Protein AF-0000000075676206 (afdb_homodimer)

Solvent-accessible surface area (backbone atoms only — not comparable to full-atom values): 40166 Å² total; per-residue (Å²): 141,84,86,80,78,81,80,81,79,83,80,80,79,78,79,78,77,77,77,75,74,80,76,79,73,65,72,79,69,75,59,74,70,72,76,70,65,82,56,81,58,68,67,62,76,70,80,73,72,80,73,86,58,36,32,38,66,39,73,34,55,40,77,80,46,32,29,73,89,66,46,75,38,71,42,68,26,37,41,56,39,72,60,52,75,63,83,58,85,71,81,76,80,80,76,78,73,79,71,73,80,76,72,78,74,54,73,71,62,56,55,59,58,58,60,64,62,62,74,70,68,71,83,81,71,82,68,74,72,74,72,67,79,62,80,72,54,27,47,52,81,76,24,38,48,38,68,60,37,31,35,44,42,78,41,70,32,56,92,42,62,41,79,41,70,26,48,76,38,41,33,56,37,65,59,47,82,48,43,32,68,38,87,37,42,36,30,35,47,70,78,25,98,47,46,44,78,43,71,29,35,42,50,38,39,47,44,52,71,90,74,56,27,40,35,33,67,34,27,59,34,38,46,81,43,64,48,81,54,30,50,42,56,40,71,26,52,73,37,39,36,67,31,47,54,31,27,61,24,63,35,55,44,60,36,40,29,41,43,77,34,80,88,76,72,38,80,41,75,45,80,42,76,43,64,28,37,45,58,43,58,53,36,68,68,35,66,72,41,67,75,31,55,35,88,90,43,69,86,38,65,72,35,59,49,70,44,71,51,33,47,41,28,68,74,38,67,48,78,47,73,48,29,28,77,86,68,40,83,42,80,44,74,22,48,75,37,37,31,68,86,140,82,82,78,80,77,79,80,80,81,80,79,79,78,77,78,77,79,76,75,74,78,75,79,73,66,72,80,70,79,61,75,71,73,74,71,65,81,58,82,58,68,68,63,76,71,81,74,73,80,73,86,58,35,32,38,66,37,72,34,56,41,75,77,47,33,29,72,88,66,46,75,37,72,42,68,27,37,41,55,39,71,60,53,77,64,82,59,84,71,83,74,83,80,75,79,73,78,70,72,78,77,73,79,74,56,71,70,62,58,55,58,58,59,60,63,61,63,72,68,68,70,82,80,73,80,66,75,72,75,70,69,77,60,81,73,54,28,48,52,80,78,25,39,46,38,68,58,36,30,35,44,43,78,41,71,32,54,92,43,65,42,78,41,69,28,46,76,38,41,33,55,38,65,60,48,82,47,43,32,68,38,86,36,42,36,30,35,47,68,78,25,98,49,47,42,78,42,71,28,37,42,51,38,40,47,43,50,70,91,73,56,27,39,35,34,66,33,28,60,35,39,45,81,43,62,48,82,53,30,49,43,59,40,72,26,52,73,37,39,36,68,32,48,54,30,26,60,25,62,35,55,45,62,36,42,30,40,45,78,36,81,88,77,72,38,81,40,77,44,83,42,77,43,64,28,38,44,58,45,58,55,36,68,69,37,66,71,42,66,74,32,54,34,89,90,42,69,86,39,67,72,36,60,49,70,43,72,52,32,46,41,28,68,74,38,68,46,79,45,73,47,29,27,75,86,68,39,82,41,78,44,72,22,48,75,37,36,31,70,86

Structure (mmCIF, N/CA/C/O backbone):
data_AF-0000000075676206-model_v1
#
loop_
_entity.id
_entity.type
_entity.pdbx_description
1 polymer 'Uncharacterized protein LOC118412223 isoform X2'
#
loop_
_atom_site.group_PDB
_atom_site.id
_atom_site.type_symbol
_atom_site.label_atom_id
_atom_site.label_alt_id
_atom_site.label_comp_id
_atom_site.label_asym_id
_atom_site.label_entity_id
_atom_site.label_seq_id
_atom_site.pdbx_PDB_ins_code
_atom_site.Cartn_x
_atom_site.Cartn_y
_atom_site.Cartn_z
_atom_site.occupancy
_atom_site.B_iso_or_equiv
_atom_site.auth_seq_id
_atom_site.auth_comp_id
_atom_site.auth_asym_id
_atom_site.auth_atom_id
_atom_site.pdbx_PDB_model_num
ATOM 1 N N . MET A 1 1 ? -0.344 -30.281 -74.812 1 26.11 1 MET A N 1
ATOM 2 C CA . MET A 1 1 ? -0.821 -29.062 -74.125 1 26.11 1 MET A CA 1
ATOM 3 C C . MET A 1 1 ? -1.724 -29.406 -72.938 1 26.11 1 MET A C 1
ATOM 5 O O . MET A 1 1 ? -2.713 -30.125 -73.125 1 26.11 1 MET A O 1
ATOM 9 N N . ALA A 1 2 ? -1.138 -29.219 -71.688 1 27.11 2 ALA A N 1
ATOM 10 C CA . ALA A 1 2 ? -1.18 -29.781 -70.312 1 27.11 2 ALA A CA 1
ATOM 11 C C . ALA A 1 2 ? -2.381 -29.25 -69.562 1 27.11 2 ALA A C 1
ATOM 13 O O . ALA A 1 2 ? -2.742 -28.078 -69.688 1 27.11 2 ALA A O 1
ATOM 14 N N . ARG A 1 3 ? -3.389 -30.031 -69.125 1 26.44 3 ARG A N 1
ATOM 15 C CA . ARG A 1 3 ? -4.715 -30.156 -68.5 1 26.44 3 ARG A CA 1
ATOM 16 C C . ARG A 1 3 ? -4.703 -29.703 -67.062 1 26.44 3 ARG A C 1
ATOM 18 O O . ARG A 1 3 ? -4.441 -30.484 -66.125 1 26.44 3 ARG A O 1
ATOM 25 N N . SER A 1 4 ? -3.99 -28.453 -66.75 1 27.59 4 SER A N 1
ATOM 26 C CA . SER A 1 4 ? -3.619 -28.062 -65.375 1 27.59 4 SER A CA 1
ATOM 27 C C . SER A 1 4 ? -4.852 -27.766 -64.562 1 27.59 4 SER A C 1
ATOM 29 O O . SER A 1 4 ? -5.652 -26.891 -64.875 1 27.59 4 SER A O 1
ATOM 31 N N . GLY A 1 5 ? -5.539 -28.703 -63.844 1 26.27 5 GLY A N 1
ATOM 32 C CA . GLY A 1 5 ? -6.738 -28.812 -63.031 1 26.27 5 GLY A CA 1
ATOM 33 C C . GLY A 1 5 ? -6.68 -27.953 -61.781 1 26.27 5 GLY A C 1
ATOM 34 O O . GLY A 1 5 ? -5.773 -28.109 -60.969 1 26.27 5 GLY A O 1
ATOM 35 N N . LEU A 1 6 ? -7.055 -26.656 -61.719 1 27.31 6 LEU A N 1
ATOM 36 C CA . LEU A 1 6 ? -7.035 -25.547 -60.781 1 27.31 6 LEU A CA 1
ATOM 37 C C . LEU A 1 6 ? -7.941 -25.828 -59.594 1 27.31 6 LEU A C 1
ATOM 39 O O . LEU A 1 6 ? -9.164 -25.906 -59.719 1 27.31 6 LEU A O 1
ATOM 43 N N . LEU A 1 7 ? -7.645 -26.859 -58.688 1 26.67 7 LEU A N 1
ATOM 44 C CA . LEU A 1 7 ? -8.469 -27.25 -57.562 1 26.67 7 LEU A CA 1
ATOM 45 C C . LEU A 1 7 ? -8.586 -26.125 -56.562 1 26.67 7 LEU A C 1
ATOM 47 O O . LEU A 1 7 ? -7.57 -25.656 -56.031 1 26.67 7 LEU A O 1
ATOM 51 N N . SER A 1 8 ? -9.492 -25.078 -56.656 1 26.75 8 SER A N 1
ATOM 52 C CA . SER A 1 8 ? -9.789 -23.891 -55.875 1 26.75 8 SER A CA 1
ATOM 53 C C . SER A 1 8 ? -10.281 -24.234 -54.469 1 26.75 8 SER A C 1
ATOM 55 O O . SER A 1 8 ? -11.328 -24.875 -54.312 1 26.75 8 SER A O 1
ATOM 57 N N . GLY A 1 9 ? -9.383 -24.766 -53.531 1 24.75 9 GLY A N 1
ATOM 58 C CA . GLY A 1 9 ? -9.719 -25.188 -52.156 1 24.75 9 GLY A CA 1
ATOM 59 C C . GLY A 1 9 ? -10.297 -24.047 -51.344 1 24.75 9 GLY A C 1
ATOM 60 O O . GLY A 1 9 ? -9.82 -22.922 -51.406 1 24.75 9 GLY A O 1
ATOM 61 N N . PHE A 1 10 ? -11.664 -23.922 -51.031 1 27.88 10 PHE A N 1
ATOM 62 C CA . PHE A 1 10 ? -12.57 -23.047 -50.312 1 27.88 10 PHE A CA 1
ATOM 63 C C . PHE A 1 10 ? -12.242 -23.047 -48.812 1 27.88 10 PHE A C 1
ATOM 65 O O . PHE A 1 10 ? -12.422 -24.062 -48.125 1 27.88 10 PHE A O 1
ATOM 72 N N . LEU A 1 11 ? -11.094 -22.359 -48.312 1 23.72 11 LEU A N 1
ATOM 73 C CA . LEU A 1 11 ? -10.625 -22.266 -46.938 1 23.72 11 LEU A CA 1
ATOM 74 C C . LEU A 1 11 ? -11.664 -21.578 -46.062 1 23.72 11 LEU A C 1
ATOM 76 O O . LEU A 1 11 ? -12.094 -20.469 -46.375 1 23.72 11 LEU A O 1
ATOM 80 N N . CYS A 1 12 ? -12.555 -22.344 -45.281 1 24.52 12 CYS A N 1
ATOM 81 C CA . CYS A 1 12 ? -13.578 -22.062 -44.281 1 24.52 12 CYS A CA 1
ATOM 82 C C . CYS A 1 12 ? -13 -21.234 -43.125 1 24.52 12 CYS A C 1
ATOM 84 O O . CYS A 1 12 ? -12.039 -21.641 -42.5 1 24.52 12 CYS A O 1
ATOM 86 N N . CYS A 1 13 ? -12.992 -19.875 -43.219 1 23.31 13 CYS A N 1
ATOM 87 C CA . CYS A 1 13 ? -12.578 -18.828 -42.312 1 23.31 13 CYS A CA 1
ATOM 88 C C . CYS A 1 13 ? -13.352 -18.891 -41 1 23.31 13 CYS A C 1
ATOM 90 O O . CYS A 1 13 ? -14.562 -18.656 -40.969 1 23.31 13 CYS A O 1
ATOM 92 N N . PHE A 1 14 ? -13.227 -20.047 -40.156 1 24.86 14 PHE A N 1
ATOM 93 C CA . PHE A 1 14 ? -13.883 -20.141 -38.844 1 24.86 14 PHE A CA 1
ATOM 94 C C . PHE A 1 14 ? -13.531 -18.938 -37.969 1 24.86 14 PHE A C 1
ATOM 96 O O . PHE A 1 14 ? -12.359 -18.688 -37.688 1 24.86 14 PHE A O 1
ATOM 103 N N . ALA A 1 15 ? -14.289 -17.797 -38 1 23.22 15 ALA A N 1
ATOM 104 C CA . ALA A 1 15 ? -14.266 -16.562 -37.219 1 23.22 15 ALA A CA 1
ATOM 105 C C . ALA A 1 15 ? -14.469 -16.844 -35.75 1 23.22 15 ALA A C 1
ATOM 107 O O . ALA A 1 15 ? -15.531 -17.312 -35.344 1 23.22 15 ALA A O 1
ATOM 108 N N . PHE A 1 16 ? -13.469 -17.5 -35 1 24.72 16 PHE A N 1
ATOM 109 C CA . PHE A 1 16 ? -13.508 -17.703 -33.562 1 24.72 16 PHE A CA 1
ATOM 110 C C . PHE A 1 16 ? -13.789 -16.406 -32.844 1 24.72 16 PHE A C 1
ATOM 112 O O . PHE A 1 16 ? -13.039 -15.43 -32.969 1 24.72 16 PHE A O 1
ATOM 119 N N . VAL A 1 17 ? -15.07 -16.016 -32.562 1 23.95 17 VAL A N 1
ATOM 120 C CA . VAL A 1 17 ? -15.562 -14.898 -31.766 1 23.95 17 VAL A CA 1
ATOM 121 C C . VAL A 1 17 ? -15.055 -15.031 -30.344 1 23.95 17 VAL A C 1
ATOM 123 O O . VAL A 1 17 ? -15.398 -15.984 -29.641 1 23.95 17 VAL A O 1
ATOM 126 N N . LEU A 1 18 ? -13.75 -14.727 -30.078 1 23.36 18 LEU A N 1
ATOM 127 C CA . LEU A 1 18 ? -13.156 -14.617 -28.75 1 23.36 18 LEU A CA 1
ATOM 128 C C . LEU A 1 18 ? -14.016 -13.742 -27.844 1 23.36 18 LEU A C 1
ATOM 130 O O . LEU A 1 18 ? -14.25 -12.57 -28.141 1 23.36 18 LEU A O 1
ATOM 134 N N . LEU A 1 19 ? -15.141 -14.336 -27.266 1 22.72 19 LEU A N 1
ATOM 135 C CA . LEU A 1 19 ? -15.945 -13.688 -26.219 1 22.72 19 LEU A CA 1
ATOM 136 C C . LEU A 1 19 ? -15.062 -13.242 -25.062 1 22.72 19 LEU A C 1
ATOM 138 O O . LEU A 1 19 ? -14.344 -14.055 -24.469 1 22.72 19 LEU A O 1
ATOM 142 N N . ALA A 1 20 ? -14.508 -12.031 -25.141 1 22.95 20 ALA A N 1
ATOM 143 C CA . ALA A 1 20 ? -13.773 -11.25 -24.141 1 22.95 20 ALA A CA 1
ATOM 144 C C . ALA A 1 20 ? -14.523 -11.203 -22.812 1 22.95 20 ALA A C 1
ATOM 146 O O . ALA A 1 20 ? -15.672 -10.766 -22.766 1 22.95 20 ALA A O 1
ATOM 147 N N . ARG A 1 21 ? -14.492 -12.352 -22.094 1 22.94 21 ARG A N 1
ATOM 148 C CA . ARG A 1 21 ? -15.086 -12.258 -20.766 1 22.94 21 ARG A CA 1
ATOM 149 C C . ARG A 1 21 ? -14.539 -11.047 -20 1 22.94 21 ARG A C 1
ATOM 151 O O . ARG A 1 21 ? -13.336 -10.781 -20.031 1 22.94 21 ARG A O 1
ATOM 158 N N . PRO A 1 22 ? -15.344 -9.945 -19.719 1 25.69 22 PRO A N 1
ATOM 159 C CA . PRO A 1 22 ? -15.047 -8.719 -18.984 1 25.69 22 PRO A CA 1
ATOM 160 C C . PRO A 1 22 ? -14.633 -8.984 -17.531 1 25.69 22 PRO A C 1
ATOM 162 O O . PRO A 1 22 ? -15.398 -9.578 -16.766 1 25.69 22 PRO A O 1
ATOM 165 N N . GLY A 1 23 ? -13.578 -9.727 -17.312 1 20.97 23 GLY A N 1
ATOM 166 C CA . GLY A 1 23 ? -13.148 -9.844 -15.93 1 20.97 23 GLY A CA 1
ATOM 167 C C . GLY A 1 23 ? -13.055 -8.508 -15.219 1 20.97 23 GLY A C 1
ATOM 168 O O . GLY A 1 23 ? -12.422 -7.574 -15.727 1 20.97 23 GLY A O 1
ATOM 169 N N . SER A 1 24 ? -14.109 -8.094 -14.469 1 20.59 24 SER A N 1
ATOM 170 C CA . SER A 1 24 ? -14.25 -6.898 -13.648 1 20.59 24 SER A CA 1
ATOM 171 C C . SER A 1 24 ? -13.203 -6.863 -12.539 1 20.59 24 SER A C 1
ATOM 173 O O . SER A 1 24 ? -13.266 -7.645 -11.586 1 20.59 24 SER A O 1
ATOM 175 N N . ALA A 1 25 ? -11.961 -6.863 -12.859 1 20.52 25 ALA A N 1
ATOM 176 C CA . ALA A 1 25 ? -10.914 -6.645 -11.867 1 20.52 25 ALA A CA 1
ATOM 177 C C . ALA A 1 25 ? -11.227 -5.438 -10.984 1 20.52 25 ALA A C 1
ATOM 179 O O . ALA A 1 25 ? -11.445 -4.336 -11.492 1 20.52 25 ALA A O 1
ATOM 180 N N . ALA A 1 26 ? -11.883 -5.648 -9.875 1 20.31 26 ALA A N 1
ATOM 181 C CA . ALA A 1 26 ? -12.102 -4.641 -8.836 1 20.31 26 ALA A CA 1
ATOM 182 C C . ALA A 1 26 ? -10.781 -4.059 -8.344 1 20.31 26 ALA A C 1
ATOM 184 O O . ALA A 1 26 ? -9.977 -4.762 -7.727 1 20.31 26 ALA A O 1
ATOM 185 N N . GLN A 1 27 ? -10.055 -3.35 -9.156 1 22.22 27 GLN A N 1
ATOM 186 C CA . GLN A 1 27 ? -8.883 -2.578 -8.758 1 22.22 27 GLN A CA 1
ATOM 187 C C . GLN A 1 27 ? -9.188 -1.705 -7.543 1 22.22 27 GLN A C 1
ATOM 189 O O . GLN A 1 27 ? -10.039 -0.815 -7.609 1 22.22 27 GLN A O 1
ATOM 194 N N . GLY A 1 28 ? -9.148 -2.254 -6.379 1 21.62 28 GLY A N 1
ATOM 195 C CA . GLY A 1 28 ? -9.227 -1.384 -5.215 1 21.62 28 GLY A CA 1
ATOM 196 C C . GLY A 1 28 ? -8.195 -0.272 -5.234 1 21.62 28 GLY A C 1
ATOM 197 O O . GLY A 1 28 ? -6.992 -0.533 -5.152 1 21.62 28 GLY A O 1
ATOM 198 N N . TYR A 1 29 ? -8.359 0.746 -6.047 1 21.83 29 TYR A N 1
ATOM 199 C CA . TYR A 1 29 ? -7.562 1.962 -6.148 1 21.83 29 TYR A CA 1
ATOM 200 C C . TYR A 1 29 ? -7.441 2.65 -4.797 1 21.83 29 TYR A C 1
ATOM 202 O O . TYR A 1 29 ? -8.445 3.082 -4.219 1 21.83 29 TYR A O 1
ATOM 210 N N . LYS A 1 30 ? -6.621 2.188 -3.926 1 24.72 30 LYS A N 1
ATOM 211 C CA . LYS A 1 30 ? -6.367 3.188 -2.893 1 24.72 30 LYS A CA 1
ATOM 212 C C . LYS A 1 30 ? -5.797 4.469 -3.494 1 24.72 30 LYS A C 1
ATOM 214 O O . LYS A 1 30 ? -4.691 4.469 -4.031 1 24.72 30 LYS A O 1
ATOM 219 N N . ALA A 1 31 ? -6.582 5.273 -4.129 1 23.55 31 ALA A N 1
ATOM 220 C CA . ALA A 1 31 ? -6.191 6.582 -4.645 1 23.55 31 ALA A CA 1
ATOM 221 C C . ALA A 1 31 ? -5.539 7.43 -3.555 1 23.55 31 ALA A C 1
ATOM 223 O O . ALA A 1 31 ? -6.16 7.727 -2.531 1 23.55 31 ALA A O 1
ATOM 224 N N . LYS A 1 32 ? -4.316 7.184 -3.355 1 25.84 32 LYS A N 1
ATOM 225 C CA . LYS A 1 32 ? -3.641 8.25 -2.627 1 25.84 32 LYS A CA 1
ATOM 226 C C . LYS A 1 32 ? -3.783 9.586 -3.352 1 25.84 32 LYS A C 1
ATOM 228 O O . LYS A 1 32 ? -3.256 9.766 -4.449 1 25.84 32 LYS A O 1
ATOM 233 N N . PHE A 1 33 ? -4.875 10.164 -3.334 1 23.94 33 PHE A N 1
ATOM 234 C CA . PHE A 1 33 ? -4.992 11.5 -3.908 1 23.94 33 PHE A CA 1
ATOM 235 C C . PHE A 1 33 ? -3.977 12.445 -3.281 1 23.94 33 PHE A C 1
ATOM 237 O O . PHE A 1 33 ? -3.959 12.633 -2.061 1 23.94 33 PHE A O 1
ATOM 244 N N . LYS A 1 34 ? -2.771 12.422 -3.861 1 26.12 34 LYS A N 1
ATOM 245 C CA . LYS A 1 34 ? -2.053 13.672 -3.611 1 26.12 34 LYS A CA 1
ATOM 246 C C . LYS A 1 34 ? -2.877 14.883 -4.047 1 26.12 34 LYS A C 1
ATOM 248 O O . LYS A 1 34 ? -3.244 15 -5.219 1 26.12 34 LYS A O 1
ATOM 253 N N . VAL A 1 35 ? -3.742 15.281 -3.27 1 27.91 35 VAL A N 1
ATOM 254 C CA . VAL A 1 35 ? -4.426 16.547 -3.51 1 27.91 35 VAL A CA 1
ATOM 255 C C . VAL A 1 35 ? -3.422 17.594 -3.998 1 27.91 35 VAL A C 1
ATOM 257 O O . VAL A 1 35 ? -2.617 18.109 -3.215 1 27.91 35 VAL A O 1
ATOM 260 N N . PHE A 1 36 ? -2.789 17.375 -5.199 1 28.67 36 PHE A N 1
ATOM 261 C CA . PHE A 1 36 ? -2.115 18.547 -5.75 1 28.67 36 PHE A CA 1
ATOM 262 C C . PHE A 1 36 ? -3.117 19.656 -6.059 1 28.67 36 PHE A C 1
ATOM 264 O O . PHE A 1 36 ? -3.209 20.109 -7.199 1 28.67 36 PHE A O 1
ATOM 271 N N . GLY A 1 37 ? -4.367 19.5 -5.711 1 27.47 37 GLY A N 1
ATOM 272 C CA . GLY A 1 37 ? -5.16 20.625 -6.203 1 27.47 37 GLY A CA 1
ATOM 273 C C . GLY A 1 37 ? -4.633 21.969 -5.758 1 27.47 37 GLY A C 1
ATOM 274 O O . GLY A 1 37 ? -4.258 22.141 -4.598 1 27.47 37 GLY A O 1
ATOM 275 N N . ASN A 1 38 ? -3.986 22.672 -6.77 1 27.61 38 ASN A N 1
ATOM 276 C CA . ASN A 1 38 ? -3.873 24.125 -6.621 1 27.61 38 ASN A CA 1
ATOM 277 C C . ASN A 1 38 ? -5.176 24.734 -6.117 1 27.61 38 ASN A C 1
ATOM 279 O O . ASN A 1 38 ? -5.965 25.266 -6.906 1 27.61 38 ASN A O 1
ATOM 283 N N . LEU A 1 39 ? -5.969 23.984 -5.395 1 29.45 39 LEU A N 1
ATOM 284 C CA . LEU A 1 39 ? -7.094 24.844 -5.027 1 29.45 39 LEU A CA 1
ATOM 285 C C . LEU A 1 39 ? -6.613 26.078 -4.293 1 29.45 39 LEU A C 1
ATOM 287 O O . LEU A 1 39 ? -5.664 26.016 -3.51 1 29.45 39 LEU A O 1
ATOM 291 N N . PRO A 1 40 ? -6.988 27.266 -4.809 1 29.22 40 PRO A N 1
ATOM 292 C CA . PRO A 1 40 ? -6.641 28.484 -4.078 1 29.22 40 PRO A CA 1
ATOM 293 C C . PRO A 1 40 ? -6.918 28.375 -2.578 1 29.22 40 PRO A C 1
ATOM 295 O O . PRO A 1 40 ? -7.984 27.906 -2.178 1 29.22 40 PRO A O 1
ATOM 298 N N . SER A 1 41 ? -5.969 27.969 -1.871 1 30.86 41 SER A N 1
ATOM 299 C CA . SER A 1 41 ? -6 28.094 -0.417 1 30.86 41 SER A CA 1
ATOM 300 C C . SER A 1 41 ? -6.578 29.422 0.016 1 30.86 41 SER A C 1
ATOM 302 O O . SER A 1 41 ? -6.035 30.484 -0.319 1 30.86 41 SER A O 1
ATOM 304 N N . ARG A 1 42 ? -7.848 29.516 -0.007 1 29.17 42 ARG A N 1
ATOM 305 C CA . ARG A 1 42 ? -8.258 30.688 0.753 1 29.17 42 ARG A CA 1
ATOM 306 C C . ARG A 1 42 ? -7.641 30.688 2.148 1 29.17 42 ARG A C 1
ATOM 308 O O . ARG A 1 42 ? -7.918 29.781 2.949 1 29.17 42 ARG A O 1
ATOM 315 N N . LEU A 1 43 ? -6.477 31.156 2.201 1 29.62 43 LEU A N 1
ATOM 316 C CA . LEU A 1 43 ? -5.754 31.422 3.441 1 29.62 43 LEU A CA 1
ATOM 317 C C . LEU A 1 43 ? -6.586 32.281 4.391 1 29.62 43 LEU A C 1
ATOM 319 O O . LEU A 1 43 ? -6.906 33.438 4.074 1 29.62 43 LEU A O 1
ATOM 323 N N . TYR A 1 44 ? -7.559 31.719 5.02 1 27 44 TYR A N 1
ATOM 324 C CA . TYR A 1 44 ? -8.078 32.531 6.125 1 27 44 TYR A CA 1
ATOM 325 C C . TYR A 1 44 ? -6.992 32.781 7.16 1 27 44 TYR A C 1
ATOM 327 O O . TYR A 1 44 ? -6.32 31.859 7.617 1 27 44 TYR A O 1
ATOM 335 N N . SER A 1 45 ? -6.438 33.906 7.055 1 29.88 45 SER A N 1
ATOM 336 C CA . SER A 1 45 ? -5.473 34.406 8.031 1 29.88 45 SER A CA 1
ATOM 337 C C . SER A 1 45 ? -6.102 34.562 9.406 1 29.88 45 SER A C 1
ATOM 339 O O . SER A 1 45 ? -6.98 35.406 9.617 1 29.88 45 SER A O 1
ATOM 341 N N . SER A 1 46 ? -6.426 33.531 10.109 1 32.56 46 SER A N 1
ATOM 342 C CA . SER A 1 46 ? -6.711 33.844 11.508 1 32.56 46 SER A CA 1
ATOM 343 C C . SER A 1 46 ? -5.578 34.625 12.141 1 32.56 46 SER A C 1
ATOM 345 O O . SER A 1 46 ? -4.422 34.5 11.727 1 32.56 46 SER A O 1
ATOM 347 N N . GLU A 1 47 ? -6.004 35.688 12.82 1 33.34 47 GLU A N 1
ATOM 348 C CA . GLU A 1 47 ? -5.23 36.594 13.656 1 33.34 47 GLU A CA 1
ATOM 349 C C . GLU A 1 47 ? -4.34 35.844 14.633 1 33.34 47 GLU A C 1
ATOM 351 O O . GLU A 1 47 ? -4.809 34.938 15.336 1 33.34 47 GLU A O 1
ATOM 356 N N . SER A 1 48 ? -3.082 35.781 14.312 1 35.5 48 SER A N 1
ATOM 357 C CA . SER A 1 48 ? -1.992 35.312 15.164 1 35.5 48 SER A CA 1
ATOM 358 C C . SER A 1 48 ? -2.082 35.938 16.547 1 35.5 48 SER A C 1
ATOM 360 O O . SER A 1 48 ? -2.184 37.156 16.688 1 35.5 48 SER A O 1
ATOM 362 N N . VAL A 1 49 ? -2.699 35.344 17.438 1 34.28 49 VAL A N 1
ATOM 363 C CA . VAL A 1 49 ? -2.41 35.719 18.828 1 34.28 49 VAL A CA 1
ATOM 364 C C . VAL A 1 49 ? -0.915 36 18.984 1 34.28 49 VAL A C 1
ATOM 366 O O . VAL A 1 49 ? -0.089 35.344 18.359 1 34.28 49 VAL A O 1
ATOM 369 N N . GLY A 1 50 ? -0.466 37.094 19.641 1 33.94 50 GLY A N 1
ATOM 370 C CA . GLY A 1 50 ? 0.776 37.812 19.922 1 33.94 50 GLY A CA 1
ATOM 371 C C . GLY A 1 50 ? 1.861 36.906 20.484 1 33.94 50 GLY A C 1
ATOM 372 O O . GLY A 1 50 ? 2.861 37.375 21.016 1 33.94 50 GLY A O 1
ATOM 373 N N . ASN A 1 51 ? 1.597 35.656 20.938 1 39.53 51 ASN A N 1
ATOM 374 C CA . ASN A 1 51 ? 2.801 35.188 21.609 1 39.53 51 ASN A CA 1
ATOM 375 C C . ASN A 1 51 ? 3.98 35.094 20.641 1 39.53 51 ASN A C 1
ATOM 377 O O . ASN A 1 51 ? 3.799 34.812 19.453 1 39.53 51 ASN A O 1
ATOM 381 N N . HIS A 1 52 ? 5.281 35.625 20.938 1 47.94 52 HIS A N 1
ATOM 382 C CA . HIS A 1 52 ? 6.652 35.812 20.469 1 47.94 52 HIS A CA 1
ATOM 383 C C . HIS A 1 52 ? 7.211 34.531 19.875 1 47.94 52 HIS A C 1
ATOM 385 O O . HIS A 1 52 ? 8.43 34.375 19.781 1 47.94 52 HIS A O 1
ATOM 391 N N . GLU A 1 53 ? 6.523 33.5 19.672 1 63.06 53 GLU A N 1
ATOM 392 C CA . GLU A 1 53 ? 7.211 32.312 19.188 1 63.06 53 GLU A CA 1
ATOM 393 C C . GLU A 1 53 ? 7.496 32.406 17.688 1 63.06 53 GLU A C 1
ATOM 395 O O . GLU A 1 53 ? 6.609 32.75 16.906 1 63.06 53 GLU A O 1
ATOM 400 N N . CYS A 1 54 ? 8.82 32.438 17.203 1 76.31 54 CYS A N 1
ATOM 401 C CA . CYS A 1 54 ? 9.367 32.5 15.852 1 76.31 54 CYS A CA 1
ATOM 402 C C . CYS A 1 54 ? 8.742 31.438 14.961 1 76.31 54 CYS A C 1
ATOM 404 O O . CYS A 1 54 ? 8.57 31.656 13.758 1 76.31 54 CYS A O 1
ATOM 406 N N . CYS A 1 55 ? 8.375 30.391 15.477 1 87.69 55 CYS A N 1
ATOM 407 C CA . CYS A 1 55 ? 7.793 29.281 14.727 1 87.69 55 CYS A CA 1
ATOM 408 C C . CYS A 1 55 ? 6.355 29.031 15.172 1 87.69 55 CYS A C 1
ATOM 410 O O . CYS A 1 55 ? 6.117 28.609 16.297 1 87.69 55 CYS A O 1
ATOM 412 N N . VAL A 1 56 ? 5.438 29.406 14.211 1 87.69 56 VAL A N 1
ATOM 413 C CA . VAL A 1 56 ? 4.035 29.344 14.609 1 87.69 56 VAL A CA 1
ATOM 414 C C . VAL A 1 56 ? 3.262 28.484 13.609 1 87.69 56 VAL A C 1
ATOM 416 O O . VAL A 1 56 ? 3.598 28.438 12.422 1 87.69 56 VAL A O 1
ATOM 419 N N . ARG A 1 57 ? 2.311 27.703 14.188 1 91.38 57 ARG A N 1
ATOM 420 C CA . ARG A 1 57 ? 1.395 26.922 13.359 1 91.38 57 ARG A CA 1
ATOM 421 C C . ARG A 1 57 ? 0.262 27.797 12.828 1 91.38 57 ARG A C 1
ATOM 423 O O . ARG A 1 57 ? -0.411 28.484 13.602 1 91.38 57 ARG A O 1
ATOM 430 N N . HIS A 1 58 ? 0.007 27.797 11.523 1 90.88 58 HIS A N 1
ATOM 431 C CA . HIS A 1 58 ? -1.084 28.531 10.898 1 90.88 58 HIS A CA 1
ATOM 432 C C . HIS A 1 58 ? -2.137 27.594 10.328 1 90.88 58 HIS A C 1
ATOM 434 O O . HIS A 1 58 ? -1.827 26.438 9.984 1 90.88 58 HIS A O 1
ATOM 440 N N . ARG A 1 59 ? -3.316 28.062 10.398 1 92.75 59 ARG A N 1
ATOM 441 C CA . ARG A 1 59 ? -4.387 27.281 9.781 1 92.75 59 ARG A CA 1
ATOM 442 C C . ARG A 1 59 ? -4.211 27.203 8.273 1 92.75 59 ARG A C 1
ATOM 444 O O . ARG A 1 59 ? -3.82 28.172 7.633 1 92.75 59 ARG A O 1
ATOM 451 N N . LYS A 1 60 ? -4.266 26.109 7.816 1 94.56 60 LYS A N 1
ATOM 452 C CA . LYS A 1 60 ? -4.281 25.828 6.383 1 94.56 60 LYS A CA 1
ATOM 453 C C . LYS A 1 60 ? -5.426 24.891 6.02 1 94.56 60 LYS A C 1
ATOM 455 O O . LYS A 1 60 ? -5.309 23.672 6.176 1 94.56 60 LYS A O 1
ATOM 460 N N . LEU A 1 61 ? -6.461 25.453 5.43 1 94.62 61 LEU A N 1
ATOM 461 C CA . LEU A 1 61 ? -7.645 24.672 5.105 1 94.62 61 LEU A CA 1
ATOM 462 C C . LEU A 1 61 ? -7.523 24.062 3.711 1 94.62 61 LEU A C 1
ATOM 464 O O . LEU A 1 61 ? -7.242 24.781 2.742 1 94.62 61 LEU A O 1
ATOM 468 N N . VAL A 1 62 ? -7.695 22.844 3.676 1 94.44 62 VAL A N 1
ATOM 469 C CA . VAL A 1 62 ? -7.617 22.141 2.398 1 94.44 62 VAL A CA 1
ATOM 470 C C . VAL A 1 62 ? -8.875 21.312 2.184 1 94.44 62 VAL A C 1
ATOM 472 O O . VAL A 1 62 ? -9.359 20.641 3.105 1 94.44 62 VAL A O 1
ATOM 475 N N . SER A 1 63 ? -9.336 21.406 0.998 1 93.25 63 SER A N 1
ATOM 476 C CA . SER A 1 63 ? -10.438 20.531 0.619 1 93.25 63 SER A CA 1
ATOM 477 C C . SER A 1 63 ? -9.945 19.125 0.26 1 93.25 63 SER A C 1
ATOM 479 O O . SER A 1 63 ? -9.117 18.969 -0.634 1 93.25 63 SER A O 1
ATOM 481 N N . VAL A 1 64 ? -10.516 18.188 0.904 1 92.12 64 VAL A N 1
ATOM 482 C CA . VAL A 1 64 ? -10.008 16.828 0.707 1 92.12 64 VAL A CA 1
ATOM 483 C C . VAL A 1 64 ? -11 16.016 -0.126 1 92.12 64 VAL A C 1
ATOM 485 O O . VAL A 1 64 ? -10.719 14.875 -0.497 1 92.12 64 VAL A O 1
ATOM 488 N N . GLY A 1 65 ? -12.062 16.562 -0.404 1 91.75 65 GLY A N 1
ATOM 489 C CA . GLY A 1 65 ? -13.078 15.875 -1.184 1 91.75 65 GLY A CA 1
ATOM 490 C C . GLY A 1 65 ? -14.469 16.016 -0.598 1 91.75 65 GLY A C 1
ATOM 491 O O . GLY A 1 65 ? -14.789 17.016 0.037 1 91.75 65 GLY A O 1
ATOM 492 N N . TYR A 1 66 ? -15.32 14.984 -0.931 1 90.5 66 TYR A N 1
ATOM 493 C CA . TYR A 1 66 ? -16.703 15 -0.479 1 90.5 66 TYR A CA 1
ATOM 494 C C . TYR A 1 66 ? -17.016 13.797 0.399 1 90.5 66 TYR A C 1
ATOM 496 O O . TYR A 1 66 ? -16.547 12.688 0.119 1 90.5 66 TYR A O 1
ATOM 504 N N . ASP A 1 67 ? -17.703 14.094 1.455 1 88.94 67 ASP A N 1
ATOM 505 C CA . ASP A 1 67 ? -18.094 12.969 2.295 1 88.94 67 ASP A CA 1
ATOM 506 C C . ASP A 1 67 ? -19.219 12.164 1.641 1 88.94 67 ASP A C 1
ATOM 508 O O . ASP A 1 67 ? -19.641 12.469 0.525 1 88.94 67 ASP A O 1
ATOM 512 N N . ILE A 1 68 ? -19.641 11.172 2.236 1 87.5 68 ILE A N 1
ATOM 513 C CA . ILE A 1 68 ? -20.594 10.234 1.641 1 87.5 68 ILE A CA 1
ATOM 514 C C . ILE A 1 68 ? -21.938 10.93 1.446 1 87.5 68 ILE A C 1
ATOM 516 O O . ILE A 1 68 ? -22.781 10.469 0.66 1 87.5 68 ILE A O 1
ATOM 520 N N . SER A 1 69 ? -22.234 12.031 2.236 1 87.06 69 SER A N 1
ATOM 521 C CA . SER A 1 69 ? -23.484 12.781 2.096 1 87.06 69 SER A CA 1
ATOM 522 C C . SER A 1 69 ? -23.406 13.766 0.934 1 87.06 69 SER A C 1
ATOM 524 O O . SER A 1 69 ? -24.422 14.352 0.543 1 87.06 69 SER A O 1
ATOM 526 N N . GLY A 1 70 ? -22.203 13.992 0.439 1 87.19 70 GLY A N 1
ATOM 527 C CA . GLY A 1 70 ? -22.016 14.914 -0.669 1 87.19 70 GLY A CA 1
ATOM 528 C C . GLY A 1 70 ? -21.547 16.281 -0.23 1 87.19 70 GLY A C 1
ATOM 529 O O . GLY A 1 70 ? -21.406 17.188 -1.052 1 87.19 70 GLY A O 1
ATOM 530 N N . LYS A 1 71 ? -21.281 16.359 0.961 1 89.56 71 LYS A N 1
ATOM 531 C CA . LYS A 1 71 ? -20.766 17.625 1.485 1 89.56 71 LYS A CA 1
ATOM 532 C C . LYS A 1 71 ? -19.25 17.703 1.361 1 89.56 71 LYS A C 1
ATOM 534 O O . LYS A 1 71 ? -18.562 16.703 1.596 1 89.56 71 LYS A O 1
ATOM 539 N N . GLU A 1 72 ? -18.875 18.828 1.002 1 92.06 72 GLU A N 1
ATOM 540 C CA . GLU A 1 72 ? -17.422 19.016 0.893 1 92.06 72 GLU A CA 1
ATOM 541 C C . GLU A 1 72 ? -16.766 18.953 2.262 1 92.06 72 GLU A C 1
ATOM 543 O O . GLU A 1 72 ? -17.25 19.531 3.229 1 92.06 72 GLU A O 1
ATOM 548 N N . MET A 1 73 ? -15.672 18.281 2.266 1 91.44 73 MET A N 1
ATOM 549 C CA . MET A 1 73 ? -14.922 18.141 3.512 1 91.44 73 MET A CA 1
ATOM 550 C C . MET A 1 73 ? -13.656 18.984 3.486 1 91.44 73 MET A C 1
ATOM 552 O O . MET A 1 73 ? -12.812 18.812 2.604 1 91.44 73 MET A O 1
ATOM 556 N N . VAL A 1 74 ? -13.602 19.844 4.473 1 92.69 74 VAL A N 1
ATOM 557 C CA . VAL A 1 74 ? -12.438 20.703 4.59 1 92.69 74 VAL A CA 1
ATOM 558 C C . VAL A 1 74 ? -11.711 20.422 5.902 1 92.69 74 VAL A C 1
ATOM 560 O O . VAL A 1 74 ? -12.336 20.328 6.961 1 92.69 74 VAL A O 1
ATOM 563 N N . VAL A 1 75 ? -10.43 20.312 5.754 1 93.12 75 VAL A N 1
ATOM 564 C CA . VAL A 1 75 ? -9.625 19.984 6.93 1 93.12 75 VAL A CA 1
ATOM 565 C C . VAL A 1 75 ? -8.539 21.031 7.117 1 93.12 75 VAL A C 1
ATOM 567 O O . VAL A 1 75 ? -7.906 21.469 6.145 1 93.12 75 VAL A O 1
ATOM 570 N N . ASP A 1 76 ? -8.383 21.422 8.391 1 94.69 76 ASP A N 1
ATOM 571 C CA . ASP A 1 76 ? -7.242 22.266 8.734 1 94.69 76 ASP A CA 1
ATOM 572 C C . ASP A 1 76 ? -5.984 21.438 8.938 1 94.69 76 ASP A C 1
ATOM 574 O O . ASP A 1 76 ? -5.758 20.891 10.031 1 94.69 76 ASP A O 1
ATOM 578 N N . ILE A 1 77 ? -5.16 21.312 7.953 1 95.81 77 ILE A N 1
ATOM 579 C CA . ILE A 1 77 ? -3.971 20.484 8.031 1 95.81 77 ILE A CA 1
ATOM 580 C C . ILE A 1 77 ? -2.852 21.234 8.75 1 95.81 77 ILE A C 1
ATOM 582 O O . ILE A 1 77 ? -1.879 20.625 9.203 1 95.81 77 ILE A O 1
ATOM 586 N N . GLY A 1 78 ? -2.918 22.438 8.742 1 94.88 78 GLY A N 1
ATOM 587 C CA . GLY A 1 78 ? -1.92 23.25 9.422 1 94.88 78 GLY A CA 1
ATOM 588 C C . GLY A 1 78 ? -0.66 23.453 8.602 1 94.88 78 GLY A C 1
ATOM 589 O O . GLY A 1 78 ? -0.425 22.734 7.629 1 94.88 78 GLY A O 1
ATOM 590 N N . HIS A 1 79 ? 0.042 24.547 8.906 1 93.25 79 HIS A N 1
ATOM 591 C CA . HIS A 1 79 ? 1.342 24.828 8.312 1 93.25 79 HIS A CA 1
ATOM 592 C C . HIS A 1 79 ? 2.246 25.562 9.289 1 93.25 79 HIS A C 1
ATOM 594 O O . HIS A 1 79 ? 1.775 26.406 10.062 1 93.25 79 HIS A O 1
ATOM 600 N N . CYS A 1 80 ? 3.43 25.094 9.273 1 91.44 80 CYS A N 1
ATOM 601 C CA . CYS A 1 80 ? 4.395 25.766 10.133 1 91.44 80 CYS A CA 1
ATOM 602 C C . CYS A 1 80 ? 5.109 26.891 9.391 1 91.44 80 CYS A C 1
ATOM 604 O O . CYS A 1 80 ? 5.559 26.688 8.258 1 91.44 80 CYS A O 1
ATOM 606 N N . SER A 1 81 ? 5.125 28.047 9.961 1 87.75 81 SER A N 1
ATOM 607 C CA . SER A 1 81 ? 5.805 29.172 9.336 1 87.75 81 SER A CA 1
ATOM 608 C C . SER A 1 81 ? 6.711 29.891 10.32 1 87.75 81 SER A C 1
ATOM 610 O O . SER A 1 81 ? 6.418 29.953 11.523 1 87.75 81 SER A O 1
ATOM 612 N N . ARG A 1 82 ? 7.734 30.391 9.727 1 81.44 82 ARG A N 1
ATOM 613 C CA . ARG A 1 82 ? 8.695 31.156 10.516 1 81.44 82 ARG A CA 1
ATOM 614 C C . ARG A 1 82 ? 8.359 32.625 10.5 1 81.44 82 ARG A C 1
ATOM 616 O O . ARG A 1 82 ? 8.195 33.219 9.43 1 81.44 82 ARG A O 1
ATOM 623 N N . LYS A 1 83 ? 7.914 33.281 11.602 1 73.38 83 LYS A N 1
ATOM 624 C CA . LYS A 1 83 ? 7.715 34.719 11.711 1 73.38 83 LYS A CA 1
ATOM 625 C C . LYS A 1 83 ? 8.703 35.344 12.695 1 73.38 83 LYS A C 1
ATOM 627 O O . LYS A 1 83 ? 8.336 35.688 13.82 1 73.38 83 LYS A O 1
ATOM 632 N N . CYS A 1 84 ? 9.836 34.969 12.5 1 65.81 84 CYS A N 1
ATOM 633 C CA . CYS A 1 84 ? 10.797 35.5 13.469 1 65.81 84 CYS A CA 1
ATOM 634 C C . CYS A 1 84 ? 11.016 37 13.266 1 65.81 84 CYS A C 1
ATOM 636 O O . CYS A 1 84 ? 10.93 37.5 12.141 1 65.81 84 CYS A O 1
ATOM 638 N N . ALA A 1 85 ? 10.484 37.719 14.188 1 54.09 85 ALA A N 1
ATOM 639 C CA . ALA A 1 85 ? 10.797 39.156 14.156 1 54.09 85 ALA A CA 1
ATOM 640 C C . ALA A 1 85 ? 12.234 39.406 13.703 1 54.09 85 ALA A C 1
ATOM 642 O O . ALA A 1 85 ? 13.172 38.812 14.242 1 54.09 85 ALA A O 1
ATOM 643 N N . THR A 1 86 ? 12.328 39.344 12.406 1 48.25 86 THR A N 1
ATOM 644 C CA . THR A 1 86 ? 13.617 39.906 12.055 1 48.25 86 THR A CA 1
ATOM 645 C C . THR A 1 86 ? 13.945 41.094 12.945 1 48.25 86 THR A C 1
ATOM 647 O O . THR A 1 86 ? 13.125 42 13.109 1 48.25 86 THR A O 1
ATOM 650 N N . SER A 1 87 ? 14.531 40.969 14.016 1 41.25 87 SER A N 1
ATOM 651 C CA . SER A 1 87 ? 15.156 42.25 14.414 1 41.25 87 SER A CA 1
ATOM 652 C C . SER A 1 87 ? 15.641 43.031 13.203 1 41.25 87 SER A C 1
ATOM 654 O O . SER A 1 87 ? 16.844 43.062 12.922 1 41.25 87 SER A O 1
ATOM 656 N N . SER A 1 88 ? 15.031 42.969 12.062 1 37.16 88 SER A N 1
ATOM 657 C CA . SER A 1 88 ? 15.516 44 11.148 1 37.16 88 SER A CA 1
ATOM 658 C C . SER A 1 88 ? 15.234 45.406 11.703 1 37.16 88 SER A C 1
ATOM 660 O O . SER A 1 88 ? 14.086 45.719 12.008 1 37.16 88 SER A O 1
ATOM 662 N N . HIS A 1 89 ? 16.141 46.156 12.258 1 34.84 89 HIS A N 1
ATOM 663 C CA . HIS A 1 89 ? 16.312 47.594 12.055 1 34.84 89 HIS A CA 1
ATOM 664 C C . HIS A 1 89 ? 15.875 48 10.648 1 34.84 89 HIS A C 1
ATOM 666 O O . HIS A 1 89 ? 16.156 49.125 10.219 1 34.84 89 HIS A O 1
ATOM 672 N N . GLU A 1 90 ? 15.742 47.25 9.625 1 34.75 90 GLU A N 1
ATOM 673 C CA . GLU A 1 90 ? 15.445 48.062 8.445 1 34.75 90 GLU A CA 1
ATOM 674 C C . GLU A 1 90 ? 14.016 48.594 8.484 1 34.75 90 GLU A C 1
ATOM 676 O O . GLU A 1 90 ? 13.094 47.844 8.875 1 34.75 90 GLU A O 1
ATOM 681 N N . VAL A 1 91 ? 13.672 49.938 8.266 1 34.69 91 VAL A N 1
ATOM 682 C CA . VAL A 1 91 ? 12.68 50.969 7.996 1 34.69 91 VAL A CA 1
ATOM 683 C C . VAL A 1 91 ? 11.734 50.531 6.887 1 34.69 91 VAL A C 1
ATOM 685 O O . VAL A 1 91 ? 11.711 51.094 5.801 1 34.69 91 VAL A O 1
ATOM 688 N N . GLY A 1 92 ? 11.68 49.375 6.367 1 32.25 92 GLY A N 1
ATOM 689 C CA . GLY A 1 92 ? 10.969 49.406 5.094 1 32.25 92 GLY A CA 1
ATOM 690 C C . GLY A 1 92 ? 9.508 49.812 5.23 1 32.25 92 GLY A C 1
ATOM 691 O O . GLY A 1 92 ? 8.945 49.75 6.324 1 32.25 92 GLY A O 1
ATOM 692 N N . SER A 1 93 ? 8.898 50.5 4.117 1 32.56 93 SER A N 1
ATOM 693 C CA . SER A 1 93 ? 7.652 51.156 3.746 1 32.56 93 SER A CA 1
ATOM 694 C C . SER A 1 93 ? 6.461 50.219 3.906 1 32.56 93 SER A C 1
ATOM 696 O O . SER A 1 93 ? 6.492 49.094 3.443 1 32.56 93 SER A O 1
ATOM 698 N N . LYS A 1 94 ? 5.617 50.562 4.762 1 35.47 94 LYS A N 1
ATOM 699 C CA . LYS A 1 94 ? 4.258 50.125 5.07 1 35.47 94 LYS A CA 1
ATOM 700 C C . LYS A 1 94 ? 3.406 50.031 3.805 1 35.47 94 LYS A C 1
ATOM 702 O O . LYS A 1 94 ? 2.953 51.062 3.293 1 35.47 94 LYS A O 1
ATOM 707 N N . THR A 1 95 ? 3.699 49.312 2.762 1 30.5 95 THR A N 1
ATOM 708 C CA . THR A 1 95 ? 2.639 49.312 1.758 1 30.5 95 THR A CA 1
ATOM 709 C C . THR A 1 95 ? 1.318 48.844 2.373 1 30.5 95 THR A C 1
ATOM 711 O O . THR A 1 95 ? 1.295 47.938 3.207 1 30.5 95 THR A O 1
ATOM 714 N N . ASP A 1 96 ? 0.269 49.656 2.275 1 28.27 96 ASP A N 1
ATOM 715 C CA . ASP A 1 96 ? -1.15 49.719 2.607 1 28.27 96 ASP A CA 1
ATOM 716 C C . ASP A 1 96 ? -1.906 48.5 2.072 1 28.27 96 ASP A C 1
ATOM 718 O O . ASP A 1 96 ? -2.289 48.469 0.901 1 28.27 96 ASP A O 1
ATOM 722 N N . ASP A 1 97 ? -1.389 47.406 2.197 1 30.86 97 ASP A N 1
ATOM 723 C CA . ASP A 1 97 ? -2.26 46.344 1.65 1 30.86 97 ASP A CA 1
ATOM 724 C C . ASP A 1 97 ? -3.674 46.469 2.211 1 30.86 97 ASP A C 1
ATOM 726 O O . ASP A 1 97 ? -3.861 46.562 3.426 1 30.86 97 ASP A O 1
ATOM 730 N N . PHE A 1 98 ? -4.574 47 1.456 1 27.95 98 PHE A N 1
ATOM 731 C CA . PHE A 1 98 ? -6.023 47.125 1.559 1 27.95 98 PHE A CA 1
ATOM 732 C C . PHE A 1 98 ? -6.641 45.812 2.064 1 27.95 98 PHE A C 1
ATOM 734 O O . PHE A 1 98 ? -6.555 44.781 1.4 1 27.95 98 PHE A O 1
ATOM 741 N N . GLU A 1 99 ? -6.789 45.688 3.297 1 30.03 99 GLU A N 1
ATOM 742 C CA . GLU A 1 99 ? -7.488 44.625 3.99 1 30.03 99 GLU A CA 1
ATOM 743 C C . GLU A 1 99 ? -8.945 44.531 3.549 1 30.03 99 GLU A C 1
ATOM 745 O O . GLU A 1 99 ? -9.711 45.5 3.717 1 30.03 99 GLU A O 1
ATOM 750 N N . PRO A 1 100 ? -9.203 43.875 2.41 1 33.88 100 PRO A N 1
ATOM 751 C CA . PRO A 1 100 ? -10.641 43.906 2.107 1 33.88 100 PRO A CA 1
ATOM 752 C C . PRO A 1 100 ? -11.5 43.594 3.332 1 33.88 100 PRO A C 1
ATOM 754 O O . PRO A 1 100 ? -11.023 43 4.293 1 33.88 100 PRO A O 1
ATOM 757 N N . PRO A 1 101 ? -12.594 44.281 3.467 1 29.97 101 PRO A N 1
ATOM 758 C CA . PRO A 1 101 ? -13.516 44.25 4.605 1 29.97 101 PRO A CA 1
ATOM 759 C C . PRO A 1 101 ? -13.938 42.844 5.008 1 29.97 101 PRO A C 1
ATOM 761 O O . PRO A 1 101 ? -13.93 41.938 4.176 1 29.97 101 PRO A O 1
ATOM 764 N N . ALA A 1 102 ? -13.883 42.531 6.289 1 31.64 102 ALA A N 1
ATOM 765 C CA . ALA A 1 102 ? -14.18 41.375 7.121 1 31.64 102 ALA A CA 1
ATOM 766 C C . ALA A 1 102 ? -15.586 40.844 6.844 1 31.64 102 ALA A C 1
ATOM 768 O O . ALA A 1 102 ? -16.562 41.594 6.902 1 31.64 102 ALA A O 1
ATOM 769 N N . ARG A 1 103 ? -15.664 39.969 5.91 1 35.59 103 ARG A N 1
ATOM 770 C CA . ARG A 1 103 ? -17.016 39.438 5.699 1 35.59 103 ARG A CA 1
ATOM 771 C C . ARG A 1 103 ? -17.703 39.156 7.031 1 35.59 103 ARG A C 1
ATOM 773 O O . ARG A 1 103 ? -17.031 38.875 8.031 1 35.59 103 ARG A O 1
ATOM 780 N N . PRO A 1 104 ? -18.906 39.438 7.215 1 31.36 104 PRO A N 1
ATOM 781 C CA . PRO A 1 104 ? -19.734 39.312 8.414 1 31.36 104 PRO A CA 1
ATOM 782 C C . PRO A 1 104 ? -19.75 37.906 8.977 1 31.36 104 PRO A C 1
ATOM 784 O O . PRO A 1 104 ? -19.688 36.938 8.211 1 31.36 104 PRO A O 1
ATOM 787 N N . LEU A 1 105 ? -19.281 37.688 10.195 1 31.3 105 LEU A N 1
ATOM 788 C CA . LEU A 1 105 ? -19.25 36.5 11.031 1 31.3 105 LEU A CA 1
ATOM 789 C C . LEU A 1 105 ? -20.578 35.781 11 1 31.3 105 LEU A C 1
ATOM 791 O O . LEU A 1 105 ? -21.641 36.375 11.188 1 31.3 105 LEU A O 1
ATOM 795 N N . SER A 1 106 ? -20.688 34.844 10.258 1 34.25 106 SER A N 1
ATOM 796 C CA . SER A 1 106 ? -21.984 34.156 10.32 1 34.25 106 SER A CA 1
ATOM 797 C C . SER A 1 106 ? -22.375 33.844 11.758 1 34.25 106 SER A C 1
ATOM 799 O O . SER A 1 106 ? -21.547 33.906 12.664 1 34.25 106 SER A O 1
ATOM 801 N N . ALA A 1 107 ? -23.594 33.625 12.133 1 36.66 107 ALA A N 1
ATOM 802 C CA . ALA A 1 107 ? -24.234 33.406 13.438 1 36.66 107 ALA A CA 1
ATOM 803 C C . ALA A 1 107 ? -23.531 32.281 14.203 1 36.66 107 ALA A C 1
ATOM 805 O O . ALA A 1 107 ? -23.359 32.375 15.422 1 36.66 107 ALA A O 1
ATOM 806 N N . LEU A 1 108 ? -23.172 31.234 13.523 1 37.69 108 LEU A N 1
ATOM 807 C CA . LEU A 1 108 ? -22.609 30.094 14.227 1 37.69 108 LEU A CA 1
ATOM 808 C C . LEU A 1 108 ? -21.203 30.391 14.727 1 37.69 108 LEU A C 1
ATOM 810 O O . LEU A 1 108 ? -20.766 29.844 15.75 1 37.69 108 LEU A O 1
ATOM 814 N N . ASP A 1 109 ? -20.438 31.234 14.195 1 37.94 109 ASP A N 1
ATOM 815 C CA . ASP A 1 109 ? -19.125 31.688 14.656 1 37.94 109 ASP A CA 1
ATOM 816 C C . ASP A 1 109 ? -19.234 32.438 15.984 1 37.94 109 ASP A C 1
ATOM 818 O O . ASP A 1 109 ? -18.375 32.281 16.859 1 37.94 109 ASP A O 1
ATOM 822 N N . ARG A 1 110 ? -20.297 33.125 16.141 1 38.78 110 ARG A N 1
ATOM 823 C CA . ARG A 1 110 ? -20.578 33.906 17.328 1 38.78 110 ARG A CA 1
ATOM 824 C C . ARG A 1 110 ? -20.828 33 18.531 1 38.78 110 ARG A C 1
ATOM 826 O O . ARG A 1 110 ? -20.391 33.281 19.641 1 38.78 110 ARG A O 1
ATOM 833 N N . ILE A 1 111 ? -21.484 31.828 18.328 1 39.53 111 ILE A N 1
ATOM 834 C CA . ILE A 1 111 ? -21.859 30.953 19.438 1 39.53 111 ILE A CA 1
ATOM 835 C C . ILE A 1 111 ? -20.609 30.234 19.969 1 39.53 111 ILE A C 1
ATOM 837 O O . ILE A 1 111 ? -20.422 30.141 21.188 1 39.53 111 ILE A O 1
ATOM 841 N N . ARG A 1 112 ? -19.656 29.859 19.188 1 37.44 112 ARG A N 1
ATOM 842 C CA . ARG A 1 112 ? -18.469 29.125 19.656 1 37.44 112 ARG A CA 1
ATOM 843 C C . ARG A 1 112 ? -17.531 30.062 20.406 1 37.44 112 ARG A C 1
ATOM 845 O O . ARG A 1 112 ? -16.844 29.641 21.344 1 37.44 112 ARG A O 1
ATOM 852 N N . LEU A 1 113 ? -17.469 31.297 20.078 1 37.97 113 LEU A N 1
ATOM 853 C CA . LEU A 1 113 ? -16.672 32.281 20.812 1 37.97 113 LEU A CA 1
ATOM 854 C C . LEU A 1 113 ? -17.172 32.438 22.25 1 37.97 113 LEU A C 1
ATOM 856 O O . LEU A 1 113 ? -16.375 32.562 23.172 1 37.97 113 LEU A O 1
ATOM 860 N N . GLN A 1 114 ? -18.469 32.375 22.391 1 36.47 114 GLN A N 1
ATOM 861 C CA . GLN A 1 114 ? -19.047 32.594 23.719 1 36.47 114 GLN A CA 1
ATOM 862 C C . GLN A 1 114 ? -18.75 31.438 24.656 1 36.47 114 GLN A C 1
ATOM 864 O O . GLN A 1 114 ? -18.5 31.625 25.844 1 36.47 114 GLN A O 1
ATOM 869 N N . MET A 1 115 ? -18.75 30.219 24.125 1 35.94 115 MET A N 1
ATOM 870 C CA . MET A 1 115 ? -18.625 29.094 25.047 1 35.94 115 MET A CA 1
ATOM 871 C C . MET A 1 115 ? -17.188 28.938 25.531 1 35.94 115 MET A C 1
ATOM 873 O O . MET A 1 115 ? -16.953 28.406 26.609 1 35.94 115 MET A O 1
ATOM 877 N N . ARG A 1 116 ? -16.125 29.328 24.75 1 33.81 116 ARG A N 1
ATOM 878 C CA . ARG A 1 116 ? -14.742 29.234 25.234 1 33.81 116 ARG A CA 1
ATOM 879 C C . ARG A 1 116 ? -14.5 30.203 26.391 1 33.81 116 ARG A C 1
ATOM 881 O O . ARG A 1 116 ? -13.5 30.094 27.094 1 33.81 116 ARG A O 1
ATOM 888 N N . GLN A 1 117 ? -15.227 31.25 26.438 1 33.84 117 GLN A N 1
ATOM 889 C CA . GLN A 1 117 ? -14.914 32.219 27.484 1 33.84 117 GLN A CA 1
ATOM 890 C C . GLN A 1 117 ? -15.156 31.625 28.875 1 33.84 117 GLN A C 1
ATOM 892 O O . GLN A 1 117 ? -14.633 32.125 29.859 1 33.84 117 GLN A O 1
ATOM 897 N N . ARG A 1 118 ? -16.078 30.703 28.984 1 30.64 118 ARG A N 1
ATOM 898 C CA . ARG A 1 118 ? -16.453 30.453 30.375 1 30.64 118 ARG A CA 1
ATOM 899 C C . ARG A 1 118 ? -15.414 29.578 31.078 1 30.64 118 ARG A C 1
ATOM 901 O O . ARG A 1 118 ? -15.289 29.625 32.312 1 30.64 118 ARG A O 1
ATOM 908 N N . ASP A 1 119 ? -14.859 28.531 30.438 1 31.64 119 ASP A N 1
ATOM 909 C CA . ASP A 1 119 ? -14.203 27.562 31.312 1 31.64 119 ASP A CA 1
ATOM 910 C C . ASP A 1 119 ? -12.82 28.062 31.734 1 31.64 119 ASP A C 1
ATOM 912 O O . ASP A 1 119 ? -12.008 27.297 32.25 1 31.64 119 ASP A O 1
ATOM 916 N N . SER A 1 120 ? -12.352 29.266 31.375 1 30.14 120 SER A N 1
ATOM 917 C CA . SER A 1 120 ? -11.047 29.766 31.797 1 30.14 120 SER A CA 1
ATOM 918 C C . SER A 1 120 ? -10.953 29.859 33.312 1 30.14 120 SER A C 1
ATOM 920 O O . SER A 1 120 ? -9.992 30.406 33.844 1 30.14 120 SER A O 1
ATOM 922 N N . ARG A 1 121 ? -11.984 29.766 34.094 1 28.2 121 ARG A N 1
ATOM 923 C CA . ARG A 1 121 ? -11.727 30.25 35.469 1 28.2 121 ARG A CA 1
ATOM 924 C C . ARG A 1 121 ? -10.906 29.25 36.25 1 28.2 121 ARG A C 1
ATOM 926 O O . ARG A 1 121 ? -10.727 29.406 37.469 1 28.2 121 ARG A O 1
ATOM 933 N N . GLY A 1 122 ? -10.789 27.969 35.875 1 26.06 122 GLY A N 1
ATOM 934 C CA . GLY A 1 122 ? -10.43 27.203 37.062 1 26.06 122 GLY A CA 1
ATOM 935 C C . GLY A 1 122 ? -9.102 27.641 37.656 1 26.06 122 GLY A C 1
ATOM 936 O O . GLY A 1 122 ? -8.398 28.484 37.094 1 26.06 122 GLY A O 1
ATOM 937 N N . THR A 1 123 ? -8.359 26.594 38.375 1 27.78 123 THR A N 1
ATOM 938 C CA . THR A 1 123 ? -7.527 26.484 39.562 1 27.78 123 THR A CA 1
ATOM 939 C C . THR A 1 123 ? -6.141 27.078 39.312 1 27.78 123 THR A C 1
ATOM 941 O O . THR A 1 123 ? -5.664 27.094 38.188 1 27.78 123 THR A O 1
ATOM 944 N N . GLY A 1 124 ? -5.656 27.953 40.188 1 25.42 124 GLY A N 1
ATOM 945 C CA . GLY A 1 124 ? -4.469 28.734 40.5 1 25.42 124 GLY A CA 1
ATOM 946 C C . GLY A 1 124 ? -3.203 27.906 40.562 1 25.42 124 GLY A C 1
ATOM 947 O O . GLY A 1 124 ? -2.744 27.516 41.625 1 25.42 124 GLY A O 1
ATOM 948 N N . ALA A 1 125 ? -3.148 26.734 39.906 1 24.36 125 ALA A N 1
ATOM 949 C CA . ALA A 1 125 ? -1.896 26.031 40.188 1 24.36 125 ALA A CA 1
ATOM 950 C C . ALA A 1 125 ? -0.696 26.953 39.969 1 24.36 125 ALA A C 1
ATOM 952 O O . ALA A 1 125 ? -0.726 27.828 39.125 1 24.36 125 ALA A O 1
ATOM 953 N N . SER A 1 126 ? 0.051 27.156 41.125 1 26.95 126 SER A N 1
ATOM 954 C CA . SER A 1 126 ? 1.344 27.797 41.312 1 26.95 126 SER A CA 1
ATOM 955 C C . SER A 1 126 ? 2.336 27.391 40.219 1 26.95 126 SER A C 1
ATOM 957 O O . SER A 1 126 ? 2.779 26.25 40.188 1 26.95 126 SER A O 1
ATOM 959 N N . GLY A 1 127 ? 1.972 27.625 39.062 1 22.94 127 GLY A N 1
ATOM 960 C CA . GLY A 1 127 ? 2.816 27.328 37.938 1 22.94 127 GLY A CA 1
ATOM 961 C C . GLY A 1 127 ? 4.199 27.953 38.031 1 22.94 127 GLY A C 1
ATOM 962 O O . GLY A 1 127 ? 4.336 29.172 38.031 1 22.94 127 GLY A O 1
ATOM 963 N N . ALA A 1 128 ? 4.98 27.328 39 1 27.67 128 ALA A N 1
ATOM 964 C CA . ALA A 1 128 ? 6.387 27.734 38.969 1 27.67 128 ALA A CA 1
ATOM 965 C C . ALA A 1 128 ? 6.887 27.906 37.562 1 27.67 128 ALA A C 1
ATOM 967 O O . ALA A 1 128 ? 6.629 27.062 36.688 1 27.67 128 ALA A O 1
ATOM 968 N N . SER A 1 129 ? 6.957 29.078 37.188 1 28.75 129 SER A N 1
ATOM 969 C CA . SER A 1 129 ? 7.551 29.625 35.938 1 28.75 129 SER A CA 1
ATOM 970 C C . SER A 1 129 ? 8.961 29.078 35.75 1 28.75 129 SER A C 1
ATOM 972 O O . SER A 1 129 ? 9.906 29.5 36.406 1 28.75 129 SER A O 1
ATOM 974 N N . HIS A 1 130 ? 9.172 27.75 35.938 1 27.81 130 HIS A N 1
ATOM 975 C CA . HIS A 1 130 ? 10.516 27.453 35.438 1 27.81 130 HIS A CA 1
ATOM 976 C C . HIS A 1 130 ? 10.797 28.172 34.125 1 27.81 130 HIS A C 1
ATOM 978 O O . HIS A 1 130 ? 10.055 28 33.156 1 27.81 130 HIS A O 1
ATOM 984 N N . SER A 1 131 ? 11.297 29.359 34.219 1 30.48 131 SER A N 1
ATOM 985 C CA . SER A 1 131 ? 11.969 30.094 33.156 1 30.48 131 SER A CA 1
ATOM 986 C C . SER A 1 131 ? 12.914 29.203 32.375 1 30.48 131 SER A C 1
ATOM 988 O O . SER A 1 131 ? 14.102 29.109 32.688 1 30.48 131 SER A O 1
ATOM 990 N N . ASP A 1 132 ? 12.758 27.922 32.375 1 31.23 132 ASP A N 1
ATOM 991 C CA . ASP A 1 132 ? 13.695 27.297 31.453 1 31.23 132 ASP A CA 1
ATOM 992 C C . ASP A 1 132 ? 13.82 28.094 30.156 1 31.23 132 ASP A C 1
ATOM 994 O O . ASP A 1 132 ? 12.836 28.266 29.438 1 31.23 132 ASP A O 1
ATOM 998 N N . LEU A 1 133 ? 14.594 29.156 30.172 1 31.47 133 LEU A N 1
ATOM 999 C CA . LEU A 1 133 ? 15.242 29.766 29.016 1 31.47 133 LEU A CA 1
ATOM 1000 C C . LEU A 1 133 ? 15.492 28.719 27.922 1 31.47 133 LEU A C 1
ATOM 1002 O O . LEU A 1 133 ? 16.547 28.078 27.906 1 31.47 133 LEU A O 1
ATOM 1006 N N . GLU A 1 134 ? 14.773 27.719 27.766 1 35.06 134 GLU A N 1
ATOM 1007 C CA . GLU A 1 134 ? 14.867 26.844 26.609 1 35.06 134 GLU A CA 1
ATOM 1008 C C . GLU A 1 134 ? 15.359 27.609 25.375 1 35.06 134 GLU A C 1
ATOM 1010 O O . GLU A 1 134 ? 15.023 28.781 25.203 1 35.06 134 GLU A O 1
ATOM 1015 N N . ASP A 1 135 ? 16.484 27.156 24.781 1 34.56 135 ASP A N 1
ATOM 1016 C CA . ASP A 1 135 ? 17.234 27.609 23.609 1 34.56 135 ASP A CA 1
ATOM 1017 C C . ASP A 1 135 ? 16.297 28.172 22.547 1 34.56 135 ASP A C 1
ATOM 1019 O O . ASP A 1 135 ? 15.672 27.422 21.812 1 34.56 135 ASP A O 1
ATOM 1023 N N . VAL A 1 136 ? 15.531 29.094 22.688 1 40 136 VAL A N 1
ATOM 1024 C CA . VAL A 1 136 ? 14.836 30.062 21.844 1 40 136 VAL A CA 1
ATOM 1025 C C . VAL A 1 136 ? 15.609 30.266 20.547 1 40 136 VAL A C 1
ATOM 1027 O O . VAL A 1 136 ? 15.25 31.125 19.719 1 40 136 VAL A O 1
ATOM 1030 N N . GLY A 1 137 ? 16.938 29.984 20.531 1 44.09 137 GLY A N 1
ATOM 1031 C CA . GLY A 1 137 ? 17.906 30.266 19.484 1 44.09 137 GLY A CA 1
ATOM 1032 C C . GLY A 1 137 ? 17.594 29.547 18.188 1 44.09 137 GLY A C 1
ATOM 1033 O O . GLY A 1 137 ? 18.219 29.828 17.156 1 44.09 137 GLY A O 1
ATOM 1034 N N . GLY A 1 138 ? 17.031 28.422 18.203 1 52.38 138 GLY A N 1
ATOM 1035 C CA . GLY A 1 138 ? 17.094 27.578 17.016 1 52.38 138 GLY A CA 1
ATOM 1036 C C . GLY A 1 138 ? 16.469 28.219 15.789 1 52.38 138 GLY A C 1
ATOM 1037 O O . GLY A 1 138 ? 16.938 28.031 14.672 1 52.38 138 GLY A O 1
ATOM 1038 N N . CYS A 1 139 ? 15.258 28.75 16.016 1 66.5 139 CYS A N 1
ATOM 1039 C CA . CYS A 1 139 ? 14.695 29.375 14.82 1 66.5 139 CYS A CA 1
ATOM 1040 C C . CYS A 1 139 ? 15.414 30.672 14.484 1 66.5 139 CYS A C 1
ATOM 1042 O O . CYS A 1 139 ? 15.211 31.25 13.414 1 66.5 139 CYS A O 1
ATOM 1044 N N . GLN A 1 140 ? 16.109 31.109 15.602 1 59.06 140 GLN A N 1
ATOM 1045 C CA . GLN A 1 140 ? 16.922 32.281 15.234 1 59.06 140 GLN A CA 1
ATOM 1046 C C . GLN A 1 140 ? 18.109 31.859 14.367 1 59.06 140 GLN A C 1
ATOM 1048 O O . GLN A 1 140 ? 18.766 30.859 14.633 1 59.06 140 GLN A O 1
ATOM 1053 N N . GLY A 1 141 ? 18.203 32.406 13.195 1 62.81 141 GLY A N 1
ATOM 1054 C CA . GLY A 1 141 ? 19.234 32.094 12.227 1 62.81 141 GLY A CA 1
ATOM 1055 C C . GLY A 1 141 ? 18.797 31.078 11.188 1 62.81 141 GLY A C 1
ATOM 1056 O O . GLY A 1 141 ? 17.797 31.266 10.5 1 62.81 141 GLY A O 1
ATOM 1057 N N . ASN A 1 142 ? 19.625 29.875 11.32 1 67.62 142 ASN A N 1
ATOM 1058 C CA . ASN A 1 142 ? 19.469 28.844 10.297 1 67.62 142 ASN A CA 1
ATOM 1059 C C . ASN A 1 142 ? 18.531 27.734 10.766 1 67.62 142 ASN A C 1
ATOM 1061 O O . ASN A 1 142 ? 18.562 26.625 10.242 1 67.62 142 ASN A O 1
ATOM 1065 N N . GLY A 1 143 ? 17.781 28.047 11.781 1 76.25 143 GLY A N 1
ATOM 1066 C CA . GLY A 1 143 ? 16.891 27.016 12.297 1 76.25 143 GLY A CA 1
ATOM 1067 C C . GLY A 1 143 ? 15.695 26.766 11.406 1 76.25 143 GLY A C 1
ATOM 1068 O O . GLY A 1 143 ? 15.414 27.547 10.492 1 76.25 143 GLY A O 1
ATOM 1069 N N . MET A 1 144 ? 15.133 25.516 11.562 1 83.12 144 MET A N 1
ATOM 1070 C CA . MET A 1 144 ? 13.977 25.109 10.781 1 83.12 144 MET A CA 1
ATOM 1071 C C . MET A 1 144 ? 12.703 25.172 11.625 1 83.12 144 MET A C 1
ATOM 1073 O O . MET A 1 144 ? 12.75 24.953 12.836 1 83.12 144 MET A O 1
ATOM 1077 N N . CYS A 1 145 ? 11.688 25.703 11.039 1 89 145 CYS A N 1
ATOM 1078 C CA . CYS A 1 145 ? 10.359 25.625 11.641 1 89 145 CYS A CA 1
ATOM 1079 C C . CYS A 1 145 ? 9.609 24.391 11.141 1 89 145 CYS A C 1
ATOM 1081 O O . CYS A 1 145 ? 9.203 24.344 9.977 1 89 145 CYS A O 1
ATOM 1083 N N . GLU A 1 146 ? 9.516 23.406 12 1 88.81 146 GLU A N 1
ATOM 1084 C CA . GLU A 1 146 ? 8.961 22.141 11.539 1 88.81 146 GLU A CA 1
ATOM 1085 C C . GLU A 1 146 ? 7.891 21.625 12.5 1 88.81 146 GLU A C 1
ATOM 1087 O O . GLU A 1 146 ? 7.859 22.016 13.672 1 88.81 146 GLU A O 1
ATOM 1092 N N . PRO A 1 147 ? 7.07 20.719 12.031 1 89.69 147 PRO A N 1
ATOM 1093 C CA . PRO A 1 147 ? 6.047 20.141 12.898 1 89.69 147 PRO A CA 1
ATOM 1094 C C . PRO A 1 147 ? 6.641 19.281 14.008 1 89.69 147 PRO A C 1
ATOM 1096 O O . PRO A 1 147 ? 7.609 18.547 13.781 1 89.69 147 PRO A O 1
ATOM 1099 N N . THR A 1 148 ? 6.141 19.484 15.203 1 83.31 148 THR A N 1
ATOM 1100 C CA . THR A 1 148 ? 6.539 18.625 16.312 1 83.31 148 THR A CA 1
ATOM 1101 C C . THR A 1 148 ? 5.766 17.312 16.297 1 83.31 148 THR A C 1
ATOM 1103 O O . THR A 1 148 ? 6.336 16.25 16.531 1 83.31 148 THR A O 1
ATOM 1106 N N . ARG A 1 149 ? 4.52 17.438 16.031 1 87 149 ARG A N 1
ATOM 1107 C CA . ARG A 1 149 ? 3.619 16.297 16.031 1 87 149 ARG A CA 1
ATOM 1108 C C . ARG A 1 149 ? 2.615 16.391 14.883 1 87 149 ARG A C 1
ATOM 1110 O O . ARG A 1 149 ? 2.051 17.453 14.625 1 87 149 ARG A O 1
ATOM 1117 N N . THR A 1 150 ? 2.582 15.32 14.195 1 94.81 150 THR A N 1
ATOM 1118 C CA . THR A 1 150 ? 1.631 15.234 13.094 1 94.81 150 THR A CA 1
ATOM 1119 C C . THR A 1 150 ? 0.676 14.062 13.289 1 94.81 150 THR A C 1
ATOM 1121 O O . THR A 1 150 ? 1.102 12.961 13.648 1 94.81 150 THR A O 1
ATOM 1124 N N . ARG A 1 151 ? -0.541 14.328 13.18 1 95.88 151 ARG A N 1
ATOM 1125 C CA . ARG A 1 151 ? -1.542 13.281 13.297 1 95.88 151 ARG A CA 1
ATOM 1126 C C . ARG A 1 151 ? -2.037 12.836 11.922 1 95.88 151 ARG A C 1
ATOM 1128 O O . ARG A 1 151 ? -2.25 13.664 11.039 1 95.88 151 ARG A O 1
ATOM 1135 N N . VAL A 1 152 ? -2.139 11.555 11.875 1 96 152 VAL A N 1
ATOM 1136 C CA . VAL A 1 152 ? -2.701 11.008 10.641 1 96 152 VAL A CA 1
ATOM 1137 C C . VAL A 1 152 ? -4.191 10.734 10.836 1 96 152 VAL A C 1
ATOM 1139 O O . VAL A 1 152 ? -4.574 9.945 11.703 1 96 152 VAL A O 1
ATOM 1142 N N . GLN A 1 153 ? -4.949 11.391 10.023 1 90.81 153 GLN A N 1
ATOM 1143 C CA . GLN A 1 153 ? -6.395 11.227 10.125 1 90.81 153 GLN A CA 1
ATOM 1144 C C . GLN A 1 153 ? -6.957 10.523 8.891 1 90.81 153 GLN A C 1
ATOM 1146 O O . GLN A 1 153 ? -6.746 10.969 7.766 1 90.81 153 GLN A O 1
ATOM 1151 N N . GLU A 1 154 ? -7.648 9.484 9.195 1 89.06 154 GLU A N 1
ATOM 1152 C CA . GLU A 1 154 ? -8.32 8.781 8.109 1 89.06 154 GLU A CA 1
ATOM 1153 C C . GLU A 1 154 ? -9.719 9.328 7.875 1 89.06 154 GLU A C 1
ATOM 1155 O O . GLU A 1 154 ? -10.523 9.422 8.812 1 89.06 154 GLU A O 1
ATOM 1160 N N . LEU A 1 155 ? -10.031 9.664 6.664 1 88.31 155 LEU A N 1
ATOM 1161 C CA . LEU A 1 155 ? -11.328 10.227 6.312 1 88.31 155 LEU A CA 1
ATOM 1162 C C . LEU A 1 155 ? -12.047 9.344 5.301 1 88.31 155 LEU A C 1
ATOM 1164 O O . LEU A 1 155 ? -11.43 8.805 4.383 1 88.31 155 LEU A O 1
ATOM 1168 N N . GLN A 1 156 ? -13.297 9.211 5.566 1 86.19 156 GLN A N 1
ATOM 1169 C CA . GLN A 1 156 ? -14.117 8.461 4.621 1 86.19 156 GLN A CA 1
ATOM 1170 C C . GLN A 1 156 ? -14.781 9.391 3.611 1 86.19 156 GLN A C 1
ATOM 1172 O O . GLN A 1 156 ? -15.703 10.133 3.955 1 86.19 156 GLN A O 1
ATOM 1177 N N . LEU A 1 157 ? -14.344 9.289 2.424 1 88.31 157 LEU A N 1
ATOM 1178 C CA . LEU A 1 157 ? -14.875 10.141 1.369 1 88.31 157 LEU A CA 1
ATOM 1179 C C . LEU A 1 157 ? -15.703 9.336 0.379 1 88.31 157 LEU A C 1
ATOM 1181 O O . LEU A 1 157 ? -15.734 8.102 0.448 1 88.31 157 LEU A O 1
ATOM 1185 N N . LEU A 1 158 ? -16.328 10.039 -0.49 1 80.5 158 LEU A N 1
ATOM 1186 C CA . LEU A 1 158 ? -17.156 9.438 -1.522 1 80.5 158 LEU A CA 1
ATOM 1187 C C . LEU A 1 158 ? -16.328 8.531 -2.43 1 80.5 158 LEU A C 1
ATOM 1189 O O . LEU A 1 158 ? -16.797 7.473 -2.854 1 80.5 158 LEU A O 1
ATOM 1193 N N . ASP A 1 159 ? -15.18 8.953 -2.688 1 75.69 159 ASP A N 1
ATOM 1194 C CA . ASP A 1 159 ? -14.328 8.227 -3.625 1 75.69 159 ASP A CA 1
ATOM 1195 C C . ASP A 1 159 ? -13.445 7.219 -2.896 1 75.69 159 ASP A C 1
ATOM 1197 O O . ASP A 1 159 ? -12.594 6.574 -3.512 1 75.69 159 ASP A O 1
ATOM 1201 N N . GLY A 1 160 ? -13.617 7.082 -1.571 1 79.44 160 GLY A N 1
ATOM 1202 C CA . GLY A 1 160 ? -12.805 6.152 -0.805 1 79.44 160 GLY A CA 1
ATOM 1203 C C . GLY A 1 160 ? -12.094 6.805 0.365 1 79.44 160 GLY A C 1
ATOM 1204 O O . GLY A 1 160 ? -12.094 8.031 0.491 1 79.44 160 GLY A O 1
ATOM 1205 N N . PRO A 1 161 ? -11.523 5.961 1.102 1 83.88 161 PRO A N 1
ATOM 1206 C CA . PRO A 1 161 ? -10.82 6.5 2.27 1 83.88 161 PRO A CA 1
ATOM 1207 C C . PRO A 1 161 ? -9.516 7.195 1.904 1 83.88 161 PRO A C 1
ATOM 1209 O O . PRO A 1 161 ? -8.828 6.781 0.965 1 83.88 161 PRO A O 1
ATOM 1212 N N . VAL A 1 162 ? -9.258 8.258 2.678 1 90.25 162 VAL A N 1
ATOM 1213 C CA . VAL A 1 162 ? -8.008 8.992 2.469 1 90.25 162 VAL A CA 1
ATOM 1214 C C . VAL A 1 162 ? -7.383 9.336 3.818 1 90.25 162 VAL A C 1
ATOM 1216 O O . VAL A 1 162 ? -8.094 9.656 4.777 1 90.25 162 VAL A O 1
ATOM 1219 N N . ASP A 1 163 ? -6.07 9.289 3.758 1 92.44 163 ASP A N 1
ATOM 1220 C CA . ASP A 1 163 ? -5.336 9.719 4.941 1 92.44 163 ASP A CA 1
ATOM 1221 C C . ASP A 1 163 ? -4.844 11.164 4.789 1 92.44 163 ASP A C 1
ATOM 1223 O O . ASP A 1 163 ? -4.316 11.531 3.738 1 92.44 163 ASP A O 1
ATOM 1227 N N . VAL A 1 164 ? -5.051 11.891 5.855 1 94.19 164 VAL A N 1
ATOM 1228 C CA . VAL A 1 164 ? -4.582 13.266 5.855 1 94.19 164 VAL A CA 1
ATOM 1229 C C . VAL A 1 164 ? -3.67 13.508 7.059 1 94.19 164 VAL A C 1
ATOM 1231 O O . VAL A 1 164 ? -3.99 13.094 8.18 1 94.19 164 VAL A O 1
ATOM 1234 N N . GLU A 1 165 ? -2.596 14.164 6.723 1 95.31 165 GLU A N 1
ATOM 1235 C CA . GLU A 1 165 ? -1.689 14.523 7.809 1 95.31 165 GLU A CA 1
ATOM 1236 C C . GLU A 1 165 ? -2.012 15.906 8.359 1 95.31 165 GLU A C 1
ATOM 1238 O O . GLU A 1 165 ? -2.014 16.891 7.621 1 95.31 165 GLU A O 1
ATOM 1243 N N . VAL A 1 166 ? -2.223 15.969 9.68 1 95.69 166 VAL A N 1
ATOM 1244 C CA . VAL A 1 166 ? -2.578 17.234 10.328 1 95.69 166 VAL A CA 1
ATOM 1245 C C . VAL A 1 166 ? -1.48 17.625 11.312 1 95.69 166 VAL A C 1
ATOM 1247 O O . VAL A 1 166 ? -1.167 16.891 12.242 1 95.69 166 VAL A O 1
ATOM 1250 N N . ILE A 1 167 ? -0.981 18.844 11.094 1 94.94 167 ILE A N 1
ATOM 1251 C CA . ILE A 1 167 ? 0.048 19.344 11.992 1 94.94 167 ILE A CA 1
ATOM 1252 C C . ILE A 1 167 ? -0.6 19.875 13.266 1 94.94 167 ILE A C 1
ATOM 1254 O O . ILE A 1 167 ? -1.477 20.75 13.219 1 94.94 167 ILE A O 1
ATOM 1258 N N . GLU A 1 168 ? -0.159 19.391 14.383 1 90.12 168 GLU A N 1
ATOM 1259 C CA . GLU A 1 168 ? -0.754 19.797 15.656 1 90.12 168 GLU A CA 1
ATOM 1260 C C . GLU A 1 168 ? 0.041 20.938 16.297 1 90.12 168 GLU A C 1
ATOM 1262 O O . GLU A 1 168 ? -0.536 21.828 16.922 1 90.12 168 GLU A O 1
ATOM 1267 N N . ASP A 1 169 ? 1.31 20.812 16.125 1 87.56 169 ASP A N 1
ATOM 1268 C CA . ASP A 1 169 ? 2.17 21.812 16.734 1 87.56 169 ASP A CA 1
ATOM 1269 C C . ASP A 1 169 ? 3.471 21.969 15.953 1 87.56 169 ASP A C 1
ATOM 1271 O O . ASP A 1 169 ? 3.842 21.094 15.172 1 87.56 169 ASP A O 1
ATOM 1275 N N . CYS A 1 170 ? 4.008 23.172 16.141 1 89.81 170 CYS A N 1
ATOM 1276 C CA . CYS A 1 170 ? 5.266 23.484 15.469 1 89.81 170 CYS A CA 1
ATOM 1277 C C . CYS A 1 170 ? 6.34 23.875 16.484 1 89.81 170 CYS A C 1
ATOM 1279 O O . CYS A 1 170 ? 6.027 24.234 17.609 1 89.81 170 CYS A O 1
ATOM 1281 N N . HIS A 1 171 ? 7.582 23.703 16.078 1 86.06 171 HIS A N 1
ATOM 1282 C CA . HIS A 1 171 ? 8.695 24.109 16.922 1 86.06 171 HIS A CA 1
ATOM 1283 C C . HIS A 1 171 ? 9.922 24.453 16.078 1 86.06 171 HIS A C 1
ATOM 1285 O O . HIS A 1 171 ? 9.984 24.125 14.891 1 86.06 171 HIS A O 1
ATOM 1291 N N . CYS A 1 172 ? 10.719 25.109 16.766 1 86.44 172 CYS A N 1
ATOM 1292 C CA . CYS A 1 172 ? 12 25.422 16.141 1 86.44 172 CYS A CA 1
ATOM 1293 C C . CYS A 1 172 ? 13.016 24.312 16.375 1 86.44 172 CYS A C 1
ATOM 1295 O O . CYS A 1 172 ? 13.102 23.781 17.484 1 86.44 172 CYS A O 1
ATOM 1297 N N . ALA A 1 173 ? 13.594 23.828 15.297 1 84.25 173 ALA A N 1
ATOM 1298 C CA . ALA A 1 173 ? 14.633 22.812 15.406 1 84.25 173 ALA A CA 1
ATOM 1299 C C . ALA A 1 173 ? 15.914 23.266 14.703 1 84.25 173 ALA A C 1
ATOM 1301 O O . ALA A 1 173 ? 15.859 23.828 13.609 1 84.25 173 ALA A O 1
ATOM 1302 N N . PRO A 1 174 ? 16.969 23.109 15.352 1 83.38 174 PRO A N 1
ATOM 1303 C CA . PRO A 1 174 ? 18.234 23.438 14.68 1 83.38 174 PRO A CA 1
ATOM 1304 C C . PRO A 1 174 ? 18.5 22.562 13.461 1 83.38 174 PRO A C 1
ATOM 1306 O O . PRO A 1 174 ? 18.109 21.391 13.438 1 83.38 174 PRO A O 1
ATOM 1309 N N . ARG A 1 175 ? 19.094 23.141 12.5 1 83.81 175 ARG A N 1
ATOM 1310 C CA . ARG A 1 175 ? 19.531 22.359 11.344 1 83.81 175 ARG A CA 1
ATOM 1311 C C . ARG A 1 175 ? 20.828 21.609 11.648 1 83.81 175 ARG A C 1
ATOM 1313 O O . ARG A 1 175 ? 21.812 22.219 12.055 1 83.81 175 ARG A O 1
ATOM 1320 N N . PRO A 1 176 ? 20.75 20.297 11.438 1 88.69 176 PRO A N 1
ATOM 1321 C CA . PRO A 1 176 ? 22 19.562 11.688 1 88.69 176 PRO A CA 1
ATOM 1322 C C . PRO A 1 176 ? 23.125 19.953 10.727 1 88.69 176 PRO A C 1
ATOM 1324 O O . PRO A 1 176 ? 22.859 20.234 9.555 1 88.69 176 PRO A O 1
ATOM 1327 N N . PRO A 1 177 ? 24.266 19.953 11.219 1 88.56 177 PRO A N 1
ATOM 1328 C CA . PRO A 1 177 ? 25.406 20.344 10.391 1 88.56 177 PRO A CA 1
ATOM 1329 C C . PRO A 1 177 ? 25.688 19.344 9.266 1 88.56 177 PRO A C 1
ATOM 1331 O O . PRO A 1 177 ? 26.25 19.719 8.234 1 88.56 177 PRO A O 1
ATOM 1334 N N . SER A 1 178 ? 25.391 18.062 9.602 1 93.69 178 SER A N 1
ATOM 1335 C CA . SER A 1 178 ? 25.562 17.031 8.578 1 93.69 178 SER A CA 1
ATOM 1336 C C . SER A 1 178 ? 24.312 16.188 8.406 1 93.69 178 SER A C 1
ATOM 1338 O O . SER A 1 178 ? 23.391 16.266 9.234 1 93.69 178 SER A O 1
ATOM 1340 N N . CYS A 1 179 ? 24.312 15.508 7.32 1 96.25 179 CYS A N 1
ATOM 1341 C CA . CYS A 1 179 ? 23.156 14.68 7.012 1 96.25 179 CYS A CA 1
ATOM 1342 C C . CYS A 1 179 ? 22.938 13.625 8.094 1 96.25 179 CYS A C 1
ATOM 1344 O O . CYS A 1 179 ? 23.828 12.812 8.367 1 96.25 179 CYS A O 1
ATOM 1346 N N . GLU A 1 180 ? 21.734 13.68 8.656 1 96.06 180 GLU A N 1
ATOM 1347 C CA . GLU A 1 180 ? 21.422 12.695 9.695 1 96.06 180 GLU A CA 1
ATOM 1348 C C . GLU A 1 180 ? 19.922 12.414 9.742 1 96.06 180 GLU A C 1
ATOM 1350 O O . GLU A 1 180 ? 19.125 13.172 9.195 1 96.06 180 GLU A O 1
ATOM 1355 N N . ARG A 1 181 ? 19.625 11.336 10.344 1 96.25 181 ARG A N 1
ATOM 1356 C CA . ARG A 1 181 ? 18.234 10.992 10.594 1 96.25 181 ARG A CA 1
ATOM 1357 C C . ARG A 1 181 ? 17.703 11.711 11.82 1 96.25 181 ARG A C 1
ATOM 1359 O O . ARG A 1 181 ? 18.281 11.609 12.906 1 96.25 181 ARG A O 1
ATOM 1366 N N . SER A 1 182 ? 16.672 12.445 11.648 1 92.06 182 SER A N 1
ATOM 1367 C CA . SER A 1 182 ? 16.031 13.148 12.758 1 92.06 182 SER A CA 1
ATOM 1368 C C . SER A 1 182 ? 14.672 12.539 13.086 1 92.06 182 SER A C 1
ATOM 1370 O O . SER A 1 182 ? 13.969 12.055 12.203 1 92.06 182 SER A O 1
ATOM 1372 N N . PRO A 1 183 ? 14.391 12.508 14.328 1 91.5 183 PRO A N 1
ATOM 1373 C CA . PRO A 1 183 ? 13.086 11.977 14.711 1 91.5 183 PRO A CA 1
ATOM 1374 C C . PRO A 1 183 ? 11.93 12.82 14.188 1 91.5 183 PRO A C 1
ATOM 1376 O O . PRO A 1 183 ? 12.031 14.047 14.125 1 91.5 183 PRO A O 1
ATOM 1379 N N . ARG A 1 184 ? 10.977 12.203 13.672 1 91.94 184 ARG A N 1
ATOM 1380 C CA . ARG A 1 184 ? 9.695 12.781 13.266 1 91.94 184 ARG A CA 1
ATOM 1381 C C . ARG A 1 184 ? 8.531 11.891 13.688 1 91.94 184 ARG A C 1
ATOM 1383 O O . ARG A 1 184 ? 8.352 10.805 13.133 1 91.94 184 ARG A O 1
ATOM 1390 N N . LYS A 1 185 ? 7.766 12.422 14.531 1 93.19 185 LYS A N 1
ATOM 1391 C CA . LYS A 1 185 ? 6.727 11.594 15.141 1 93.19 185 LYS A CA 1
ATOM 1392 C C . LYS A 1 185 ? 5.383 11.805 14.445 1 93.19 185 LYS A C 1
ATOM 1394 O O . LYS A 1 185 ? 4.992 12.938 14.164 1 93.19 185 LYS A O 1
ATOM 1399 N N . LYS A 1 186 ? 4.754 10.766 14.188 1 95.5 186 LYS A N 1
ATOM 1400 C CA . LYS A 1 186 ? 3.389 10.758 13.672 1 95.5 186 LYS A CA 1
ATOM 1401 C C . LYS A 1 186 ? 2.457 9.969 14.578 1 95.5 186 LYS A C 1
ATOM 1403 O O . LYS A 1 186 ? 2.832 8.906 15.094 1 95.5 186 LYS A O 1
ATOM 1408 N N . VAL A 1 187 ? 1.316 10.5 14.766 1 96.5 187 VAL A N 1
ATOM 1409 C CA . VAL A 1 187 ? 0.335 9.836 15.617 1 96.5 187 VAL A CA 1
ATOM 1410 C C . VAL A 1 187 ? -0.775 9.234 14.758 1 96.5 187 VAL A C 1
ATOM 1412 O O . VAL A 1 187 ? -1.408 9.938 13.969 1 96.5 187 VAL A O 1
ATOM 1415 N N . TYR A 1 188 ? -0.943 7.977 14.984 1 96.44 188 TYR A N 1
ATOM 1416 C CA . TYR A 1 188 ? -1.991 7.266 14.266 1 96.44 188 TYR A CA 1
ATOM 1417 C C . TYR A 1 188 ? -3.176 6.965 15.18 1 96.44 188 TYR A C 1
ATOM 1419 O O . TYR A 1 188 ? -3 6.73 16.375 1 96.44 188 TYR A O 1
ATOM 1427 N N . PHE A 1 189 ? -4.363 7.008 14.641 1 94.5 189 PHE A N 1
ATOM 1428 C CA . PHE A 1 189 ? -5.605 6.738 15.352 1 94.5 189 PHE A CA 1
ATOM 1429 C C . PHE A 1 189 ? -5.715 7.598 16.609 1 94.5 189 PHE A C 1
ATOM 1431 O O . PHE A 1 189 ? -5.98 7.086 17.688 1 94.5 189 PHE A O 1
ATOM 1438 N N . ALA A 1 190 ? -5.469 8.82 16.359 1 91.31 190 ALA A N 1
ATOM 1439 C CA . ALA A 1 190 ? -5.473 9.75 17.484 1 91.31 190 ALA A CA 1
ATOM 1440 C C . ALA A 1 190 ? -6.82 9.727 18.203 1 91.31 190 ALA A C 1
ATOM 1442 O O . ALA A 1 190 ? -7.871 9.68 17.562 1 91.31 190 ALA A O 1
ATOM 1443 N N . ASP A 1 191 ? -6.793 9.672 19.562 1 87.81 191 ASP A N 1
ATOM 1444 C CA . ASP A 1 191 ? -7.961 9.766 20.438 1 87.81 191 ASP A CA 1
ATOM 1445 C C . ASP A 1 191 ? -8.805 8.492 20.375 1 87.81 191 ASP A C 1
ATOM 1447 O O . ASP A 1 191 ? -10.031 8.555 20.438 1 87.81 191 ASP A O 1
ATOM 1451 N N . THR A 1 192 ? -8.242 7.406 19.938 1 91.56 192 THR A N 1
ATOM 1452 C CA . THR A 1 192 ? -8.875 6.094 19.969 1 91.56 192 THR A CA 1
ATOM 1453 C C . THR A 1 192 ? -8.055 5.125 20.828 1 91.56 192 THR A C 1
ATOM 1455 O O . THR A 1 192 ? -6.914 5.422 21.188 1 91.56 192 THR A O 1
ATOM 1458 N N . PRO A 1 193 ? -8.664 4.023 21.203 1 93.31 193 PRO A N 1
ATOM 1459 C CA . PRO A 1 193 ? -7.898 3.035 21.969 1 93.31 193 PRO A CA 1
ATOM 1460 C C . PRO A 1 193 ? -6.695 2.492 21.203 1 93.31 193 PRO A C 1
ATOM 1462 O O . PRO A 1 193 ? -5.82 1.852 21.797 1 93.31 193 PRO A O 1
ATOM 1465 N N . PHE A 1 194 ? -6.613 2.768 19.938 1 95.94 194 PHE A N 1
ATOM 1466 C CA . PHE A 1 194 ? -5.539 2.242 19.094 1 95.94 194 PHE A CA 1
ATOM 1467 C C . PHE A 1 194 ? -4.477 3.305 18.844 1 95.94 194 PHE A C 1
ATOM 1469 O O . PHE A 1 194 ? -3.592 3.125 18.016 1 95.94 194 PHE A O 1
ATOM 1476 N N . GLU A 1 195 ? -4.566 4.387 19.516 1 95.25 195 GLU A N 1
ATOM 1477 C CA . GLU A 1 195 ? -3.621 5.477 19.297 1 95.25 195 GLU A CA 1
ATOM 1478 C C . GLU A 1 195 ? -2.182 4.996 19.453 1 95.25 195 GLU A C 1
ATOM 1480 O O . GLU A 1 195 ? -1.851 4.312 20.422 1 95.25 195 GLU A O 1
ATOM 1485 N N . THR A 1 196 ? -1.422 5.328 18.453 1 96.69 196 THR A N 1
ATOM 1486 C CA . THR A 1 196 ? -0.019 4.926 18.469 1 96.69 196 THR A CA 1
ATOM 1487 C C . THR A 1 196 ? 0.862 6.016 17.859 1 96.69 196 THR A C 1
ATOM 1489 O O . THR A 1 196 ? 0.527 6.586 16.828 1 96.69 196 THR A O 1
ATOM 1492 N N . GLU A 1 197 ? 1.917 6.27 18.531 1 96.06 197 GLU A N 1
ATOM 1493 C CA . GLU A 1 197 ? 2.912 7.211 18.031 1 96.06 197 GLU A CA 1
ATOM 1494 C C . GLU A 1 197 ? 4.094 6.477 17.406 1 96.06 197 GLU A C 1
ATOM 1496 O O . GLU A 1 197 ? 4.645 5.551 18 1 96.06 197 GLU A O 1
ATOM 1501 N N . VAL A 1 198 ? 4.379 6.883 16.188 1 96.81 198 VAL A N 1
ATOM 1502 C CA . VAL A 1 198 ? 5.48 6.246 15.469 1 96.81 198 VAL A CA 1
ATOM 1503 C C . VAL A 1 198 ? 6.516 7.297 15.07 1 96.81 198 VAL A C 1
ATOM 1505 O O . VAL A 1 198 ? 6.16 8.344 14.531 1 96.81 198 VAL A O 1
ATOM 1508 N N . ASP A 1 199 ? 7.75 7.039 15.43 1 96.12 199 ASP A N 1
ATOM 1509 C CA . ASP A 1 199 ? 8.828 7.855 14.875 1 96.12 199 ASP A CA 1
ATOM 1510 C C . ASP A 1 199 ? 9.164 7.422 13.445 1 96.12 199 ASP A C 1
ATOM 1512 O O . ASP A 1 199 ? 9.914 6.465 13.25 1 96.12 199 ASP A O 1
ATOM 1516 N N . ILE A 1 200 ? 8.664 8.109 12.445 1 96.12 200 ILE A N 1
ATOM 1517 C CA . ILE A 1 200 ? 8.859 7.734 11.055 1 96.12 200 ILE A CA 1
ATOM 1518 C C . ILE A 1 200 ? 10.25 8.164 10.594 1 96.12 200 ILE A C 1
ATOM 1520 O O . ILE A 1 200 ? 10.766 7.664 9.586 1 96.12 200 ILE A O 1
ATOM 1524 N N . GLY A 1 201 ? 10.805 9.055 11.195 1 95.25 201 GLY A N 1
ATOM 1525 C CA . GLY A 1 201 ? 12.117 9.562 10.828 1 95.25 201 GLY A CA 1
ATOM 1526 C C . GLY A 1 201 ? 12.086 10.461 9.602 1 95.25 201 GLY A C 1
ATOM 1527 O O . GLY A 1 201 ? 11.172 10.367 8.781 1 95.25 201 GLY A O 1
ATOM 1528 N N . VAL A 1 202 ? 13.062 11.367 9.523 1 93.31 202 VAL A N 1
ATOM 1529 C CA . VAL A 1 202 ? 13.242 12.234 8.375 1 93.31 202 VAL A CA 1
ATOM 1530 C C . VAL A 1 202 ? 14.727 12.547 8.18 1 93.31 202 VAL A C 1
ATOM 1532 O O . VAL A 1 202 ? 15.492 12.547 9.148 1 93.31 202 VAL A O 1
ATOM 1535 N N . CYS A 1 203 ? 15.078 12.648 6.988 1 95.94 203 CYS A N 1
ATOM 1536 C CA . CYS A 1 203 ? 16.469 12.984 6.699 1 95.94 203 CYS A CA 1
ATOM 1537 C C . CYS A 1 203 ? 16.656 14.5 6.598 1 95.94 203 CYS A C 1
ATOM 1539 O O . CYS A 1 203 ? 15.945 15.164 5.836 1 95.94 203 CYS A O 1
ATOM 1541 N N . ARG A 1 204 ? 17.625 14.922 7.426 1 91.69 204 ARG A N 1
ATOM 1542 C CA . ARG A 1 204 ? 17.922 16.359 7.457 1 91.69 204 ARG A CA 1
ATOM 1543 C C . ARG A 1 204 ? 19.422 16.609 7.477 1 91.69 204 ARG A C 1
ATOM 1545 O O . ARG A 1 204 ? 20.203 15.75 7.898 1 91.69 204 ARG A O 1
ATOM 1552 N N . GLY A 1 205 ? 19.703 17.906 7.078 1 90.69 205 GLY A N 1
ATOM 1553 C CA . GLY A 1 205 ? 21.094 18.312 7.16 1 90.69 205 GLY A CA 1
ATOM 1554 C C . GLY A 1 205 ? 21.656 18.766 5.828 1 90.69 205 GLY A C 1
ATOM 1555 O O . GLY A 1 205 ? 20.969 18.734 4.809 1 90.69 205 GLY A O 1
ATOM 1556 N N . ARG A 1 206 ? 22.906 19.125 5.895 1 89.69 206 ARG A N 1
ATOM 1557 C CA . ARG A 1 206 ? 23.547 19.719 4.727 1 89.69 206 ARG A CA 1
ATOM 1558 C C . ARG A 1 206 ? 24.375 18.688 3.965 1 89.69 206 ARG A C 1
ATOM 1560 O O . ARG A 1 206 ? 24.938 17.766 4.566 1 89.69 206 ARG A O 1
ATOM 1567 N N . CYS A 1 207 ? 24.203 18.734 2.795 1 93.62 207 CYS A N 1
ATOM 1568 C CA . CYS A 1 207 ? 25.031 17.969 1.872 1 93.62 207 CYS A CA 1
ATOM 1569 C C . CYS A 1 207 ? 25.766 18.891 0.899 1 93.62 207 CYS A C 1
ATOM 1571 O O . CYS A 1 207 ? 25.672 20.109 1.017 1 93.62 207 CYS A O 1
ATOM 1573 N N . SER A 1 208 ? 26.594 18.312 0.13 1 87.38 208 SER A N 1
ATOM 1574 C CA . SER A 1 208 ? 27.422 19.109 -0.775 1 87.38 208 SER A CA 1
ATOM 1575 C C . SER A 1 208 ? 26.578 19.75 -1.87 1 87.38 208 SER A C 1
ATOM 1577 O O . SER A 1 208 ? 25.891 19.047 -2.623 1 87.38 208 SER A O 1
ATOM 1579 N N . ALA A 1 209 ? 26.656 21.078 -1.893 1 81 209 ALA A N 1
ATOM 1580 C CA . ALA A 1 209 ? 25.953 21.797 -2.957 1 81 209 ALA A CA 1
ATOM 1581 C C . ALA A 1 209 ? 26.641 21.578 -4.305 1 81 209 ALA A C 1
ATOM 1583 O O . ALA A 1 209 ? 25.984 21.5 -5.336 1 81 209 ALA A O 1
ATOM 1584 N N . ASP A 1 210 ? 27.938 21.5 -4.293 1 80.62 210 ASP A N 1
ATOM 1585 C CA . ASP A 1 210 ? 28.719 21.344 -5.516 1 80.62 210 ASP A CA 1
ATOM 1586 C C . ASP A 1 210 ? 28.391 20.016 -6.215 1 80.62 210 ASP A C 1
ATOM 1588 O O . ASP A 1 210 ? 28.328 19.969 -7.445 1 80.62 210 ASP A O 1
ATOM 1592 N N . ARG A 1 211 ? 28.141 19.047 -5.414 1 81.12 211 ARG A N 1
ATOM 1593 C CA . ARG A 1 211 ? 27.875 17.734 -5.977 1 81.12 211 ARG A CA 1
ATOM 1594 C C . ARG A 1 211 ? 26.375 17.516 -6.18 1 81.12 211 ARG A C 1
ATOM 1596 O O . ARG A 1 211 ? 25.953 16.453 -6.633 1 81.12 211 ARG A O 1
ATOM 1603 N N . HIS A 1 212 ? 25.578 18.5 -5.859 1 85 212 HIS A N 1
ATOM 1604 C CA . HIS A 1 212 ? 24.125 18.453 -6.016 1 85 212 HIS A CA 1
ATOM 1605 C C . HIS A 1 212 ? 23.531 17.266 -5.273 1 85 212 HIS A C 1
ATOM 1607 O O . HIS A 1 212 ? 22.719 16.531 -5.824 1 85 212 HIS A O 1
ATOM 1613 N N . THR A 1 213 ? 24.062 17.031 -4.145 1 92.25 213 THR A N 1
ATOM 1614 C CA . THR A 1 213 ? 23.547 15.938 -3.324 1 92.25 213 THR A CA 1
ATOM 1615 C C . THR A 1 213 ? 22.625 16.469 -2.236 1 92.25 213 THR A C 1
ATOM 1617 O O . THR A 1 213 ? 22.781 17.609 -1.783 1 92.25 213 THR A O 1
ATOM 1620 N N . GLY A 1 214 ? 21.594 15.711 -1.933 1 93.88 214 GLY A N 1
ATOM 1621 C CA . GLY A 1 214 ? 20.703 15.969 -0.819 1 93.88 214 GLY A CA 1
ATOM 1622 C C . GLY A 1 214 ? 20.688 14.859 0.21 1 93.88 214 GLY A C 1
ATOM 1623 O O . GLY A 1 214 ? 21.156 13.75 -0.054 1 93.88 214 GLY A O 1
ATOM 1624 N N . CYS A 1 215 ? 20.266 15.234 1.374 1 96.31 215 CYS A N 1
ATOM 1625 C CA . CYS A 1 215 ? 20.141 14.242 2.432 1 96.31 215 CYS A CA 1
ATOM 1626 C C . CYS A 1 215 ? 18.953 13.328 2.191 1 96.31 215 CYS A C 1
ATOM 1628 O O . CYS A 1 215 ? 17.797 13.766 2.299 1 96.31 215 CYS A O 1
ATOM 1630 N N . LYS A 1 216 ? 19.219 12.047 1.876 1 96.81 216 LYS A N 1
ATOM 1631 C CA . LYS A 1 216 ? 18.156 11.133 1.442 1 96.81 216 LYS A CA 1
ATOM 1632 C C . LYS A 1 216 ? 18.156 9.859 2.279 1 96.81 216 LYS A C 1
ATOM 1634 O O . LYS A 1 216 ? 19.188 9.5 2.875 1 96.81 216 LYS A O 1
ATOM 1639 N N . ALA A 1 217 ? 17.031 9.211 2.35 1 97.62 217 ALA A N 1
ATOM 1640 C CA . ALA A 1 217 ? 16.906 7.934 3.045 1 97.62 217 ALA A CA 1
ATOM 1641 C C . ALA A 1 217 ? 17.547 6.809 2.23 1 97.62 217 ALA A C 1
ATOM 1643 O O . ALA A 1 217 ? 17.031 6.441 1.17 1 97.62 217 ALA A O 1
ATOM 1644 N N . VAL A 1 218 ? 18.578 6.227 2.738 1 97.62 218 VAL A N 1
ATOM 1645 C CA . VAL A 1 218 ? 19.281 5.195 1.985 1 97.62 218 VAL A CA 1
ATOM 1646 C C . VAL A 1 218 ? 18.953 3.818 2.561 1 97.62 218 VAL A C 1
ATOM 1648 O O . VAL A 1 218 ? 19.328 2.793 1.988 1 97.62 218 VAL A O 1
ATOM 1651 N N . LYS A 1 219 ? 18.281 3.785 3.654 1 97.56 219 LYS A N 1
ATOM 1652 C CA . LYS A 1 219 ? 17.734 2.57 4.254 1 97.56 219 LYS A CA 1
ATOM 1653 C C . LYS A 1 219 ? 16.375 2.832 4.883 1 97.56 219 LYS A C 1
ATOM 1655 O O . LYS A 1 219 ? 16.203 3.799 5.629 1 97.56 219 LYS A O 1
ATOM 1660 N N . ASN A 1 220 ? 15.477 1.948 4.562 1 96.44 220 ASN A N 1
ATOM 1661 C CA . ASN A 1 220 ? 14.117 2.086 5.07 1 96.44 220 ASN A CA 1
ATOM 1662 C C . ASN A 1 220 ? 13.633 0.805 5.746 1 96.44 220 ASN A C 1
ATOM 1664 O O . ASN A 1 220 ? 14.281 -0.239 5.633 1 96.44 220 ASN A O 1
ATOM 1668 N N . GLY A 1 221 ? 12.562 0.931 6.461 1 95.94 221 GLY A N 1
ATOM 1669 C CA . GLY A 1 221 ? 11.914 -0.195 7.113 1 95.94 221 GLY A CA 1
ATOM 1670 C C . GLY A 1 221 ? 10.438 0.037 7.375 1 95.94 221 GLY A C 1
ATOM 1671 O O . GLY A 1 221 ? 9.82 0.918 6.77 1 95.94 221 GLY A O 1
ATOM 1672 N N . THR A 1 222 ? 9.938 -0.918 8.141 1 97 222 THR A N 1
ATOM 1673 C CA . THR A 1 222 ? 8.523 -0.773 8.477 1 97 222 THR A CA 1
ATOM 1674 C C . THR A 1 222 ? 8.297 -1.05 9.961 1 97 222 THR A C 1
ATOM 1676 O O . THR A 1 222 ? 9.062 -1.783 10.594 1 97 222 THR A O 1
ATOM 1679 N N . VAL A 1 223 ? 7.281 -0.369 10.484 1 96.19 223 VAL A N 1
ATOM 1680 C CA . VAL A 1 223 ? 6.812 -0.603 11.844 1 96.19 223 VAL A CA 1
ATOM 1681 C C . VAL A 1 223 ? 5.328 -0.963 11.828 1 96.19 223 VAL A C 1
ATOM 1683 O O . VAL A 1 223 ? 4.535 -0.318 11.133 1 96.19 223 VAL A O 1
ATOM 1686 N N . THR A 1 224 ? 5.012 -1.99 12.625 1 96.94 224 THR A N 1
ATOM 1687 C CA . THR A 1 224 ? 3.631 -2.455 12.648 1 96.94 224 THR A CA 1
ATOM 1688 C C . THR A 1 224 ? 2.836 -1.736 13.734 1 96.94 224 THR A C 1
ATOM 1690 O O . THR A 1 224 ? 3.303 -1.607 14.867 1 96.94 224 THR A O 1
ATOM 1693 N N . ILE A 1 225 ? 1.709 -1.283 13.32 1 96.88 225 ILE A N 1
ATOM 1694 C CA . ILE A 1 225 ? 0.784 -0.73 14.305 1 96.88 225 ILE A CA 1
ATOM 1695 C C . ILE A 1 225 ? -0.551 -1.466 14.227 1 96.88 225 ILE A C 1
ATOM 1697 O O . ILE A 1 225 ? -0.898 -2.029 13.188 1 96.88 225 ILE A O 1
ATOM 1701 N N . THR A 1 226 ? -1.189 -1.462 15.312 1 96 226 THR A N 1
ATOM 1702 C CA . THR A 1 226 ? -2.473 -2.15 15.375 1 96 226 THR A CA 1
ATOM 1703 C C . THR A 1 226 ? -3.625 -1.165 15.195 1 96 226 THR A C 1
ATOM 1705 O O . THR A 1 226 ? -3.633 -0.094 15.812 1 96 226 THR A O 1
ATOM 1708 N N . GLY A 1 227 ? -4.516 -1.448 14.266 1 94.19 227 GLY A N 1
ATOM 1709 C CA . GLY A 1 227 ? -5.711 -0.65 14.055 1 94.19 227 GLY A CA 1
ATOM 1710 C C . GLY A 1 227 ? -6.996 -1.433 14.273 1 94.19 227 GLY A C 1
ATOM 1711 O O . GLY A 1 227 ? -6.957 -2.631 14.555 1 94.19 227 GLY A O 1
ATOM 1712 N N . PRO A 1 228 ? -8.086 -0.775 14.156 1 92.69 228 PRO A N 1
ATOM 1713 C CA . PRO A 1 228 ? -9.375 -1.418 14.391 1 92.69 228 PRO A CA 1
ATOM 1714 C C . PRO A 1 228 ? -9.695 -2.498 13.359 1 92.69 228 PRO A C 1
ATOM 1716 O O . PRO A 1 228 ? -10.5 -3.393 13.625 1 92.69 228 PRO A O 1
ATOM 1719 N N . ASN A 1 229 ? -9.18 -2.436 12.172 1 93.62 229 ASN A N 1
ATOM 1720 C CA . ASN A 1 229 ? -9.484 -3.379 11.102 1 93.62 229 ASN A CA 1
ATOM 1721 C C . ASN A 1 229 ? -8.281 -4.27 10.789 1 93.62 229 ASN A C 1
ATOM 1723 O O . ASN A 1 229 ? -8.234 -4.895 9.727 1 93.62 229 ASN A O 1
ATOM 1727 N N . GLY A 1 230 ? -7.371 -4.223 11.68 1 93.94 230 GLY A N 1
ATOM 1728 C CA . GLY A 1 230 ? -6.168 -5.016 11.484 1 93.94 230 GLY A CA 1
ATOM 1729 C C . GLY A 1 230 ? -4.895 -4.203 11.602 1 93.94 230 GLY A C 1
ATOM 1730 O O . GLY A 1 230 ? -4.938 -3.016 11.93 1 93.94 230 GLY A O 1
ATOM 1731 N N . ASN A 1 231 ? -3.846 -4.887 11.336 1 95.94 231 ASN A N 1
ATOM 1732 C CA . ASN A 1 231 ? -2.541 -4.246 11.453 1 95.94 231 ASN A CA 1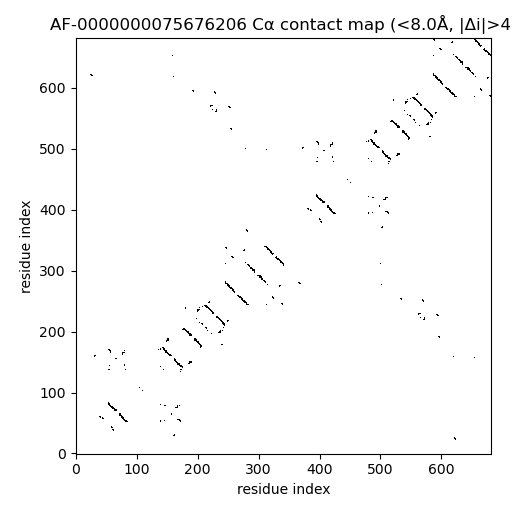
ATOM 1733 C C . ASN A 1 231 ? -2.201 -3.436 10.203 1 95.94 231 ASN A C 1
ATOM 1735 O O . ASN A 1 231 ? -2.709 -3.719 9.117 1 95.94 231 ASN A O 1
ATOM 1739 N N . GLN A 1 232 ? -1.416 -2.443 10.477 1 95.44 232 GLN A N 1
ATOM 1740 C CA . GLN A 1 232 ? -0.861 -1.631 9.406 1 95.44 232 GLN A CA 1
ATOM 1741 C C . GLN A 1 232 ? 0.656 -1.518 9.523 1 95.44 232 GLN A C 1
ATOM 1743 O O . GLN A 1 232 ? 1.195 -1.507 10.633 1 95.44 232 GLN A O 1
ATOM 1748 N N . CYS A 1 233 ? 1.26 -1.452 8.375 1 96.44 233 CYS A N 1
ATOM 1749 C CA . CYS A 1 233 ? 2.705 -1.256 8.352 1 96.44 233 CYS A CA 1
ATOM 1750 C C . CYS A 1 233 ? 3.057 0.155 7.898 1 96.44 233 CYS A C 1
ATOM 1752 O O . CYS A 1 233 ? 2.639 0.586 6.824 1 96.44 233 CYS A O 1
ATOM 1754 N N . ILE A 1 234 ? 3.811 0.736 8.781 1 96.88 234 ILE A N 1
ATOM 1755 C CA . ILE A 1 234 ? 4.203 2.113 8.5 1 96.88 234 ILE A CA 1
ATOM 1756 C C . ILE A 1 234 ? 5.66 2.154 8.047 1 96.88 234 ILE A C 1
ATOM 1758 O O . ILE A 1 234 ? 6.527 1.536 8.672 1 96.88 234 ILE A O 1
ATOM 1762 N N . HIS A 1 235 ? 5.883 2.883 6.98 1 96.56 235 HIS A N 1
ATOM 1763 C CA . HIS A 1 235 ? 7.246 3.045 6.484 1 96.56 235 HIS A CA 1
ATOM 1764 C C . HIS A 1 235 ? 8.039 4.012 7.355 1 96.56 235 HIS A C 1
ATOM 1766 O O . HIS A 1 235 ? 7.52 5.059 7.754 1 96.56 235 HIS A O 1
ATOM 1772 N N . VAL A 1 236 ? 9.273 3.645 7.652 1 97.69 236 VAL A N 1
ATOM 1773 C CA . VAL A 1 236 ? 10.125 4.484 8.484 1 97.69 236 VAL A CA 1
ATOM 1774 C C . VAL A 1 236 ? 11.523 4.574 7.871 1 97.69 236 VAL A C 1
ATOM 1776 O O . VAL A 1 236 ? 11.969 3.639 7.203 1 97.69 236 VAL A O 1
ATOM 1779 N N . VAL A 1 237 ? 12.164 5.672 8.164 1 97.69 237 VAL A N 1
ATOM 1780 C CA . VAL A 1 237 ? 13.547 5.871 7.727 1 97.69 237 VAL A CA 1
ATOM 1781 C C . VAL A 1 237 ? 14.508 5.293 8.758 1 97.69 237 VAL A C 1
ATOM 1783 O O . VAL A 1 237 ? 14.414 5.613 9.953 1 97.69 237 VAL A O 1
ATOM 1786 N N . LYS A 1 238 ? 15.422 4.477 8.32 1 97.75 238 LYS A N 1
ATOM 1787 C CA . LYS A 1 238 ? 16.391 3.869 9.234 1 97.75 238 LYS A CA 1
ATOM 1788 C C . LYS A 1 238 ? 17.734 4.562 9.148 1 97.75 238 LYS A C 1
ATOM 1790 O O . LYS A 1 238 ? 18.406 4.754 10.164 1 97.75 238 LYS A O 1
ATOM 1795 N N . GLU A 1 239 ? 18.109 4.922 7.918 1 98.06 239 GLU A N 1
ATOM 1796 C CA . GLU A 1 239 ? 19.422 5.547 7.723 1 98.06 239 GLU A CA 1
ATOM 1797 C C . GLU A 1 239 ? 19.359 6.617 6.637 1 98.06 239 GLU A C 1
ATOM 1799 O O . GLU A 1 239 ? 18.641 6.465 5.645 1 98.06 239 GLU A O 1
ATOM 1804 N N . CYS A 1 240 ? 20.125 7.656 6.879 1 97.94 240 CYS A N 1
ATOM 1805 C CA . CYS A 1 240 ? 20.203 8.758 5.926 1 97.94 240 CYS A CA 1
ATOM 1806 C C . CYS A 1 240 ? 21.625 8.953 5.438 1 97.94 240 CYS A C 1
ATOM 1808 O O . CYS A 1 240 ? 22.578 8.648 6.156 1 97.94 240 CYS A O 1
ATOM 1810 N N . ALA A 1 241 ? 21.766 9.453 4.203 1 97.12 241 ALA A N 1
ATOM 1811 C CA . ALA A 1 241 ? 23.078 9.789 3.631 1 97.12 241 ALA A CA 1
ATOM 1812 C C . ALA A 1 241 ? 22.922 10.797 2.498 1 97.12 241 ALA A C 1
ATOM 1814 O O . ALA A 1 241 ? 21.844 10.977 1.953 1 97.12 241 ALA A O 1
ATOM 1815 N N . CYS A 1 242 ? 24.016 11.445 2.258 1 96.81 242 CYS A N 1
ATOM 1816 C CA . CYS A 1 242 ? 24.016 12.367 1.126 1 96.81 242 CYS A CA 1
ATOM 1817 C C . CYS A 1 242 ? 24.047 11.609 -0.195 1 96.81 242 CYS A C 1
ATOM 1819 O O . CYS A 1 242 ? 24.922 10.766 -0.415 1 96.81 242 CYS A O 1
ATOM 1821 N N . ALA A 1 243 ? 23.062 11.898 -0.998 1 95 243 ALA A N 1
ATOM 1822 C CA . ALA A 1 243 ? 22.953 11.203 -2.279 1 95 243 ALA A CA 1
ATOM 1823 C C . ALA A 1 243 ? 22.375 12.117 -3.354 1 95 243 ALA A C 1
ATOM 1825 O O . ALA A 1 243 ? 21.75 13.133 -3.039 1 95 243 ALA A O 1
ATOM 1826 N N . GLY A 1 244 ? 22.578 11.734 -4.566 1 91.25 244 GLY A N 1
ATOM 1827 C CA . GLY A 1 244 ? 22.078 12.516 -5.684 1 91.25 244 GLY A CA 1
ATOM 1828 C C . GLY A 1 244 ? 20.594 12.32 -5.926 1 91.25 244 GLY A C 1
ATOM 1829 O O . GLY A 1 244 ? 19.891 11.773 -5.082 1 91.25 244 GLY A O 1
ATOM 1830 N N . GLU A 1 245 ? 20.141 12.844 -7.098 1 88.88 245 GLU A N 1
ATOM 1831 C CA . GLU A 1 245 ? 18.719 12.773 -7.43 1 88.88 245 GLU A CA 1
ATOM 1832 C C . GLU A 1 245 ? 18.297 11.344 -7.742 1 88.88 245 GLU A C 1
ATOM 1834 O O . GLU A 1 245 ? 17.125 10.977 -7.551 1 88.88 245 GLU A O 1
ATOM 1839 N N . CYS A 1 246 ? 19.172 10.688 -8.359 1 93 246 CYS A N 1
ATOM 1840 C CA . CYS A 1 246 ? 19.016 9.25 -8.539 1 93 246 CYS A CA 1
ATOM 1841 C C . CYS A 1 246 ? 20 8.484 -7.676 1 93 246 CYS A C 1
ATOM 1843 O O . CYS A 1 246 ? 21.219 8.609 -7.859 1 93 246 CYS A O 1
ATOM 1845 N N . TYR A 1 247 ? 19.453 7.684 -6.746 1 94.31 247 TYR A N 1
ATOM 1846 C CA . TYR A 1 247 ? 20.391 7.105 -5.785 1 94.31 247 TYR A CA 1
ATOM 1847 C C . TYR A 1 247 ? 19.969 5.688 -5.406 1 94.31 247 TYR A C 1
ATOM 1849 O O . TYR A 1 247 ? 18.828 5.281 -5.664 1 94.31 247 TYR A O 1
ATOM 1857 N N . ARG A 1 248 ? 20.875 5.031 -4.816 1 95.75 248 ARG A N 1
ATOM 1858 C CA . ARG A 1 248 ? 20.672 3.645 -4.41 1 95.75 248 ARG A CA 1
ATOM 1859 C C . ARG A 1 248 ? 20.219 3.562 -2.955 1 95.75 248 ARG A C 1
ATOM 1861 O O . ARG A 1 248 ? 20.766 4.246 -2.092 1 95.75 248 ARG A O 1
ATOM 1868 N N . THR A 1 249 ? 19.219 2.742 -2.703 1 96.06 249 THR A N 1
ATOM 1869 C CA . THR A 1 249 ? 18.781 2.438 -1.345 1 96.06 249 THR A CA 1
ATOM 1870 C C . THR A 1 249 ? 19 0.962 -1.025 1 96.06 249 THR A C 1
ATOM 1872 O O . THR A 1 249 ? 18.984 0.118 -1.924 1 96.06 249 THR A O 1
ATOM 1875 N N . SER A 1 250 ? 19.188 0.691 0.224 1 96.5 250 SER A N 1
ATOM 1876 C CA . SER A 1 250 ? 19.438 -0.68 0.656 1 96.5 250 SER A CA 1
ATOM 1877 C C . SER A 1 250 ? 18.172 -1.522 0.592 1 96.5 250 SER A C 1
ATOM 1879 O O . SER A 1 250 ? 17.078 -1.044 0.922 1 96.5 250 SER A O 1
ATOM 1881 N N . GLN A 1 251 ? 18.312 -2.674 0.113 1 94.94 251 GLN A N 1
ATOM 1882 C CA . GLN A 1 251 ? 17.297 -3.721 0.073 1 94.94 251 GLN A CA 1
ATOM 1883 C C . GLN A 1 251 ? 17.922 -5.102 0.262 1 94.94 251 GLN A C 1
ATOM 1885 O O . GLN A 1 251 ? 18.656 -5.574 -0.601 1 94.94 251 GLN A O 1
ATOM 1890 N N . ARG A 1 252 ? 17.453 -5.734 1.263 1 94.69 252 ARG A N 1
ATOM 1891 C CA . ARG A 1 252 ? 18.125 -6.98 1.615 1 94.69 252 ARG A CA 1
ATOM 1892 C C . ARG A 1 252 ? 17.297 -8.188 1.201 1 94.69 252 ARG A C 1
ATOM 1894 O O . ARG A 1 252 ? 16.062 -8.164 1.298 1 94.69 252 ARG A O 1
ATOM 1901 N N . GLU A 1 253 ? 18.016 -9.148 0.798 1 93.38 253 GLU A N 1
ATOM 1902 C CA . GLU A 1 253 ? 17.469 -10.477 0.572 1 93.38 253 GLU A CA 1
ATOM 1903 C C . GLU A 1 253 ? 18.297 -11.547 1.266 1 93.38 253 GLU A C 1
ATOM 1905 O O . GLU A 1 253 ? 19.531 -11.43 1.351 1 93.38 253 GLU A O 1
ATOM 1910 N N . VAL A 1 254 ? 17.625 -12.523 1.738 1 94.5 254 VAL A N 1
ATOM 1911 C CA . VAL A 1 254 ? 18.312 -13.586 2.465 1 94.5 254 VAL A CA 1
ATOM 1912 C C . VAL A 1 254 ? 17.984 -14.938 1.849 1 94.5 254 VAL A C 1
ATOM 1914 O O . VAL A 1 254 ? 16.812 -15.227 1.565 1 94.5 254 VAL A O 1
ATOM 1917 N N . TYR A 1 255 ? 18.984 -15.719 1.681 1 93.06 255 TYR A N 1
ATOM 1918 C CA . TYR A 1 255 ? 18.812 -17.031 1.088 1 93.06 255 TYR A CA 1
ATOM 1919 C C . TYR A 1 255 ? 19.547 -18.094 1.91 1 93.06 255 TYR A C 1
ATOM 1921 O O . TYR A 1 255 ? 20.422 -17.766 2.717 1 93.06 255 TYR A O 1
ATOM 1929 N N . TYR A 1 256 ? 19.078 -19.328 1.729 1 94.19 256 TYR A N 1
ATOM 1930 C CA . TYR A 1 256 ? 19.875 -20.438 2.23 1 94.19 256 TYR A CA 1
ATOM 1931 C C . TYR A 1 256 ? 20.891 -20.875 1.196 1 94.19 256 TYR A C 1
ATOM 1933 O O . TYR A 1 256 ? 20.547 -21.156 0.044 1 94.19 256 TYR A O 1
ATOM 1941 N N . GLU A 1 257 ? 22.078 -20.922 1.617 1 93.94 257 GLU A N 1
ATOM 1942 C CA . GLU A 1 257 ? 23.172 -21.375 0.754 1 93.94 257 GLU A CA 1
ATOM 1943 C C . GLU A 1 257 ? 23.75 -22.688 1.247 1 93.94 257 GLU A C 1
ATOM 1945 O O . GLU A 1 257 ? 24.016 -22.844 2.439 1 93.94 257 GLU A O 1
ATOM 1950 N N . ALA A 1 258 ? 23.875 -23.578 0.299 1 93.44 258 ALA A N 1
ATOM 1951 C CA . ALA A 1 258 ? 24.562 -24.844 0.583 1 93.44 258 ALA A CA 1
ATOM 1952 C C . ALA A 1 258 ? 26.031 -24.766 0.2 1 93.44 258 ALA A C 1
ATOM 1954 O O . ALA A 1 258 ? 26.375 -24.234 -0.856 1 93.44 258 ALA A O 1
ATOM 1955 N N . PHE A 1 259 ? 26.859 -25.141 1.158 1 90.5 259 PHE A N 1
ATOM 1956 C CA . PHE A 1 259 ? 28.281 -25.156 0.855 1 90.5 259 PHE A CA 1
ATOM 1957 C C . PHE A 1 259 ? 28.938 -26.406 1.396 1 90.5 259 PHE A C 1
ATOM 1959 O O . PHE A 1 259 ? 28.453 -27.016 2.35 1 90.5 259 PHE A O 1
ATOM 1966 N N . PHE A 1 260 ? 29.906 -26.891 0.673 1 88.62 260 PHE A N 1
ATOM 1967 C CA . PHE A 1 260 ? 30.641 -28.078 1.069 1 88.62 260 PHE A CA 1
ATOM 1968 C C . PHE A 1 260 ? 31.734 -27.75 2.078 1 88.62 260 PHE A C 1
ATOM 1970 O O . PHE A 1 260 ? 32.625 -26.938 1.792 1 88.62 260 PHE A O 1
ATOM 1977 N N . ASN A 1 261 ? 31.469 -28.266 3.277 1 88.88 261 ASN A N 1
ATOM 1978 C CA . ASN A 1 261 ? 32.5 -28.109 4.305 1 88.88 261 ASN A CA 1
ATOM 1979 C C . ASN A 1 261 ? 33.594 -29.141 4.148 1 88.88 261 ASN A C 1
ATOM 1981 O O . ASN A 1 261 ? 33.406 -30.328 4.391 1 88.88 261 ASN A O 1
ATOM 1985 N N . GLU A 1 262 ? 34.781 -28.719 3.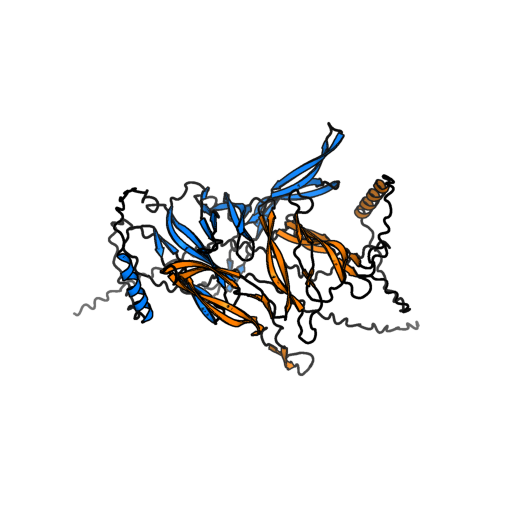766 1 88.69 262 GLU A N 1
ATOM 1986 C CA . GLU A 1 262 ? 35.906 -29.594 3.508 1 88.69 262 GLU A CA 1
ATOM 1987 C C . GLU A 1 262 ? 36.375 -30.297 4.785 1 88.69 262 GLU A C 1
ATOM 1989 O O . GLU A 1 262 ? 36.844 -31.438 4.73 1 88.69 262 GLU A O 1
ATOM 1994 N N . THR A 1 263 ? 36.156 -29.672 5.938 1 90 263 THR A N 1
ATOM 1995 C CA . THR A 1 263 ? 36.562 -30.234 7.215 1 90 263 THR A CA 1
ATOM 1996 C C . THR A 1 263 ? 35.656 -31.375 7.629 1 90 263 THR A C 1
ATOM 1998 O O . THR A 1 263 ? 36.094 -32.469 7.984 1 90 263 THR A O 1
ATOM 2001 N N . THR A 1 264 ? 34.344 -31.156 7.488 1 88.75 264 THR A N 1
ATOM 2002 C CA . THR A 1 264 ? 33.375 -32.156 7.918 1 88.75 264 THR A CA 1
ATOM 2003 C C . THR A 1 264 ? 32.938 -33.031 6.746 1 88.75 264 THR A C 1
ATOM 2005 O O . THR A 1 264 ? 32.312 -34.094 6.945 1 88.75 264 THR A O 1
ATOM 2008 N N . GLN A 1 265 ? 33.406 -32.688 5.547 1 88.25 265 GLN A N 1
ATOM 2009 C CA . GLN A 1 265 ? 33.125 -33.406 4.312 1 88.25 265 GLN A CA 1
ATOM 2010 C C . GLN A 1 265 ? 31.625 -33.562 4.094 1 88.25 265 GLN A C 1
ATOM 2012 O O . GLN A 1 265 ? 31.156 -34.625 3.662 1 88.25 265 GLN A O 1
ATOM 2017 N N . GLU A 1 266 ? 30.812 -32.625 4.688 1 88.94 266 GLU A N 1
ATOM 2018 C CA . GLU A 1 266 ? 29.359 -32.625 4.527 1 88.94 266 GLU A CA 1
ATOM 2019 C C . GLU A 1 266 ? 28.844 -31.281 3.996 1 88.94 266 GLU A C 1
ATOM 2021 O O . GLU A 1 266 ? 29.5 -30.25 4.18 1 88.94 266 GLU A O 1
ATOM 2026 N N . PHE A 1 267 ? 27.781 -31.469 3.277 1 87.06 267 PHE A N 1
ATOM 2027 C CA . PHE A 1 267 ? 27.109 -30.234 2.855 1 87.06 267 PHE A CA 1
ATOM 2028 C C . PHE A 1 267 ? 26.406 -29.562 4.031 1 87.06 267 PHE A C 1
ATOM 2030 O O . PHE A 1 267 ? 25.75 -30.234 4.828 1 87.06 267 PHE A O 1
ATOM 2037 N N . GLN A 1 268 ? 26.828 -28.297 4.223 1 91.25 268 GLN A N 1
ATOM 2038 C CA . GLN A 1 268 ? 26.203 -27.5 5.273 1 91.25 268 GLN A CA 1
ATOM 2039 C C . GLN A 1 268 ? 25.469 -26.297 4.684 1 91.25 268 GLN A C 1
ATOM 2041 O O . GLN A 1 268 ? 25.641 -25.969 3.51 1 91.25 268 GLN A O 1
ATOM 2046 N N . GLU A 1 269 ? 24.469 -25.875 5.473 1 91.31 269 GLU A N 1
ATOM 2047 C CA . GLU A 1 269 ? 23.656 -24.734 5.035 1 91.31 269 GLU A CA 1
ATOM 2048 C C . GLU A 1 269 ? 23.984 -23.484 5.844 1 91.31 269 GLU A C 1
ATOM 2050 O O . GLU A 1 269 ? 24.266 -23.562 7.039 1 91.31 269 GLU A O 1
ATOM 2055 N N . ARG A 1 270 ? 24.031 -22.391 5.227 1 93 270 ARG A N 1
ATOM 2056 C CA . ARG A 1 270 ? 24.188 -21.125 5.914 1 93 270 ARG A CA 1
ATOM 2057 C C . ARG A 1 270 ? 23.281 -20.062 5.297 1 93 270 ARG A C 1
ATOM 2059 O O . ARG A 1 270 ? 22.766 -20.234 4.184 1 93 270 ARG A O 1
ATOM 2066 N N . GLU A 1 271 ? 23.031 -19.016 6.07 1 94.62 271 GLU A N 1
ATOM 2067 C CA . GLU A 1 271 ? 22.234 -17.906 5.57 1 94.62 271 GLU A CA 1
ATOM 2068 C C . GLU A 1 271 ? 23.109 -16.906 4.809 1 94.62 271 GLU A C 1
ATOM 2070 O O . GLU A 1 271 ? 24.156 -16.484 5.301 1 94.62 271 GLU A O 1
ATOM 2075 N N . LYS A 1 272 ? 22.719 -16.734 3.641 1 94.56 272 LYS A N 1
ATOM 2076 C CA . LYS A 1 272 ? 23.391 -15.742 2.811 1 94.56 272 LYS A CA 1
ATOM 2077 C C . LYS A 1 272 ? 22.531 -14.492 2.652 1 94.56 272 LYS A C 1
ATOM 2079 O O . LYS A 1 272 ? 21.438 -14.547 2.102 1 94.56 272 LYS A O 1
ATOM 2084 N N . GLU A 1 273 ? 23.062 -13.375 3.102 1 95.88 273 GLU A N 1
ATOM 2085 C CA . GLU A 1 273 ? 22.375 -12.102 2.973 1 95.88 273 GLU A CA 1
ATOM 2086 C C . GLU A 1 273 ? 22.984 -11.242 1.866 1 95.88 273 GLU A C 1
ATOM 2088 O O . GLU A 1 273 ? 24.203 -11.055 1.821 1 95.88 273 GLU A O 1
ATOM 2093 N N . ILE A 1 274 ? 22.156 -10.82 0.953 1 95.56 274 ILE A N 1
ATOM 2094 C CA . ILE A 1 274 ? 22.625 -9.984 -0.15 1 95.56 274 ILE A CA 1
ATOM 2095 C C . ILE A 1 274 ? 21.844 -8.664 -0.142 1 95.56 274 ILE A C 1
ATOM 2097 O O . ILE A 1 274 ? 20.609 -8.656 -0.104 1 95.56 274 ILE A O 1
ATOM 2101 N N . ASP A 1 275 ? 22.578 -7.582 -0.156 1 96.69 275 ASP A N 1
ATOM 2102 C CA . ASP A 1 275 ? 21.938 -6.289 -0.387 1 96.69 275 ASP A CA 1
ATOM 2103 C C . ASP A 1 275 ? 21.75 -6.027 -1.88 1 96.69 275 ASP A C 1
ATOM 2105 O O . ASP A 1 275 ? 22.656 -5.496 -2.539 1 96.69 275 ASP A O 1
ATOM 2109 N N . VAL A 1 276 ? 20.594 -6.352 -2.363 1 94.69 276 VAL A N 1
ATOM 2110 C CA . VAL A 1 276 ? 20.328 -6.258 -3.795 1 94.69 276 VAL A CA 1
ATOM 2111 C C . VAL A 1 276 ? 20.141 -4.793 -4.191 1 94.69 276 VAL A C 1
ATOM 2113 O O . VAL A 1 276 ? 20.359 -4.422 -5.344 1 94.69 276 VAL A O 1
ATOM 2116 N N . GLY A 1 277 ? 19.625 -4 -3.32 1 94.75 277 GLY A N 1
ATOM 2117 C CA . GLY A 1 277 ? 19.484 -2.574 -3.555 1 94.75 277 GLY A CA 1
ATOM 2118 C C . GLY A 1 277 ? 18.297 -2.236 -4.449 1 94.75 277 GLY A C 1
ATOM 2119 O O . GLY A 1 277 ? 17.719 -3.121 -5.078 1 94.75 277 GLY A O 1
ATOM 2120 N N . ARG A 1 278 ? 17.969 -0.931 -4.484 1 93.06 278 ARG A N 1
ATOM 2121 C CA . ARG A 1 278 ? 16.938 -0.353 -5.34 1 93.06 278 ARG A CA 1
ATOM 2122 C C . ARG A 1 278 ? 17.297 1.074 -5.742 1 93.06 278 ARG A C 1
ATOM 2124 O O . ARG A 1 278 ? 17.969 1.782 -4.996 1 93.06 278 ARG A O 1
ATOM 2131 N N . CYS A 1 279 ? 16.828 1.343 -6.895 1 93.19 279 CYS A N 1
ATOM 2132 C CA . CYS A 1 279 ? 17.062 2.715 -7.336 1 93.19 279 CYS A CA 1
ATOM 2133 C C . CYS A 1 279 ? 15.844 3.588 -7.059 1 93.19 279 CYS A C 1
ATOM 2135 O O . CYS A 1 279 ? 14.711 3.209 -7.387 1 93.19 279 CYS A O 1
ATOM 2137 N N . MET A 1 280 ? 16.172 4.691 -6.461 1 92.25 280 MET A N 1
ATOM 2138 C CA . MET A 1 280 ? 15.117 5.641 -6.113 1 92.25 280 MET A CA 1
ATOM 2139 C C . MET A 1 280 ? 15.445 7.035 -6.637 1 92.25 280 MET A C 1
ATOM 2141 O O . MET A 1 280 ? 16.609 7.352 -6.883 1 92.25 280 MET A O 1
ATOM 2145 N N . GLY A 1 281 ? 14.273 7.797 -6.84 1 89 281 GLY A N 1
ATOM 2146 C CA . GLY A 1 281 ? 14.469 9.18 -7.246 1 89 281 GLY A CA 1
ATOM 2147 C C . GLY A 1 281 ? 13.969 9.461 -8.648 1 89 281 GLY A C 1
ATOM 2148 O O . GLY A 1 281 ? 13.156 8.711 -9.188 1 89 281 GLY A O 1
ATOM 2149 N N . SER A 1 282 ? 14.32 10.727 -9.078 1 83.56 282 SER A N 1
ATOM 2150 C CA . SER A 1 282 ? 13.836 11.164 -10.383 1 83.56 282 SER A CA 1
ATOM 2151 C C . SER A 1 282 ? 14.953 11.797 -11.203 1 83.56 282 SER A C 1
ATOM 2153 O O . SER A 1 282 ? 15.992 12.172 -10.656 1 83.56 282 SER A O 1
ATOM 2155 N N . CYS A 1 283 ? 14.695 11.617 -12.461 1 84.31 283 CYS A N 1
ATOM 2156 C CA . CYS A 1 283 ? 15.648 12.219 -13.383 1 84.31 283 CYS A CA 1
ATOM 2157 C C . CYS A 1 283 ? 15.055 13.453 -14.055 1 84.31 283 CYS A C 1
ATOM 2159 O O . CYS A 1 283 ? 13.836 13.547 -14.219 1 84.31 283 CYS A O 1
ATOM 2161 N N . MET A 1 284 ? 15.82 14.523 -13.977 1 71.5 284 MET A N 1
ATOM 2162 C CA . MET A 1 284 ? 15.391 15.828 -14.484 1 71.5 284 MET A CA 1
ATOM 2163 C C . MET A 1 284 ? 14.859 15.711 -15.914 1 71.5 284 MET A C 1
ATOM 2165 O O . MET A 1 284 ? 15.266 14.812 -16.656 1 71.5 284 MET A O 1
ATOM 2169 N N . GLU A 1 285 ? 13.727 16.406 -16.047 1 65.06 285 GLU A N 1
ATOM 2170 C CA . GLU A 1 285 ? 13.078 16.547 -17.344 1 65.06 285 GLU A CA 1
ATOM 2171 C C . GLU A 1 285 ? 14.07 17 -18.406 1 65.06 285 GLU A C 1
ATOM 2173 O O . GLU A 1 285 ? 14.984 17.781 -18.125 1 65.06 285 GLU A O 1
ATOM 2178 N N . GLY A 1 286 ? 14.117 16.047 -19.359 1 59.66 286 GLY A N 1
ATOM 2179 C CA . GLY A 1 286 ? 14.914 16.406 -20.531 1 59.66 286 GLY A CA 1
ATOM 2180 C C . GLY A 1 286 ? 14.758 17.859 -20.938 1 59.66 286 GLY A C 1
ATOM 2181 O O . GLY A 1 286 ? 13.797 18.531 -20.531 1 59.66 286 GLY A O 1
ATOM 2182 N N . HIS A 1 287 ? 15.891 18.484 -21.25 1 61.44 287 HIS A N 1
ATOM 2183 C CA . HIS A 1 287 ? 15.938 19.828 -21.797 1 61.44 287 HIS A CA 1
ATOM 2184 C C . HIS A 1 287 ? 15.055 19.938 -23.047 1 61.44 287 HIS A C 1
ATOM 2186 O O . HIS A 1 287 ? 15.031 19.047 -23.875 1 61.44 287 HIS A O 1
ATOM 2192 N N . HIS A 1 288 ? 13.953 20.797 -22.766 1 64.62 288 HIS A N 1
ATOM 2193 C CA . HIS A 1 288 ? 13.25 21.219 -23.969 1 64.62 288 HIS A CA 1
ATOM 2194 C C . HIS A 1 288 ? 14.086 22.203 -24.781 1 64.62 288 HIS A C 1
ATOM 2196 O O . HIS A 1 288 ? 14.594 23.188 -24.25 1 64.62 288 HIS A O 1
ATOM 2202 N N . ARG A 1 289 ? 14.594 21.641 -25.859 1 72.44 289 ARG A N 1
ATOM 2203 C CA . ARG A 1 289 ? 15.25 22.578 -26.766 1 72.44 289 ARG A CA 1
ATOM 2204 C C . ARG A 1 289 ? 14.312 23 -27.891 1 72.44 289 ARG A C 1
ATOM 2206 O O . ARG A 1 289 ? 13.891 22.156 -28.703 1 72.44 289 ARG A O 1
ATOM 2213 N N . CYS A 1 290 ? 13.938 24.203 -27.781 1 77.31 290 CYS A N 1
ATOM 2214 C CA . CYS A 1 290 ? 13.117 24.719 -28.875 1 77.31 290 CYS A CA 1
ATOM 2215 C C . CYS A 1 290 ? 13.875 24.672 -30.188 1 77.31 290 CYS A C 1
ATOM 2217 O O . CYS A 1 290 ? 14.992 25.188 -30.281 1 77.31 290 CYS A O 1
ATOM 2219 N N . VAL A 1 291 ? 13.445 23.906 -31.062 1 81.56 291 VAL A N 1
ATOM 2220 C CA . VAL A 1 291 ? 14.125 23.797 -32.344 1 81.56 291 VAL A CA 1
ATOM 2221 C C . VAL A 1 291 ? 13.508 24.766 -33.344 1 81.56 291 VAL A C 1
ATOM 2223 O O . VAL A 1 291 ? 14.125 25.094 -34.375 1 81.56 291 VAL A O 1
ATOM 2226 N N . MET A 1 292 ? 12.203 25 -33.094 1 81.94 292 MET A N 1
ATOM 2227 C CA . MET A 1 292 ? 11.578 25.906 -34.031 1 81.94 292 MET A CA 1
ATOM 2228 C C . MET A 1 292 ? 10.719 26.938 -33.312 1 81.94 292 MET A C 1
ATOM 2230 O O . MET A 1 292 ? 9.82 26.594 -32.562 1 81.94 292 MET A O 1
ATOM 2234 N N . ARG A 1 293 ? 11.07 28.125 -33.406 1 82.25 293 ARG A N 1
ATOM 2235 C CA . ARG A 1 293 ? 10.305 29.219 -32.812 1 82.25 293 ARG A CA 1
ATOM 2236 C C . ARG A 1 293 ? 9.484 29.953 -33.875 1 82.25 293 ARG A C 1
ATOM 2238 O O . ARG A 1 293 ? 9.766 29.828 -35.094 1 82.25 293 ARG A O 1
ATOM 2245 N N . SER A 1 294 ? 8.375 30.469 -33.312 1 84.25 294 SER A N 1
ATOM 2246 C CA . SER A 1 294 ? 7.523 31.25 -34.219 1 84.25 294 SER A CA 1
ATOM 2247 C C . SER A 1 294 ? 8.297 32.406 -34.844 1 84.25 294 SER A C 1
ATOM 2249 O O . SER A 1 294 ? 9.086 33.062 -34.156 1 84.25 294 SER A O 1
ATOM 2251 N N . GLU A 1 295 ? 8.141 32.5 -36.125 1 85.38 295 GLU A N 1
ATOM 2252 C CA . GLU A 1 295 ? 8.742 33.625 -36.844 1 85.38 295 GLU A CA 1
ATOM 2253 C C . GLU A 1 295 ? 8.148 34.938 -36.344 1 85.38 295 GLU A C 1
ATOM 2255 O O . GLU A 1 295 ? 8.852 35.969 -36.281 1 85.38 295 GLU A O 1
ATOM 2260 N N . ASP A 1 296 ? 6.852 34.875 -36 1 86 296 ASP A N 1
ATOM 2261 C CA . ASP A 1 296 ? 6.145 36.094 -35.625 1 86 296 ASP A CA 1
ATOM 2262 C C . ASP A 1 296 ? 6.418 36.5 -34.188 1 86 296 ASP A C 1
ATOM 2264 O O . ASP A 1 296 ? 6.488 37.688 -33.844 1 86 296 ASP A O 1
ATOM 2268 N N . ASP A 1 297 ? 6.496 35.438 -33.312 1 84.56 297 ASP A N 1
ATOM 2269 C CA . ASP A 1 297 ? 6.762 35.688 -31.891 1 84.56 297 ASP A CA 1
ATOM 2270 C C . ASP A 1 297 ? 7.801 34.688 -31.359 1 84.56 297 ASP A C 1
ATOM 2272 O O . ASP A 1 297 ? 7.469 33.562 -31.016 1 84.56 297 ASP A O 1
ATOM 2276 N N . PRO A 1 298 ? 9.016 35.156 -31.297 1 82.69 298 PRO A N 1
ATOM 2277 C CA . PRO A 1 298 ? 10.109 34.25 -30.922 1 82.69 298 PRO A CA 1
ATOM 2278 C C . PRO A 1 298 ? 9.945 33.688 -29.516 1 82.69 298 PRO A C 1
ATOM 2280 O O . PRO A 1 298 ? 10.617 32.719 -29.156 1 82.69 298 PRO A O 1
ATOM 2283 N N . SER A 1 299 ? 9.094 34.219 -28.844 1 82.31 299 SER A N 1
ATOM 2284 C CA . SER A 1 299 ? 8.883 33.688 -27.516 1 82.31 299 SER A CA 1
ATOM 2285 C C . SER A 1 299 ? 8.062 32.406 -27.562 1 82.31 299 SER A C 1
ATOM 2287 O O . SER A 1 299 ? 8.086 31.609 -26.609 1 82.31 299 SER A O 1
ATOM 2289 N N . VAL A 1 300 ? 7.531 32.312 -28.75 1 80.69 300 VAL A N 1
ATOM 2290 C CA . VAL A 1 300 ? 6.668 31.156 -28.922 1 80.69 300 VAL A CA 1
ATOM 2291 C C . VAL A 1 300 ? 7.465 30.016 -29.547 1 80.69 300 VAL A C 1
ATOM 2293 O O . VAL A 1 300 ? 8.016 30.156 -30.641 1 80.69 300 VAL A O 1
ATOM 2296 N N . CYS A 1 301 ? 7.605 28.953 -28.844 1 78.88 301 CYS A N 1
ATOM 2297 C CA . CYS A 1 301 ? 8.258 27.75 -29.375 1 78.88 301 CYS A CA 1
ATOM 2298 C C . CYS A 1 301 ? 7.266 26.875 -30.125 1 78.88 301 CYS A C 1
ATOM 2300 O O . CYS A 1 301 ? 6.266 26.438 -29.562 1 78.88 301 CYS A O 1
ATOM 2302 N N . LEU A 1 302 ? 7.531 26.781 -31.469 1 80.38 302 LEU A N 1
ATOM 2303 C CA . LEU A 1 302 ? 6.637 26 -32.312 1 80.38 302 LEU A CA 1
ATOM 2304 C C . LEU A 1 302 ? 6.973 24.516 -32.219 1 80.38 302 LEU A C 1
ATOM 2306 O O . LEU A 1 302 ? 6.078 23.672 -32.312 1 80.38 302 LEU A O 1
ATOM 2310 N N . MET A 1 303 ? 8.305 24.234 -32.219 1 79.69 303 MET A N 1
ATOM 2311 C CA . MET A 1 303 ? 8.727 22.844 -32.125 1 79.69 303 MET A CA 1
ATOM 2312 C C . MET A 1 303 ? 9.859 22.688 -31.109 1 79.69 303 MET A C 1
ATOM 2314 O O . MET A 1 303 ? 10.789 23.5 -31.078 1 79.69 303 MET A O 1
ATOM 2318 N N . SER A 1 304 ? 9.664 21.766 -30.172 1 75.5 304 SER A N 1
ATOM 2319 C CA . SER A 1 304 ? 10.711 21.531 -29.172 1 75.5 304 SER A CA 1
ATOM 2320 C C . SER A 1 304 ? 11.125 20.078 -29.141 1 75.5 304 SER A C 1
ATOM 2322 O O . SER A 1 304 ? 10.328 19.188 -29.453 1 75.5 304 SER A O 1
ATOM 2324 N N . LEU A 1 305 ? 12.43 19.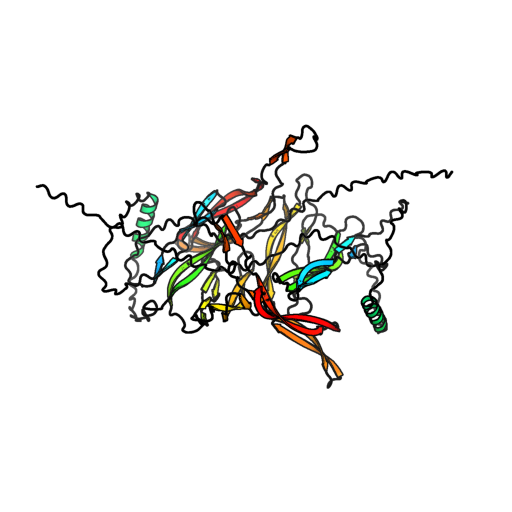906 -29.312 1 73.12 305 LEU A N 1
ATOM 2325 C CA . LEU A 1 305 ? 12.961 18.578 -29.062 1 73.12 305 LEU A CA 1
ATOM 2326 C C . LEU A 1 305 ? 12.844 18.219 -27.578 1 73.12 305 LEU A C 1
ATOM 2328 O O . LEU A 1 305 ? 13.133 19.047 -26.719 1 73.12 305 LEU A O 1
ATOM 2332 N N . PHE A 1 306 ? 12.031 17.328 -27.422 1 65.44 306 PHE A N 1
ATOM 2333 C CA . PHE A 1 306 ? 11.781 16.859 -26.047 1 65.44 306 PHE A CA 1
ATOM 2334 C C . PHE A 1 306 ? 12.523 15.562 -25.781 1 65.44 306 PHE A C 1
ATOM 2336 O O . PHE A 1 306 ? 12.391 14.594 -26.531 1 65.44 306 PHE A O 1
ATOM 2343 N N . ARG A 1 307 ? 13.617 15.719 -24.984 1 65.62 307 ARG A N 1
ATOM 2344 C CA . ARG A 1 307 ? 14.195 14.461 -24.531 1 65.62 307 ARG A CA 1
ATOM 2345 C C . ARG A 1 307 ? 13.422 13.898 -23.328 1 65.62 307 ARG A C 1
ATOM 2347 O O . ARG A 1 307 ? 13.234 14.594 -22.328 1 65.62 307 ARG A O 1
ATOM 2354 N N . PRO A 1 308 ? 12.867 12.781 -23.562 1 68.31 308 PRO A N 1
ATOM 2355 C CA . PRO A 1 308 ? 12.102 12.203 -22.453 1 68.31 308 PRO A CA 1
ATOM 2356 C C . PRO A 1 308 ? 12.914 12.094 -21.172 1 68.31 308 PRO A C 1
ATOM 2358 O O . PRO A 1 308 ? 14.141 11.977 -21.219 1 68.31 308 PRO A O 1
ATOM 2361 N N . LYS A 1 309 ? 12.305 12.453 -20.125 1 71.94 309 LYS A N 1
ATOM 2362 C CA . LYS A 1 309 ? 12.93 12.32 -18.812 1 71.94 309 LYS A CA 1
ATOM 2363 C C . LYS A 1 309 ? 13.578 10.945 -18.656 1 71.94 309 LYS A C 1
ATOM 2365 O O . LYS A 1 309 ? 13 9.93 -19.031 1 71.94 309 LYS A O 1
ATOM 2370 N N . GLY A 1 310 ? 14.898 11.039 -18.375 1 76.56 310 GLY A N 1
ATOM 2371 C CA . GLY A 1 310 ? 15.57 9.781 -18.125 1 76.56 310 GLY A CA 1
ATOM 2372 C C . GLY A 1 310 ? 14.953 8.992 -16.984 1 76.56 310 GLY A C 1
ATOM 2373 O O . GLY A 1 310 ? 14.117 9.508 -16.234 1 76.56 310 GLY A O 1
ATOM 2374 N N . ARG A 1 311 ? 15.125 7.75 -16.984 1 83.38 311 ARG A N 1
ATOM 2375 C CA . ARG A 1 311 ? 14.688 6.879 -15.898 1 83.38 311 ARG A CA 1
ATOM 2376 C C . ARG A 1 311 ? 15.844 6.574 -14.945 1 83.38 311 ARG A C 1
ATOM 2378 O O . ARG A 1 311 ? 16.984 6.426 -15.375 1 83.38 311 ARG A O 1
ATOM 2385 N N . CYS A 1 312 ? 15.57 6.668 -13.695 1 90.62 312 CYS A N 1
ATOM 2386 C CA . CYS A 1 312 ? 16.547 6.258 -12.695 1 90.62 312 CYS A CA 1
ATOM 2387 C C . CYS A 1 312 ? 16.656 4.738 -12.625 1 90.62 312 CYS A C 1
ATOM 2389 O O . CYS A 1 312 ? 15.711 4.062 -12.211 1 90.62 312 CYS A O 1
ATOM 2391 N N . ALA A 1 313 ? 17.812 4.281 -13.031 1 89.56 313 ALA A N 1
ATOM 2392 C CA . ALA A 1 313 ? 17.984 2.832 -13.109 1 89.56 313 ALA A CA 1
ATOM 2393 C C . ALA A 1 313 ? 19.391 2.412 -12.727 1 89.56 313 ALA A C 1
ATOM 2395 O O . ALA A 1 313 ? 20.281 3.256 -12.609 1 89.56 313 ALA A O 1
ATOM 2396 N N . ALA A 1 314 ? 19.531 1.117 -12.57 1 92.31 314 ALA A N 1
ATOM 2397 C CA . ALA A 1 314 ? 20.844 0.573 -12.234 1 92.31 314 ALA A CA 1
ATOM 2398 C C . ALA A 1 314 ? 21.844 0.808 -13.359 1 92.31 314 ALA A C 1
ATOM 2400 O O . ALA A 1 314 ? 21.562 0.529 -14.523 1 92.31 314 ALA A O 1
ATOM 2401 N N . THR A 1 315 ? 23.016 1.375 -13.039 1 91.56 315 THR A N 1
ATOM 2402 C CA . THR A 1 315 ? 24.078 1.593 -14.023 1 91.56 315 THR A CA 1
ATOM 2403 C C . THR A 1 315 ? 25.172 0.533 -13.883 1 91.56 315 THR A C 1
ATOM 2405 O O . THR A 1 315 ? 25.859 0.211 -14.859 1 91.56 315 THR A O 1
ATOM 2408 N N . ARG A 1 316 ? 25.344 0.054 -12.672 1 94.56 316 ARG A N 1
ATOM 2409 C CA . ARG A 1 316 ? 26.281 -1.019 -12.383 1 94.56 316 ARG A CA 1
ATOM 2410 C C . ARG A 1 316 ? 25.672 -2.043 -11.43 1 94.56 316 ARG A C 1
ATOM 2412 O O . ARG A 1 316 ? 24.938 -1.685 -10.516 1 94.56 316 ARG A O 1
ATOM 2419 N N . PHE A 1 317 ? 25.938 -3.299 -11.711 1 94.38 317 PHE A N 1
ATOM 2420 C CA . PHE A 1 317 ? 25.422 -4.352 -10.844 1 94.38 317 PHE A CA 1
ATOM 2421 C C . PHE A 1 317 ? 26.391 -5.535 -10.797 1 94.38 317 PHE A C 1
ATOM 2423 O O . PHE A 1 317 ? 27.25 -5.676 -11.672 1 94.38 317 PHE A O 1
ATOM 2430 N N . THR A 1 318 ? 26.312 -6.25 -9.742 1 96.19 318 THR A N 1
ATOM 2431 C CA . THR A 1 318 ? 27.125 -7.445 -9.539 1 96.19 318 THR A CA 1
ATOM 2432 C C . THR A 1 318 ? 26.234 -8.68 -9.398 1 96.19 318 THR A C 1
ATOM 2434 O O . THR A 1 318 ? 25.156 -8.617 -8.82 1 96.19 318 THR A O 1
ATOM 2437 N N . GLU A 1 319 ? 26.672 -9.719 -10 1 94.44 319 GLU A N 1
ATOM 2438 C CA . GLU A 1 319 ? 25.969 -10.984 -9.898 1 94.44 319 GLU A CA 1
ATOM 2439 C C . GLU A 1 319 ? 26.531 -11.852 -8.773 1 94.44 319 GLU A C 1
ATOM 2441 O O . GLU A 1 319 ? 27.734 -12.109 -8.727 1 94.44 319 GLU A O 1
ATOM 2446 N N . HIS A 1 320 ? 25.672 -12.266 -7.926 1 94.81 320 HIS A N 1
ATOM 2447 C CA . HIS A 1 320 ? 26.016 -13.203 -6.863 1 94.81 320 HIS A CA 1
ATOM 2448 C C . HIS A 1 320 ? 25.531 -14.609 -7.18 1 94.81 320 HIS A C 1
ATOM 2450 O O . HIS A 1 320 ? 24.328 -14.812 -7.391 1 94.81 320 HIS A O 1
ATOM 2456 N N . ARG A 1 321 ? 26.438 -15.523 -7.148 1 94.38 321 ARG A N 1
ATOM 2457 C CA . ARG A 1 321 ? 26.078 -16.906 -7.43 1 94.38 321 ARG A CA 1
ATOM 2458 C C . ARG A 1 321 ? 26.297 -17.797 -6.211 1 94.38 321 ARG A C 1
ATOM 2460 O O . ARG A 1 321 ? 27.281 -17.625 -5.488 1 94.38 321 ARG A O 1
ATOM 2467 N N . PHE A 1 322 ? 25.359 -18.641 -5.988 1 93.25 322 PHE A N 1
ATOM 2468 C CA . PHE A 1 322 ? 25.469 -19.578 -4.883 1 93.25 322 PHE A CA 1
ATOM 2469 C C . PHE A 1 322 ? 24.594 -20.797 -5.109 1 93.25 322 PHE A C 1
ATOM 2471 O O . PHE A 1 322 ? 23.781 -20.812 -6.039 1 93.25 322 PHE A O 1
ATOM 2478 N N . ILE A 1 323 ? 24.828 -21.797 -4.371 1 92.81 323 ILE A N 1
ATOM 2479 C CA . ILE A 1 323 ? 24.047 -23.016 -4.445 1 92.81 323 ILE A CA 1
ATOM 2480 C C . ILE A 1 323 ? 22.953 -23.016 -3.367 1 92.81 323 ILE A C 1
ATOM 2482 O O . ILE A 1 323 ? 23.266 -22.844 -2.182 1 92.81 323 ILE A O 1
ATOM 2486 N N . SER A 1 324 ? 21.75 -23.109 -3.859 1 89.69 324 SER A N 1
ATOM 2487 C CA . SER A 1 324 ? 20.625 -23.078 -2.93 1 89.69 324 SER A CA 1
ATOM 2488 C C . SER A 1 324 ? 20.562 -24.375 -2.123 1 89.69 324 SER A C 1
ATOM 2490 O O . SER A 1 324 ? 21.328 -25.297 -2.355 1 89.69 324 SER A O 1
ATOM 2492 N N . ARG A 1 325 ? 19.688 -24.359 -1.194 1 85.81 325 ARG A N 1
ATOM 2493 C CA . ARG A 1 325 ? 19.516 -25.547 -0.35 1 85.81 325 ARG A CA 1
ATOM 2494 C C . ARG A 1 325 ? 19.109 -26.75 -1.181 1 85.81 325 ARG A C 1
ATOM 2496 O O . ARG A 1 325 ? 19.422 -27.891 -0.824 1 85.81 325 ARG A O 1
ATOM 2503 N N . ASP A 1 326 ? 18.438 -26.547 -2.326 1 84.12 326 ASP A N 1
ATOM 2504 C CA . ASP A 1 326 ? 18.016 -27.625 -3.217 1 84.12 326 ASP A CA 1
ATOM 2505 C C . ASP A 1 326 ? 19.125 -28 -4.188 1 84.12 326 ASP A C 1
ATOM 2507 O O . ASP A 1 326 ? 18.891 -28.703 -5.172 1 84.12 326 ASP A O 1
ATOM 2511 N N . GLN A 1 327 ? 20.266 -27.375 -3.943 1 85.75 327 GLN A N 1
ATOM 2512 C CA . GLN A 1 327 ? 21.469 -27.672 -4.711 1 85.75 327 GLN A CA 1
ATOM 2513 C C . GLN A 1 327 ? 21.344 -27.172 -6.145 1 85.75 327 GLN A C 1
ATOM 2515 O O . GLN A 1 327 ? 21.797 -27.844 -7.082 1 85.75 327 GLN A O 1
ATOM 2520 N N . LYS A 1 328 ? 20.609 -26.141 -6.227 1 88.38 328 LYS A N 1
ATOM 2521 C CA . LYS A 1 328 ? 20.5 -25.453 -7.516 1 88.38 328 LYS A CA 1
ATOM 2522 C C . LYS A 1 328 ? 21.312 -24.172 -7.531 1 88.38 328 LYS A C 1
ATOM 2524 O O . LYS A 1 328 ? 21.375 -23.453 -6.531 1 88.38 328 LYS A O 1
ATOM 2529 N N . LEU A 1 329 ? 21.922 -24 -8.617 1 92 329 LEU A N 1
ATOM 2530 C CA . LEU A 1 329 ? 22.688 -22.766 -8.766 1 92 329 LEU A CA 1
ATOM 2531 C C . LEU A 1 329 ? 21.75 -21.562 -8.914 1 92 329 LEU A C 1
ATOM 2533 O O . LEU A 1 329 ? 20.906 -21.547 -9.805 1 92 329 LEU A O 1
ATOM 2537 N N . GLN A 1 330 ? 21.984 -20.641 -8.078 1 91.12 330 GLN A N 1
ATOM 2538 C CA . GLN A 1 330 ? 21.172 -19.422 -8.109 1 91.12 330 GLN A CA 1
ATOM 2539 C C . GLN A 1 330 ? 22.031 -18.203 -8.445 1 91.12 330 GLN A C 1
ATOM 2541 O O . GLN A 1 330 ? 23.203 -18.141 -8.055 1 91.12 330 GLN A O 1
ATOM 2546 N N . SER A 1 331 ? 21.391 -17.375 -9.211 1 90.75 331 SER A N 1
ATOM 2547 C CA . SER A 1 331 ? 22.047 -16.125 -9.57 1 90.75 331 SER A CA 1
ATOM 2548 C C . SER A 1 331 ? 21.188 -14.93 -9.211 1 90.75 331 SER A C 1
ATOM 2550 O O . SER A 1 331 ? 20.062 -14.797 -9.695 1 90.75 331 SER A O 1
ATOM 2552 N N . ILE A 1 332 ? 21.812 -14.07 -8.375 1 91.69 332 ILE A N 1
ATOM 2553 C CA . ILE A 1 332 ? 21.078 -12.891 -7.941 1 91.69 332 ILE A CA 1
ATOM 2554 C C . ILE A 1 332 ? 21.828 -11.625 -8.344 1 91.69 332 ILE A C 1
ATOM 2556 O O . ILE A 1 332 ? 23.031 -11.516 -8.109 1 91.69 332 ILE A O 1
ATOM 2560 N N . LEU A 1 333 ? 21.109 -10.75 -8.914 1 93.44 333 LEU A N 1
ATOM 2561 C CA . LEU A 1 333 ? 21.719 -9.484 -9.297 1 93.44 333 LEU A CA 1
ATOM 2562 C C . LEU A 1 333 ? 21.578 -8.445 -8.188 1 93.44 333 LEU A C 1
ATOM 2564 O O . LEU A 1 333 ? 20.484 -8.289 -7.621 1 93.44 333 LEU A O 1
ATOM 2568 N N . ALA A 1 334 ? 22.719 -7.801 -7.875 1 95.44 334 ALA A N 1
ATOM 2569 C CA . ALA A 1 334 ? 22.719 -6.73 -6.879 1 95.44 334 ALA A CA 1
ATOM 2570 C C . ALA A 1 334 ? 23.172 -5.406 -7.5 1 95.44 334 ALA A C 1
ATOM 2572 O O . ALA A 1 334 ? 24.203 -5.348 -8.164 1 95.44 334 ALA A O 1
ATOM 2573 N N . ILE A 1 335 ? 22.453 -4.383 -7.191 1 95.38 335 ILE A N 1
ATOM 2574 C CA . ILE A 1 335 ? 22.75 -3.066 -7.746 1 95.38 335 ILE A CA 1
ATOM 2575 C C . ILE A 1 335 ? 23.891 -2.42 -6.969 1 95.38 335 ILE A C 1
ATOM 2577 O O . ILE A 1 335 ? 23.844 -2.344 -5.738 1 95.38 335 ILE A O 1
ATOM 2581 N N . ASP A 1 336 ? 24.859 -1.901 -7.672 1 96.38 336 ASP A N 1
ATOM 2582 C CA . ASP A 1 336 ? 25.969 -1.194 -7.043 1 96.38 336 ASP A CA 1
ATOM 2583 C C . ASP A 1 336 ? 25.781 0.319 -7.137 1 96.38 336 ASP A C 1
ATOM 2585 O O . ASP A 1 336 ? 26.031 1.041 -6.168 1 96.38 336 ASP A O 1
ATOM 2589 N N . ASP A 1 337 ? 25.328 0.717 -8.312 1 94.81 337 ASP A N 1
ATOM 2590 C CA . ASP A 1 337 ? 25.156 2.148 -8.539 1 94.81 337 ASP A CA 1
ATOM 2591 C C . ASP A 1 337 ? 23.891 2.43 -9.359 1 94.81 337 ASP A C 1
ATOM 2593 O O . ASP A 1 337 ? 23.5 1.612 -10.188 1 94.81 337 ASP A O 1
ATOM 2597 N N . CYS A 1 338 ? 23.344 3.559 -9.055 1 93.69 338 CYS A N 1
ATOM 2598 C CA . CYS A 1 338 ? 22.188 4.035 -9.797 1 93.69 338 CYS A CA 1
ATOM 2599 C C . CYS A 1 338 ? 22.516 5.316 -10.555 1 93.69 338 CYS A C 1
ATOM 2601 O O . CYS A 1 338 ? 23.406 6.066 -10.164 1 93.69 338 CYS A O 1
ATOM 2603 N N . GLY A 1 339 ? 21.797 5.5 -11.672 1 90.44 339 GLY A N 1
ATOM 2604 C CA . GLY A 1 339 ? 21.969 6.703 -12.469 1 90.44 339 GLY A CA 1
ATOM 2605 C C . GLY A 1 339 ? 20.844 6.914 -13.469 1 90.44 339 GLY A C 1
ATOM 2606 O O . GLY A 1 339 ? 19.984 6.047 -13.641 1 90.44 339 GLY A O 1
ATOM 2607 N N . CYS A 1 340 ? 20.875 8.094 -14.047 1 86.44 340 CYS A N 1
ATOM 2608 C CA . CYS A 1 340 ? 19.844 8.438 -15.016 1 86.44 340 CYS A CA 1
ATOM 2609 C C . CYS A 1 340 ? 20.234 7.969 -16.422 1 86.44 340 CYS A C 1
ATOM 2611 O O . CYS A 1 340 ? 21.375 8.148 -16.828 1 86.44 340 CYS A O 1
ATOM 2613 N N . LYS A 1 341 ? 19.312 7.137 -17.031 1 81.06 341 LYS A N 1
ATOM 2614 C CA . LYS A 1 341 ? 19.516 6.648 -18.391 1 81.06 341 LYS A CA 1
ATOM 2615 C C . LYS A 1 341 ? 18.438 7.188 -19.328 1 81.06 341 LYS A C 1
ATOM 2617 O O . LYS A 1 341 ? 17.297 7.379 -18.922 1 81.06 341 LYS A O 1
ATOM 2622 N N . MET B 1 1 ? 1.965 81.438 -17.922 1 25.38 1 MET B N 1
ATOM 2623 C CA . MET B 1 1 ? 3.178 80.688 -18.297 1 25.38 1 MET B CA 1
ATOM 2624 C C . MET B 1 1 ? 3.312 79.438 -17.484 1 25.38 1 MET B C 1
ATOM 2626 O O . MET B 1 1 ? 3.785 79.438 -16.344 1 25.38 1 MET B O 1
ATOM 2630 N N . ALA B 1 2 ? 2.209 78.625 -17.391 1 28.98 2 ALA B N 1
ATOM 2631 C CA . ALA B 1 2 ? 1.527 77.562 -16.641 1 28.98 2 ALA B CA 1
ATOM 2632 C C . ALA B 1 2 ? 2.205 76.25 -16.859 1 28.98 2 ALA B C 1
ATOM 2634 O O . ALA B 1 2 ? 2.213 75.688 -17.969 1 28.98 2 ALA B O 1
ATOM 2635 N N . ARG B 1 3 ? 3.449 76.062 -16.203 1 25.81 3 ARG B N 1
ATOM 2636 C CA . ARG B 1 3 ? 4.484 75.062 -16.219 1 25.81 3 ARG B CA 1
ATOM 2637 C C . ARG B 1 3 ? 3.914 73.688 -15.812 1 25.81 3 ARG B C 1
ATOM 2639 O O . ARG B 1 3 ? 3.385 73.562 -14.711 1 25.81 3 ARG B O 1
ATOM 2646 N N . SER B 1 4 ? 3.221 72.938 -16.781 1 27.36 4 SER B N 1
ATOM 2647 C CA . SER B 1 4 ? 2.541 71.688 -16.922 1 27.36 4 SER B CA 1
ATOM 2648 C C . SER B 1 4 ? 3.463 70.5 -16.562 1 27.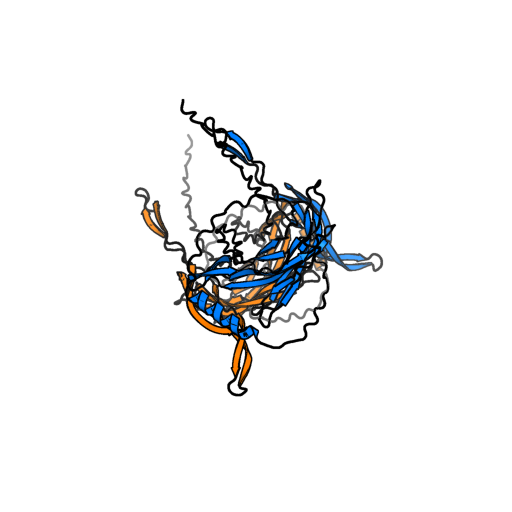36 4 SER B C 1
ATOM 2650 O O . SER B 1 4 ? 4.371 70.188 -17.312 1 27.36 4 SER B O 1
ATOM 2652 N N . GLY B 1 5 ? 4.055 70.5 -15.281 1 25.06 5 GLY B N 1
ATOM 2653 C CA . GLY B 1 5 ? 5.059 69.562 -14.836 1 25.06 5 GLY B CA 1
ATOM 2654 C C . GLY B 1 5 ? 4.598 68.125 -14.938 1 25.06 5 GLY B C 1
ATOM 2655 O O . GLY B 1 5 ? 3.559 67.75 -14.383 1 25.06 5 GLY B O 1
ATOM 2656 N N . LEU B 1 6 ? 4.75 67.375 -16.094 1 26.84 6 LEU B N 1
ATOM 2657 C CA . LEU B 1 6 ? 4.441 66.062 -16.609 1 26.84 6 LEU B CA 1
ATOM 2658 C C . LEU B 1 6 ? 5.16 64.938 -15.797 1 26.84 6 LEU B C 1
ATOM 2660 O O . LEU B 1 6 ? 6.387 64.875 -15.852 1 26.84 6 LEU B O 1
ATOM 2664 N N . LEU B 1 7 ? 4.898 64.875 -14.406 1 26 7 LEU B N 1
ATOM 2665 C CA . LEU B 1 7 ? 5.625 63.938 -13.57 1 26 7 LEU B CA 1
ATOM 2666 C C . LEU B 1 7 ? 5.395 62.5 -14.039 1 26 7 LEU B C 1
ATOM 2668 O O . LEU B 1 7 ? 4.25 62.062 -14.141 1 26 7 LEU B O 1
ATOM 2672 N N . SER B 1 8 ? 6.281 61.906 -14.984 1 26.41 8 SER B N 1
ATOM 2673 C CA . SER B 1 8 ? 6.449 60.625 -15.656 1 26.41 8 SER B CA 1
ATOM 2674 C C . SER B 1 8 ? 6.668 59.5 -14.648 1 26.41 8 SER B C 1
ATOM 2676 O O . SER B 1 8 ? 7.641 59.5 -13.891 1 26.41 8 SER B O 1
ATOM 2678 N N . GLY B 1 9 ? 5.586 59.094 -13.82 1 24.33 9 GLY B N 1
ATOM 2679 C CA . GLY B 1 9 ? 5.645 58.062 -12.805 1 24.33 9 GLY B CA 1
ATOM 2680 C C . GLY B 1 9 ? 6.086 56.719 -13.352 1 24.33 9 GLY B C 1
ATOM 2681 O O . GLY B 1 9 ? 5.59 56.281 -14.391 1 24.33 9 GLY B O 1
ATOM 2682 N N . PHE B 1 10 ? 7.453 56.312 -13.297 1 26.47 10 PHE B N 1
ATOM 2683 C CA . PHE B 1 10 ? 8.234 55.156 -13.664 1 26.47 10 PHE B CA 1
ATOM 2684 C C . PHE B 1 10 ? 7.707 53.906 -12.969 1 26.47 10 PHE B C 1
ATOM 2686 O O . PHE B 1 10 ? 7.688 53.844 -11.734 1 26.47 10 PHE B O 1
ATOM 2693 N N . LEU B 1 11 ? 6.613 53.156 -13.555 1 24.31 11 LEU B N 1
ATOM 2694 C CA . LEU B 1 11 ? 5.934 51.938 -13.164 1 24.31 11 LEU B CA 1
ATOM 2695 C C . LEU B 1 11 ? 6.906 50.75 -13.141 1 24.31 11 LEU B C 1
ATOM 2697 O O . LEU B 1 11 ? 7.473 50.406 -14.172 1 24.31 11 LEU B O 1
ATOM 2701 N N . CYS B 1 12 ? 7.816 50.656 -12.078 1 23.39 12 CYS B N 1
ATOM 2702 C CA . CYS B 1 12 ? 8.766 49.594 -11.859 1 23.39 12 CYS B CA 1
ATOM 2703 C C . CYS B 1 12 ? 8.055 48.25 -11.82 1 23.39 12 CYS B C 1
ATOM 2705 O O . CYS B 1 12 ? 7.152 48.031 -11.008 1 23.39 12 CYS B O 1
ATOM 2707 N N . CYS B 1 13 ? 7.824 47.594 -12.984 1 23.14 13 CYS B N 1
ATOM 2708 C CA . CYS B 1 13 ? 7.301 46.25 -13.281 1 23.14 13 CYS B CA 1
ATOM 2709 C C . CYS B 1 13 ? 8.109 45.188 -12.57 1 23.14 13 CYS B C 1
ATOM 2711 O O . CYS B 1 13 ? 9.273 44.969 -12.898 1 23.14 13 CYS B O 1
ATOM 2713 N N . PHE B 1 14 ? 8.18 45.188 -11.164 1 24.19 14 PHE B N 1
ATOM 2714 C CA . PHE B 1 14 ? 8.883 44.125 -10.43 1 24.19 14 PHE B CA 1
ATOM 2715 C C . PHE B 1 14 ? 8.406 42.75 -10.852 1 24.19 14 PHE B C 1
ATOM 2717 O O . PHE B 1 14 ? 7.215 42.438 -10.758 1 24.19 14 PHE B O 1
ATOM 2724 N N . ALA B 1 15 ? 8.992 42.125 -11.93 1 22.77 15 ALA B N 1
ATOM 2725 C CA . ALA B 1 15 ? 8.883 40.781 -12.477 1 22.77 15 ALA B CA 1
ATOM 2726 C C . ALA B 1 15 ? 9.195 39.719 -11.414 1 22.77 15 ALA B C 1
ATOM 2728 O O . ALA B 1 15 ? 10.312 39.656 -10.906 1 22.77 15 ALA B O 1
ATOM 2729 N N . PHE B 1 16 ? 8.273 39.531 -10.391 1 24.28 16 PHE B N 1
ATOM 2730 C CA . PHE B 1 16 ? 8.398 38.469 -9.398 1 24.28 16 PHE B CA 1
ATOM 2731 C C . PHE B 1 16 ? 8.648 37.125 -10.07 1 24.28 16 PHE B C 1
ATOM 2733 O O . PHE B 1 16 ? 7.852 36.688 -10.898 1 24.28 16 PHE B O 1
ATOM 2740 N N . VAL B 1 17 ? 9.953 36.75 -10.328 1 23.44 17 VAL B N 1
ATOM 2741 C CA . VAL B 1 17 ? 10.469 35.469 -10.789 1 23.44 17 VAL B CA 1
ATOM 2742 C C . VAL B 1 17 ? 10.016 34.344 -9.844 1 23.44 17 VAL B C 1
ATOM 2744 O O . VAL B 1 17 ? 10.367 34.344 -8.664 1 23.44 17 VAL B O 1
ATOM 2747 N N . LEU B 1 18 ? 8.742 33.844 -9.992 1 23.34 18 LEU B N 1
ATOM 2748 C CA . LEU B 1 18 ? 8.195 32.656 -9.336 1 23.34 18 LEU B CA 1
ATOM 2749 C C . LEU B 1 18 ? 9.148 31.484 -9.469 1 23.34 18 LEU B C 1
ATOM 2751 O O . LEU B 1 18 ? 9.445 31.047 -10.586 1 23.34 18 LEU B O 1
ATOM 2755 N N . LEU B 1 19 ? 10.281 31.5 -8.664 1 22.59 19 LEU B N 1
ATOM 2756 C CA . LEU B 1 19 ? 11.164 30.344 -8.562 1 22.59 19 LEU B CA 1
ATOM 2757 C C . LEU B 1 19 ? 10.367 29.078 -8.227 1 22.59 19 LEU B C 1
ATOM 2759 O O . LEU B 1 19 ? 9.68 29.031 -7.203 1 22.59 19 LEU B O 1
ATOM 2763 N N . ALA B 1 20 ? 9.781 28.422 -9.242 1 23 20 ALA B N 1
ATOM 2764 C CA . ALA B 1 20 ? 9.156 27.109 -9.234 1 23 20 ALA B CA 1
ATOM 2765 C C . ALA B 1 20 ? 10.078 26.062 -8.602 1 23 20 ALA B C 1
ATOM 2767 O O . ALA B 1 20 ? 11.188 25.828 -9.086 1 23 20 ALA B O 1
ATOM 2768 N N . ARG B 1 21 ? 10.305 26.219 -7.273 1 22.59 21 ARG B N 1
ATOM 2769 C CA . ARG B 1 21 ? 11.062 25.109 -6.695 1 22.59 21 ARG B CA 1
ATOM 2770 C C . ARG B 1 21 ? 10.453 23.766 -7.062 1 22.59 21 ARG B C 1
ATOM 2772 O O . ARG B 1 21 ? 9.242 23.578 -6.934 1 22.59 21 ARG B O 1
ATOM 2779 N N . PRO B 1 22 ? 11.023 23 -8.047 1 25.81 22 PRO B N 1
ATOM 2780 C CA . PRO B 1 22 ? 10.625 21.656 -8.477 1 25.81 22 PRO B CA 1
ATOM 2781 C C . PRO B 1 22 ? 10.656 20.641 -7.34 1 25.81 22 PRO B C 1
ATOM 2783 O O . PRO B 1 22 ? 11.703 20.422 -6.719 1 25.81 22 PRO B O 1
ATOM 2786 N N . GLY B 1 23 ? 9.93 20.859 -6.289 1 21.28 23 GLY B N 1
ATOM 2787 C CA . GLY B 1 23 ? 9.914 19.781 -5.309 1 21.28 23 GLY B CA 1
ATOM 2788 C C . GLY B 1 23 ? 9.625 18.422 -5.918 1 21.28 23 GLY B C 1
ATOM 2789 O O . GLY B 1 23 ? 8.641 18.25 -6.645 1 21.28 23 GLY B O 1
ATOM 2790 N N . SER B 1 24 ? 10.688 17.656 -6.301 1 20.53 24 SER B N 1
ATOM 2791 C CA . SER B 1 24 ? 10.719 16.297 -6.852 1 20.53 24 SER B CA 1
ATOM 2792 C C . SER B 1 24 ? 10.031 15.305 -5.922 1 20.53 24 SER B C 1
ATOM 2794 O O . SER B 1 24 ? 10.547 15.008 -4.836 1 20.53 24 SER B O 1
ATOM 2796 N N . ALA B 1 25 ? 8.797 15.453 -5.688 1 21.33 25 ALA B N 1
ATOM 2797 C CA . ALA B 1 25 ? 8.047 14.43 -4.969 1 21.33 25 ALA B CA 1
ATOM 2798 C C . ALA B 1 25 ? 8.32 13.039 -5.547 1 21.33 25 ALA B C 1
ATOM 2800 O O . ALA B 1 25 ? 8.188 12.828 -6.754 1 21.33 25 ALA B O 1
ATOM 2801 N N . ALA B 1 26 ? 9.258 12.312 -4.992 1 20.53 26 ALA B N 1
ATOM 2802 C CA . ALA B 1 26 ? 9.555 10.914 -5.297 1 20.53 26 ALA B CA 1
ATOM 2803 C C . ALA B 1 26 ? 8.312 10.047 -5.121 1 20.53 26 ALA B C 1
ATOM 2805 O O . ALA B 1 26 ? 7.797 9.898 -4.008 1 20.53 26 ALA B O 1
ATOM 2806 N N . GLN B 1 27 ? 7.328 10.188 -5.945 1 22.23 27 GLN B N 1
ATOM 2807 C CA . GLN B 1 27 ? 6.199 9.266 -5.996 1 22.23 27 GLN B CA 1
ATOM 2808 C C . GLN B 1 27 ? 6.68 7.82 -6.117 1 22.23 27 GLN B C 1
ATOM 2810 O O . GLN B 1 27 ? 7.336 7.457 -7.094 1 22.23 27 GLN B O 1
ATOM 2815 N N . GLY B 1 28 ? 7.047 7.211 -5.023 1 21.56 28 GLY B N 1
ATOM 2816 C CA . GLY B 1 28 ? 7.293 5.781 -5.082 1 21.56 28 GLY B CA 1
ATOM 2817 C C . GLY B 1 28 ? 6.133 5 -5.676 1 21.56 28 GLY B C 1
ATOM 2818 O O . GLY B 1 28 ? 5.043 4.965 -5.102 1 21.56 28 GLY B O 1
ATOM 2819 N N . TYR B 1 29 ? 5.965 5.059 -6.961 1 20.88 29 TYR B N 1
ATOM 2820 C CA . TYR B 1 29 ? 4.992 4.289 -7.723 1 20.88 29 TYR B CA 1
ATOM 2821 C C . TYR B 1 29 ? 5.168 2.795 -7.48 1 20.88 29 TYR B C 1
ATOM 2823 O O . TYR B 1 29 ? 6.207 2.221 -7.805 1 20.88 29 TYR B O 1
ATOM 2831 N N . LYS B 1 30 ? 4.723 2.256 -6.398 1 25.66 30 LYS B N 1
ATOM 2832 C CA . LYS B 1 30 ? 4.625 0.803 -6.504 1 25.66 30 LYS B CA 1
ATOM 2833 C C . LYS B 1 30 ? 3.73 0.394 -7.668 1 25.66 30 LYS B C 1
ATOM 2835 O O . LYS B 1 30 ? 2.531 0.683 -7.668 1 25.66 30 LYS B O 1
ATOM 2840 N N . ALA B 1 31 ? 4.199 0.428 -8.844 1 22.53 31 ALA B N 1
ATOM 2841 C CA . ALA B 1 31 ? 3.484 -0.059 -10.016 1 22.53 31 ALA B CA 1
ATOM 2842 C C . ALA B 1 31 ? 3.086 -1.522 -9.852 1 22.53 31 ALA B C 1
ATOM 2844 O O . ALA B 1 31 ? 3.945 -2.395 -9.711 1 22.53 31 ALA B O 1
ATOM 2845 N N . LYS B 1 32 ? 2.016 -1.762 -9.18 1 28.08 32 LYS B N 1
ATOM 2846 C CA . LYS B 1 32 ? 1.447 -3.096 -9.359 1 28.08 32 LYS B CA 1
ATOM 2847 C C . LYS B 1 32 ? 1.134 -3.369 -10.828 1 28.08 32 LYS B C 1
ATOM 2849 O O . LYS B 1 32 ? 0.23 -2.758 -11.398 1 28.08 32 LYS B O 1
ATOM 2854 N N . PHE B 1 33 ? 2.074 -3.559 -11.602 1 23.03 33 PHE B N 1
ATOM 2855 C CA . PHE B 1 33 ? 1.758 -3.959 -12.969 1 23.03 33 PHE B CA 1
ATOM 2856 C C . PHE B 1 33 ? 0.893 -5.215 -12.977 1 23.03 33 PHE B C 1
ATOM 2858 O O . PHE B 1 33 ? 1.279 -6.246 -12.43 1 23.03 33 PHE B O 1
ATOM 2865 N N . LYS B 1 34 ? -0.422 -4.992 -12.906 1 27.19 34 LYS B N 1
ATOM 2866 C CA . LYS B 1 34 ? -1.195 -6.105 -13.453 1 27.19 34 LYS B CA 1
ATOM 2867 C C . LYS B 1 34 ? -0.785 -6.41 -14.891 1 27.19 34 LYS B C 1
ATOM 2869 O O . LYS B 1 34 ? -0.909 -5.559 -15.773 1 27.19 34 LYS B O 1
ATOM 2874 N N . VAL B 1 35 ? 0.256 -7.066 -15.07 1 27.59 35 VAL B N 1
ATOM 2875 C CA . VAL B 1 35 ? 0.604 -7.582 -16.391 1 27.59 35 VAL B CA 1
ATOM 2876 C C . VAL B 1 35 ? -0.646 -8.125 -17.078 1 27.59 35 VAL B C 1
ATOM 2878 O O . VAL B 1 35 ? -1.158 -9.188 -16.703 1 27.59 35 VAL B O 1
ATOM 2881 N N . PHE B 1 36 ? -1.633 -7.258 -17.391 1 29.11 36 PHE B N 1
ATOM 2882 C CA . PHE B 1 36 ? -2.602 -7.781 -18.359 1 29.11 36 PHE B CA 1
ATOM 2883 C C . PHE B 1 36 ? -1.938 -8.07 -19.688 1 29.11 36 PHE B C 1
ATOM 2885 O O . PHE B 1 36 ? -2.16 -7.352 -20.672 1 29.11 36 PHE B O 1
ATOM 2892 N N . GLY B 1 37 ? -0.64 -8.055 -19.812 1 27.14 37 GLY B N 1
ATOM 2893 C CA . GLY B 1 37 ? -0.243 -8.328 -21.188 1 27.14 37 GLY B CA 1
ATOM 2894 C C . GLY B 1 37 ? -0.812 -9.625 -21.719 1 27.14 37 GLY B C 1
ATOM 2895 O O . GLY B 1 37 ? -0.803 -10.648 -21.047 1 27.14 37 GLY B O 1
ATOM 2896 N N . ASN B 1 38 ? -1.847 -9.461 -22.641 1 27.48 38 ASN B N 1
ATOM 2897 C CA . ASN B 1 38 ? -2.16 -10.539 -23.562 1 27.48 38 ASN B CA 1
ATOM 2898 C C . ASN B 1 38 ? -0.898 -11.125 -24.188 1 27.48 38 ASN B C 1
ATOM 2900 O O . ASN B 1 38 ? -0.538 -10.773 -25.312 1 27.48 38 ASN B O 1
ATOM 2904 N N . LEU B 1 39 ? 0.229 -11.062 -23.547 1 28.98 39 LEU B N 1
ATOM 2905 C CA . LEU B 1 39 ? 1.227 -11.727 -24.375 1 28.98 39 LEU B CA 1
ATOM 2906 C C . LEU B 1 39 ? 0.804 -13.156 -24.703 1 28.98 39 LEU B C 1
ATOM 2908 O O . LEU B 1 39 ? 0.198 -13.828 -23.859 1 28.98 39 LEU B O 1
ATOM 2912 N N . PRO B 1 40 ? 0.757 -13.492 -26.016 1 29.34 40 PRO B N 1
ATOM 2913 C CA . PRO B 1 40 ? 0.472 -14.883 -26.391 1 29.34 40 PRO B CA 1
ATOM 2914 C C . PRO B 1 40 ? 1.259 -15.891 -25.562 1 29.34 40 PRO B C 1
ATOM 2916 O O . PRO B 1 40 ? 2.465 -15.719 -25.359 1 29.34 40 PRO B O 1
ATOM 2919 N N . SER B 1 41 ? 0.686 -16.297 -24.516 1 30.59 41 SER B N 1
ATOM 2920 C CA . SER B 1 41 ? 1.189 -17.453 -23.781 1 30.59 41 SER B CA 1
ATOM 2921 C C . SER B 1 41 ? 1.627 -18.578 -24.719 1 30.59 41 SER B C 1
ATOM 2923 O O . SER B 1 41 ? 0.822 -19.078 -25.5 1 30.59 41 SER B O 1
ATOM 2925 N N . ARG B 1 42 ? 2.771 -18.422 -25.281 1 29.17 42 ARG B N 1
ATOM 2926 C CA . ARG B 1 42 ? 3.209 -19.672 -25.859 1 29.17 42 ARG B CA 1
ATOM 2927 C C . ARG B 1 42 ? 3.119 -20.812 -24.859 1 29.17 42 ARG B C 1
ATOM 2929 O O . ARG B 1 42 ? 3.814 -20.797 -23.844 1 29.17 42 ARG B O 1
ATOM 2936 N N . LEU B 1 43 ? 1.982 -21.344 -24.766 1 29.31 43 LEU B N 1
ATOM 2937 C CA . LEU B 1 43 ? 1.706 -22.547 -23.984 1 29.31 43 LEU B CA 1
ATOM 2938 C C . LEU B 1 43 ? 2.646 -23.672 -24.391 1 29.31 43 LEU B C 1
ATOM 2940 O O . LEU B 1 43 ? 2.637 -24.125 -25.531 1 29.31 43 LEU B O 1
ATOM 2944 N N . TYR B 1 44 ? 3.854 -23.656 -23.969 1 27.09 44 TYR B N 1
ATOM 2945 C CA . TYR B 1 44 ? 4.582 -24.906 -24.125 1 27.09 44 TYR B CA 1
ATOM 2946 C C . TYR B 1 44 ? 3.887 -26.047 -23.391 1 27.09 44 TYR B C 1
ATOM 2948 O O . TYR B 1 44 ? 3.568 -25.922 -22.203 1 27.09 44 TYR B O 1
ATOM 2956 N N . SER B 1 45 ? 3.148 -26.766 -24.125 1 29.62 45 SER B N 1
ATOM 2957 C CA . SER B 1 45 ? 2.498 -27.969 -23.641 1 29.62 45 SER B CA 1
ATOM 2958 C C . SER B 1 45 ? 3.523 -29.016 -23.188 1 29.62 45 SER B C 1
ATOM 2960 O O . SER B 1 45 ? 4.289 -29.531 -24.016 1 29.62 45 SER B O 1
ATOM 2962 N N . SER B 1 46 ? 4.246 -28.859 -22.125 1 32.34 46 SER B N 1
ATOM 2963 C CA . SER B 1 46 ? 4.934 -30.062 -21.672 1 32.34 46 SER B CA 1
ATOM 2964 C C . SER B 1 46 ? 3.967 -31.234 -21.547 1 32.34 46 SER B C 1
ATOM 2966 O O . SER B 1 46 ? 2.77 -31.047 -21.328 1 32.34 46 SER B O 1
ATOM 2968 N N . GLU B 1 47 ? 4.449 -32.375 -22.062 1 33.59 47 GLU B N 1
ATOM 2969 C CA . GLU B 1 47 ? 3.887 -33.719 -22.031 1 33.59 47 GLU B CA 1
ATOM 2970 C C . GLU B 1 47 ? 3.484 -34.094 -20.609 1 33.59 47 GLU B C 1
ATOM 2972 O O . GLU B 1 47 ? 4.277 -33.969 -19.672 1 33.59 47 GLU B O 1
ATOM 2977 N N . SER B 1 48 ? 2.207 -34 -20.359 1 35.12 48 SER B N 1
ATOM 2978 C CA . SER B 1 48 ? 1.515 -34.5 -19.172 1 35.12 48 SER B CA 1
ATOM 2979 C C . SER B 1 48 ? 1.95 -35.938 -18.844 1 35.12 48 SER B C 1
ATOM 2981 O O . SER B 1 48 ? 1.911 -36.812 -19.719 1 35.12 48 SER B O 1
ATOM 2983 N N . VAL B 1 49 ? 2.914 -36.125 -18.062 1 34.69 49 VAL B N 1
ATOM 2984 C CA . VAL B 1 49 ? 3.018 -37.438 -17.438 1 34.69 49 VAL B CA 1
ATOM 2985 C C . VAL B 1 49 ? 1.625 -37.938 -17.078 1 34.69 49 VAL B C 1
ATOM 2987 O O . VAL B 1 49 ? 0.747 -37.156 -16.703 1 34.69 49 VAL B O 1
ATOM 2990 N N . GLY B 1 50 ? 1.248 -39.219 -17.391 1 34.12 50 GLY B N 1
ATOM 2991 C CA . GLY B 1 50 ? 0.068 -40.062 -17.344 1 34.12 50 GLY B CA 1
ATOM 2992 C C . GLY B 1 50 ? -0.615 -40.062 -15.992 1 34.12 50 GLY B C 1
ATOM 2993 O O . GLY B 1 50 ? -1.45 -40.906 -15.711 1 34.12 50 GLY B O 1
ATOM 2994 N N . ASN B 1 51 ? 0 -39.594 -14.891 1 39.84 51 ASN B N 1
ATOM 2995 C CA . ASN B 1 51 ? -0.823 -39.969 -13.734 1 39.84 51 ASN B CA 1
ATOM 2996 C C . ASN B 1 51 ? -2.213 -39.312 -13.828 1 39.84 51 ASN B C 1
ATOM 2998 O O . ASN B 1 51 ? -2.367 -38.219 -14.344 1 39.84 51 ASN B O 1
ATOM 3002 N N . HIS B 1 52 ? -3.408 -40.062 -13.617 1 48.09 52 HIS B N 1
ATOM 3003 C CA . HIS B 1 52 ? -4.863 -40.031 -13.555 1 48.09 52 HIS B CA 1
ATOM 3004 C C . HIS B 1 52 ? -5.367 -38.844 -12.742 1 48.09 52 HIS B C 1
ATOM 3006 O O . HIS B 1 52 ? -6.492 -38.875 -12.242 1 48.09 52 HIS B O 1
ATOM 3012 N N . GLU B 1 53 ? -4.629 -37.938 -12.32 1 62.94 53 GLU B N 1
ATOM 3013 C CA . GLU B 1 53 ? -5.234 -36.938 -11.461 1 62.94 53 GLU B CA 1
ATOM 3014 C C . GLU B 1 53 ? -6.012 -35.906 -12.281 1 62.94 53 GLU B C 1
ATOM 3016 O O . GLU B 1 53 ? -5.5 -35.375 -13.281 1 62.94 53 GLU B O 1
ATOM 3021 N N . CYS B 1 54 ? -7.418 -35.75 -12.133 1 76.56 54 CYS B N 1
ATOM 3022 C CA . CYS B 1 54 ? -8.383 -34.875 -12.766 1 76.56 54 CYS B CA 1
ATOM 3023 C C . CYS B 1 54 ? -7.938 -33.406 -12.664 1 76.56 54 CYS B C 1
ATOM 3025 O O . CYS B 1 54 ? -8.227 -32.625 -13.547 1 76.56 54 CYS B O 1
ATOM 3027 N N . CYS B 1 55 ? -7.246 -33.094 -11.727 1 87.88 55 CYS B N 1
ATOM 3028 C CA . CYS B 1 55 ? -6.77 -31.734 -11.5 1 87.88 55 CYS B CA 1
ATOM 3029 C C . CYS B 1 55 ? -5.246 -31.672 -11.547 1 87.88 55 CYS B C 1
ATOM 3031 O O . CYS B 1 55 ? -4.574 -32.219 -10.672 1 87.88 55 CYS B O 1
ATOM 3033 N N . VAL B 1 56 ? -4.777 -31.031 -12.68 1 87.75 56 VAL B N 1
ATOM 3034 C CA . VAL B 1 56 ? -3.334 -31.047 -12.875 1 87.75 56 VAL B CA 1
ATOM 3035 C C . VAL B 1 56 ? -2.814 -29.625 -13.047 1 87.75 56 VAL B C 1
ATOM 3037 O O . VAL B 1 56 ? -3.525 -28.75 -13.562 1 87.75 56 VAL B O 1
ATOM 3040 N N . ARG B 1 57 ? -1.62 -29.422 -12.477 1 91.69 57 ARG B N 1
ATOM 3041 C CA . ARG B 1 57 ? -0.932 -28.141 -12.672 1 91.69 57 ARG B CA 1
ATOM 3042 C C . ARG B 1 57 ? -0.208 -28.125 -14.016 1 91.69 57 ARG B C 1
ATOM 3044 O O . ARG B 1 57 ? 0.567 -29.031 -14.328 1 91.69 57 ARG B O 1
ATOM 3051 N N . HIS B 1 58 ? -0.399 -27.078 -14.836 1 91 58 HIS B N 1
ATOM 3052 C CA . HIS B 1 58 ? 0.276 -26.891 -16.109 1 91 58 HIS B CA 1
ATOM 3053 C C . HIS B 1 58 ? 1.214 -25.688 -16.078 1 91 58 HIS B C 1
ATOM 3055 O O . HIS B 1 58 ? 1.004 -24.766 -15.297 1 91 58 HIS B O 1
ATOM 3061 N N . ARG B 1 59 ? 2.242 -25.844 -16.797 1 92.94 59 ARG B N 1
ATOM 3062 C CA . ARG B 1 59 ? 3.15 -24.719 -16.922 1 92.94 59 ARG B CA 1
ATOM 3063 C C . ARG B 1 59 ? 2.484 -23.547 -17.641 1 92.94 59 ARG B C 1
ATOM 3065 O O . ARG B 1 59 ? 1.742 -23.766 -18.609 1 92.94 59 ARG B O 1
ATOM 3072 N N . LYS B 1 60 ? 2.57 -22.516 -17.109 1 94.81 60 LYS B N 1
ATOM 3073 C CA . LYS B 1 60 ? 2.141 -21.25 -17.703 1 94.81 60 LYS B CA 1
ATOM 3074 C C . LYS B 1 60 ? 3.227 -20.188 -17.578 1 94.81 60 LYS B C 1
ATOM 3076 O O . LYS B 1 60 ? 3.367 -19.547 -16.531 1 94.81 60 LYS B O 1
ATOM 3081 N N . LEU B 1 61 ? 3.891 -19.938 -18.688 1 94.81 61 LEU B N 1
ATOM 3082 C CA . LEU B 1 61 ? 5 -18.984 -18.672 1 94.81 61 LEU B CA 1
ATOM 3083 C C . LEU B 1 61 ? 4.512 -17.562 -18.953 1 94.81 61 LEU B C 1
ATOM 3085 O O . LEU B 1 61 ? 3.801 -17.344 -19.938 1 94.81 61 LEU B O 1
ATOM 3089 N N . VAL B 1 62 ? 4.867 -16.75 -18.109 1 94.44 62 VAL B N 1
ATOM 3090 C CA . VAL B 1 62 ? 4.469 -15.359 -18.266 1 94.44 62 VAL B CA 1
ATOM 3091 C C . VAL B 1 62 ? 5.703 -14.461 -18.188 1 94.44 62 VAL B C 1
ATOM 3093 O O . VAL B 1 62 ? 6.574 -14.656 -17.344 1 94.44 62 VAL B O 1
ATOM 3096 N N . SER B 1 63 ? 5.703 -13.539 -19.078 1 93.5 63 SER B N 1
ATOM 3097 C CA . SER B 1 63 ? 6.742 -12.516 -19.016 1 93.5 63 SER B CA 1
ATOM 3098 C C . SER B 1 63 ? 6.391 -11.438 -17.984 1 93.5 63 SER B C 1
ATOM 3100 O O . SER B 1 63 ? 5.34 -10.797 -18.094 1 93.5 63 SER B O 1
ATOM 3102 N N . VAL B 1 64 ? 7.289 -11.227 -17.109 1 92.31 64 VAL B N 1
ATOM 3103 C CA . VAL B 1 64 ? 6.977 -10.289 -16.031 1 92.31 64 VAL B CA 1
ATOM 3104 C C . VAL B 1 64 ? 7.746 -8.984 -16.234 1 92.31 64 VAL B C 1
ATOM 3106 O O . VAL B 1 64 ? 7.555 -8.023 -15.484 1 92.31 64 VAL B O 1
ATOM 3109 N N . GLY B 1 65 ? 8.539 -8.945 -17.156 1 91.81 65 GLY B N 1
ATOM 3110 C CA . GLY B 1 65 ? 9.328 -7.754 -17.422 1 91.81 65 GLY B CA 1
ATOM 3111 C C . GLY B 1 65 ? 10.797 -8.055 -17.672 1 91.81 65 GLY B C 1
ATOM 3112 O O . GLY B 1 65 ? 11.141 -9.117 -18.188 1 91.81 65 GLY B O 1
ATOM 3113 N N . TYR B 1 66 ? 11.641 -7.02 -17.375 1 90.44 66 TYR B N 1
ATOM 3114 C CA . TYR B 1 66 ? 13.07 -7.148 -17.625 1 90.44 66 TYR B CA 1
ATOM 3115 C C . TYR B 1 66 ? 13.852 -6.992 -16.312 1 90.44 66 TYR B C 1
ATOM 3117 O O . TYR B 1 66 ? 13.523 -6.148 -15.484 1 90.44 66 TYR B O 1
ATOM 3125 N N . ASP B 1 67 ? 14.789 -7.859 -16.188 1 89.12 67 ASP B N 1
ATOM 3126 C CA . ASP B 1 67 ? 15.625 -7.715 -14.992 1 89.12 67 ASP B CA 1
ATOM 3127 C C . ASP B 1 67 ? 16.578 -6.531 -15.133 1 89.12 67 ASP B C 1
ATOM 3129 O O . ASP B 1 67 ? 16.547 -5.816 -16.141 1 89.12 67 ASP B O 1
ATOM 3133 N N . ILE B 1 68 ? 17.344 -6.293 -14.203 1 87.56 68 ILE B N 1
ATOM 3134 C CA . ILE B 1 68 ? 18.188 -5.098 -14.148 1 87.56 68 ILE B CA 1
ATOM 3135 C C . ILE B 1 68 ? 19.25 -5.172 -15.242 1 87.56 68 ILE B C 1
ATOM 3137 O O . ILE B 1 68 ? 19.844 -4.152 -15.617 1 87.56 68 ILE B O 1
ATOM 3141 N N . SER B 1 69 ? 19.609 -6.418 -15.734 1 87.19 69 SER B N 1
ATOM 3142 C CA . SER B 1 69 ? 20.578 -6.586 -16.797 1 87.19 69 SER B CA 1
ATOM 3143 C C . SER B 1 69 ? 19.953 -6.348 -18.172 1 87.19 69 SER B C 1
ATOM 3145 O O . SER B 1 69 ? 20.672 -6.262 -19.172 1 87.19 69 SER B O 1
ATOM 3147 N N . GLY B 1 70 ? 18.641 -6.324 -18.219 1 87.12 70 GLY B N 1
ATOM 3148 C CA . GLY B 1 70 ? 17.953 -6.102 -19.469 1 87.12 70 GLY B CA 1
ATOM 3149 C C . GLY B 1 70 ? 17.422 -7.383 -20.094 1 87.12 70 GLY B C 1
ATOM 3150 O O . GLY B 1 70 ? 16.875 -7.363 -21.203 1 87.12 70 GLY B O 1
ATOM 3151 N N . LYS B 1 71 ? 17.578 -8.359 -19.391 1 89.44 71 LYS B N 1
ATOM 3152 C CA . LYS B 1 71 ? 17.062 -9.641 -19.875 1 89.44 71 LYS B CA 1
ATOM 3153 C C . LYS B 1 71 ? 15.602 -9.836 -19.484 1 89.44 71 LYS B C 1
ATOM 3155 O O . LYS B 1 71 ? 15.203 -9.492 -18.359 1 89.44 71 LYS B O 1
ATOM 3160 N N . GLU B 1 72 ? 14.938 -10.344 -20.406 1 92.06 72 GLU B N 1
ATOM 3161 C CA . GLU B 1 72 ? 13.531 -10.617 -20.109 1 92.06 72 GLU B CA 1
ATOM 3162 C C . GLU B 1 72 ? 13.391 -11.711 -19.062 1 92.06 72 GLU B C 1
ATOM 3164 O O . GLU B 1 72 ? 14.062 -12.734 -19.125 1 92.06 72 GLU B O 1
ATOM 3169 N N . MET B 1 73 ? 12.5 -11.469 -18.172 1 91.62 73 MET B N 1
ATOM 3170 C CA . MET B 1 73 ? 12.258 -12.438 -17.109 1 91.62 73 MET B CA 1
ATOM 3171 C C . MET B 1 73 ? 10.938 -13.172 -17.328 1 91.62 73 MET B C 1
ATOM 3173 O O . MET B 1 73 ? 9.883 -12.539 -17.422 1 91.62 73 MET B O 1
ATOM 3177 N N . VAL B 1 74 ? 11.086 -14.461 -17.422 1 92.88 74 VAL B N 1
ATOM 3178 C CA . VAL B 1 74 ? 9.906 -15.297 -17.609 1 92.88 74 VAL B CA 1
ATOM 3179 C C . VAL B 1 74 ? 9.727 -16.234 -16.406 1 92.88 74 VAL B C 1
ATOM 3181 O O . VAL B 1 74 ? 10.688 -16.875 -15.969 1 92.88 74 VAL B O 1
ATOM 3184 N N . VAL B 1 75 ? 8.508 -16.266 -15.977 1 93.25 75 VAL B N 1
ATOM 3185 C CA . VAL B 1 75 ? 8.227 -17.078 -14.797 1 93.25 75 VAL B CA 1
ATOM 3186 C C . VAL B 1 75 ? 7.105 -18.062 -15.117 1 93.25 75 VAL B C 1
ATOM 3188 O O . VAL B 1 75 ? 6.121 -17.719 -15.766 1 93.25 75 VAL B O 1
ATOM 3191 N N . ASP B 1 76 ? 7.348 -19.297 -14.641 1 94.88 76 ASP B N 1
ATOM 3192 C CA . ASP B 1 76 ? 6.273 -20.281 -14.695 1 94.88 76 ASP B CA 1
ATOM 3193 C C . ASP B 1 76 ? 5.316 -20.109 -13.516 1 94.88 76 ASP B C 1
ATOM 3195 O O . ASP B 1 76 ? 5.566 -20.625 -12.422 1 94.88 76 ASP B O 1
ATOM 3199 N N . ILE B 1 77 ? 4.238 -19.422 -13.703 1 95.81 77 ILE B N 1
ATOM 3200 C CA . ILE B 1 77 ? 3.299 -19.141 -12.625 1 95.81 77 ILE B CA 1
ATOM 3201 C C . ILE B 1 77 ? 2.385 -20.344 -12.406 1 95.81 77 ILE B C 1
ATOM 3203 O O . ILE B 1 77 ? 1.743 -20.469 -11.359 1 95.81 77 ILE B O 1
ATOM 3207 N N . GLY B 1 78 ? 2.248 -21.109 -13.344 1 94.88 78 GLY B N 1
ATOM 3208 C CA . GLY B 1 78 ? 1.42 -22.297 -13.242 1 94.88 78 GLY B CA 1
ATOM 3209 C C . GLY B 1 78 ? -0.059 -22.016 -13.422 1 94.88 78 GLY B C 1
ATOM 3210 O O . GLY B 1 78 ? -0.487 -20.859 -13.359 1 94.88 78 GLY B O 1
ATOM 3211 N N . HIS B 1 79 ? -0.785 -23.047 -13.828 1 93.25 79 HIS B N 1
ATOM 3212 C CA . HIS B 1 79 ? -2.238 -23 -13.938 1 93.25 79 HIS B CA 1
ATOM 3213 C C . HIS B 1 79 ? -2.867 -24.344 -13.633 1 93.25 79 HIS B C 1
ATOM 3215 O O . HIS B 1 79 ? -2.307 -25.391 -13.984 1 93.25 79 HIS B O 1
ATOM 3221 N N . CYS B 1 80 ? -3.896 -24.219 -12.891 1 91.5 80 CYS B N 1
ATOM 3222 C CA . CYS B 1 80 ? -4.613 -25.453 -12.578 1 91.5 80 CYS B CA 1
ATOM 3223 C C . CYS B 1 80 ? -5.707 -25.719 -13.609 1 91.5 80 CYS B C 1
ATOM 3225 O O . CYS B 1 80 ? -6.469 -24.828 -13.961 1 91.5 80 CYS B O 1
ATOM 3227 N N . SER B 1 81 ? -5.703 -26.906 -14.148 1 87.75 81 SER B N 1
ATOM 3228 C CA . SER B 1 81 ? -6.727 -27.266 -15.117 1 87.75 81 SER B CA 1
ATOM 3229 C C . SER B 1 81 ? -7.352 -28.609 -14.797 1 87.75 81 SER B C 1
ATOM 3231 O O . SER B 1 81 ? -6.684 -29.5 -14.258 1 87.75 81 SER B O 1
ATOM 3233 N N . ARG B 1 82 ? -8.586 -28.625 -15.172 1 81.56 82 ARG B N 1
ATOM 3234 C CA . ARG B 1 82 ? -9.336 -29.859 -14.977 1 81.56 82 ARG B CA 1
ATOM 3235 C C . ARG B 1 82 ? -9.266 -30.75 -16.219 1 81.56 82 ARG B C 1
ATOM 3237 O O . ARG B 1 82 ? -9.57 -30.297 -17.328 1 81.56 82 ARG B O 1
ATOM 3244 N N . LYS B 1 83 ? -8.578 -31.906 -16.266 1 73.56 83 LYS B N 1
ATOM 3245 C CA . LYS B 1 83 ? -8.602 -32.875 -17.344 1 73.56 83 LYS B CA 1
ATOM 3246 C C . LYS B 1 83 ? -9.25 -34.188 -16.891 1 73.56 83 LYS B C 1
ATOM 3248 O O . LYS B 1 83 ? -8.555 -35.156 -16.625 1 73.56 83 LYS B O 1
ATOM 3253 N N . CYS B 1 84 ? -10.375 -34 -16.406 1 65.94 84 CYS B N 1
ATOM 3254 C CA . CYS B 1 84 ? -11.008 -35.219 -15.914 1 65.94 84 CYS B CA 1
ATOM 3255 C C . CYS B 1 84 ? -11.477 -36.094 -17.062 1 65.94 84 CYS B C 1
ATOM 3257 O O . CYS B 1 84 ? -11.844 -35.594 -18.125 1 65.94 84 CYS B O 1
ATOM 3259 N N . ALA B 1 85 ? -10.789 -37.156 -17.25 1 54.62 85 ALA B N 1
ATOM 3260 C CA . ALA B 1 85 ? -11.289 -38.125 -18.219 1 54.62 85 ALA B CA 1
ATOM 3261 C C . ALA B 1 85 ? -12.812 -38.188 -18.219 1 54.62 85 ALA B C 1
ATOM 3263 O O . ALA B 1 85 ? -13.43 -38.375 -17.172 1 54.62 85 ALA B O 1
ATOM 3264 N N . THR B 1 86 ? -13.312 -37.156 -18.922 1 48.31 86 THR B N 1
ATOM 3265 C CA . THR B 1 86 ? -14.719 -37.469 -19.156 1 48.31 86 THR B CA 1
ATOM 3266 C C . THR B 1 86 ? -14.906 -38.938 -19.469 1 48.31 86 THR B C 1
ATOM 3268 O O . THR B 1 86 ? -14.211 -39.5 -20.312 1 48.31 86 THR B O 1
ATOM 3271 N N . SER B 1 87 ? -15.133 -39.75 -18.625 1 41.22 87 SER B N 1
ATOM 3272 C CA . SER B 1 87 ? -15.773 -40.938 -19.156 1 41.22 87 SER B CA 1
ATOM 3273 C C . SER B 1 87 ? -16.719 -40.594 -20.297 1 41.22 87 SER B C 1
ATOM 3275 O O . SER B 1 87 ? -17.938 -40.625 -20.125 1 41.22 87 SER B O 1
ATOM 3277 N N . SER B 1 88 ? -16.531 -39.562 -21.078 1 37.41 88 SER B N 1
ATOM 3278 C CA . SER B 1 88 ? -17.438 -39.625 -22.234 1 37.41 88 SER B CA 1
ATOM 3279 C C . SER B 1 88 ? -17.141 -40.844 -23.109 1 37.41 88 SER B C 1
ATOM 3281 O O . SER B 1 88 ? -16 -41.031 -23.547 1 37.41 88 SER B O 1
ATOM 3283 N N . HIS B 1 89 ? -17.891 -41.875 -23.141 1 35.47 89 HIS B N 1
ATOM 3284 C CA . HIS B 1 89 ? -18.297 -42.688 -24.297 1 35.47 89 HIS B CA 1
ATOM 3285 C C . HIS B 1 89 ? -18.422 -41.812 -25.531 1 35.47 89 HIS B C 1
ATOM 3287 O O . HIS B 1 89 ? -18.984 -42.219 -26.547 1 35.47 89 HIS B O 1
ATOM 3293 N N . GLU B 1 90 ? -18.547 -40.531 -25.594 1 35.62 90 GLU B N 1
ATOM 3294 C CA . GLU B 1 90 ? -18.766 -40.094 -26.969 1 35.62 90 GLU B CA 1
ATOM 3295 C C . GLU B 1 90 ? -17.484 -40.219 -27.797 1 35.62 90 GLU B C 1
ATOM 3297 O O . GLU B 1 90 ? -16.406 -39.812 -27.344 1 35.62 90 GLU B O 1
ATOM 3302 N N . VAL B 1 91 ? -17.406 -41 -28.984 1 35.56 91 VAL B N 1
ATOM 3303 C CA . VAL B 1 91 ? -16.688 -41.281 -30.219 1 35.56 91 VAL B CA 1
ATOM 3304 C C . VAL B 1 91 ? -16.281 -40 -30.922 1 35.56 91 VAL B C 1
ATOM 3306 O O . VAL B 1 91 ? -16.938 -39.562 -31.859 1 35.56 91 VAL B O 1
ATOM 3309 N N . GLY B 1 92 ? -16.156 -38.875 -30.391 1 32.38 92 GLY B N 1
ATOM 3310 C CA . GLY B 1 92 ? -15.969 -37.812 -31.359 1 32.38 92 GLY B CA 1
ATOM 3311 C C . GLY B 1 92 ? -14.695 -37.938 -32.156 1 32.38 92 GLY B C 1
ATOM 3312 O O . GLY B 1 92 ? -13.781 -38.688 -31.766 1 32.38 92 GLY B O 1
ATOM 3313 N N . SER B 1 93 ? -14.703 -37.5 -33.531 1 32.78 93 SER B N 1
ATOM 3314 C CA . SER B 1 93 ? -13.812 -37.469 -34.688 1 32.78 93 SER B CA 1
ATOM 3315 C C . SER B 1 93 ? -12.492 -36.781 -34.344 1 32.78 93 SER B C 1
ATOM 3317 O O . SER B 1 93 ? -12.477 -35.75 -33.688 1 32.78 93 SER B O 1
ATOM 3319 N N . LYS B 1 94 ? -11.453 -37.5 -34.438 1 34.84 94 LYS B N 1
ATOM 3320 C CA . LYS B 1 94 ? -10.016 -37.219 -34.438 1 34.84 94 LYS B CA 1
ATOM 3321 C C . LYS B 1 94 ? -9.672 -36.062 -35.375 1 34.84 94 LYS B C 1
ATOM 3323 O O . LYS B 1 94 ? -9.586 -36.25 -36.594 1 34.84 94 LYS B O 1
ATOM 3328 N N . THR B 1 95 ? -10.211 -34.875 -35.281 1 30.83 95 THR B N 1
ATOM 3329 C CA . THR B 1 95 ? -9.578 -33.906 -36.188 1 30.83 95 THR B CA 1
ATOM 3330 C C . THR B 1 95 ? -8.07 -33.875 -35.969 1 30.83 95 THR B C 1
ATOM 3332 O O . THR B 1 95 ? -7.605 -33.969 -34.812 1 30.83 95 THR B O 1
ATOM 3335 N N . ASP B 1 96 ? -7.281 -34.062 -37 1 29.22 96 ASP B N 1
ATOM 3336 C CA . ASP B 1 96 ? -5.867 -34.125 -37.375 1 29.22 96 ASP B CA 1
ATOM 3337 C C . ASP B 1 96 ? -5.141 -32.844 -36.938 1 29.22 96 ASP B C 1
ATOM 3339 O O . ASP B 1 96 ? -5.195 -31.828 -37.625 1 29.22 96 ASP B O 1
ATOM 3343 N N . ASP B 1 97 ? -5.367 -32.406 -35.781 1 30.77 97 ASP B N 1
ATOM 3344 C CA . ASP B 1 97 ? -4.574 -31.203 -35.531 1 30.77 97 ASP B CA 1
ATOM 3345 C C . ASP B 1 97 ? -3.096 -31.453 -35.812 1 30.77 97 ASP B C 1
ATOM 3347 O O . ASP B 1 97 ? -2.516 -32.438 -35.312 1 30.77 97 ASP B O 1
ATOM 3351 N N . PHE B 1 98 ? -2.611 -31 -36.938 1 28.59 98 PHE B N 1
ATOM 3352 C CA . PHE B 1 98 ? -1.257 -30.891 -37.469 1 28.59 98 PHE B CA 1
ATOM 3353 C C . PHE B 1 98 ? -0.296 -30.391 -36.375 1 28.59 98 PHE B C 1
ATOM 3355 O O . PHE B 1 98 ? -0.421 -29.266 -35.906 1 28.59 98 PHE B O 1
ATOM 3362 N N . GLU B 1 99 ? 0.233 -31.281 -35.656 1 30.25 99 GLU B N 1
ATOM 3363 C CA . GLU B 1 99 ? 1.286 -31.016 -34.688 1 30.25 99 GLU B CA 1
ATOM 3364 C C . GLU B 1 99 ? 2.512 -30.391 -35.344 1 30.25 99 GLU B C 1
ATOM 3366 O O . GLU B 1 99 ? 3.121 -30.984 -36.219 1 30.25 99 GLU B O 1
ATOM 3371 N N . PRO B 1 100 ? 2.488 -29.062 -35.531 1 34.16 100 PRO B N 1
ATOM 3372 C CA . PRO B 1 100 ? 3.719 -28.609 -36.188 1 34.16 100 PRO B CA 1
ATOM 3373 C C . PRO B 1 100 ? 4.977 -29.219 -35.562 1 34.16 100 PRO B C 1
ATOM 3375 O O . PRO B 1 100 ? 4.953 -29.656 -34.406 1 34.16 100 PRO B O 1
ATOM 3378 N N . PRO B 1 101 ? 5.918 -29.547 -36.375 1 30.12 101 PRO B N 1
ATOM 3379 C CA . PRO B 1 101 ? 7.152 -30.266 -36.031 1 30.12 101 PRO B CA 1
ATOM 3380 C C . PRO B 1 101 ? 7.906 -29.641 -34.875 1 30.12 101 PRO B C 1
ATOM 3382 O O . PRO B 1 101 ? 7.773 -28.438 -34.625 1 30.12 101 PRO B O 1
ATOM 3385 N N . ALA B 1 102 ? 8.281 -30.422 -33.875 1 31.53 102 ALA B N 1
ATOM 3386 C CA . ALA B 1 102 ? 9.031 -30.281 -32.625 1 31.53 102 ALA B CA 1
ATOM 3387 C C . ALA B 1 102 ? 10.328 -29.516 -32.844 1 31.53 102 ALA B C 1
ATOM 3389 O O . ALA B 1 102 ? 11.133 -29.891 -33.719 1 31.53 102 ALA B O 1
ATOM 3390 N N . ARG B 1 103 ? 10.227 -28.234 -32.75 1 34.91 103 ARG B N 1
ATOM 3391 C CA . ARG B 1 103 ? 11.5 -27.531 -32.938 1 34.91 103 ARG B CA 1
ATOM 3392 C C . ARG B 1 103 ? 12.617 -28.234 -32.188 1 34.91 103 ARG B C 1
ATOM 3394 O O . ARG B 1 103 ? 12.367 -28.906 -31.172 1 34.91 103 ARG B O 1
ATOM 3401 N N . PRO B 1 104 ? 13.742 -28.406 -32.688 1 31.23 104 PRO B N 1
ATOM 3402 C CA . PRO B 1 104 ? 14.922 -29.109 -32.188 1 31.23 104 PRO B CA 1
ATOM 3403 C C . PRO B 1 104 ? 15.352 -28.609 -30.797 1 31.23 104 PRO B C 1
ATOM 3405 O O . PRO B 1 104 ? 15.203 -27.422 -30.5 1 31.23 104 PRO B O 1
ATOM 3408 N N . LEU B 1 105 ? 15.32 -29.438 -29.781 1 31.61 105 LEU B N 1
ATOM 3409 C CA . LEU B 1 105 ? 15.75 -29.312 -28.406 1 31.61 105 LEU B CA 1
ATOM 3410 C C . LEU B 1 105 ? 17.109 -28.609 -28.328 1 31.61 105 LEU B C 1
ATOM 3412 O O . LEU B 1 105 ? 18.047 -29 -29.031 1 31.61 105 LEU B O 1
ATOM 3416 N N . SER B 1 106 ? 17.109 -27.438 -28.078 1 34.31 106 SER B N 1
ATOM 3417 C CA . SER B 1 106 ? 18.438 -26.844 -27.969 1 34.31 106 SER B CA 1
ATOM 3418 C C . SER B 1 106 ? 19.344 -27.688 -27.078 1 34.31 106 SER B C 1
ATOM 3420 O O . SER B 1 106 ? 18.875 -28.531 -26.312 1 34.31 106 SER B O 1
ATOM 3422 N N . ALA B 1 107 ? 20.641 -27.609 -27.094 1 37.16 107 ALA B N 1
ATOM 3423 C CA . ALA B 1 107 ? 21.703 -28.344 -26.422 1 37.16 107 ALA B CA 1
ATOM 3424 C C . ALA B 1 107 ? 21.516 -28.312 -24.906 1 37.16 107 ALA B C 1
ATOM 3426 O O . ALA B 1 107 ? 21.75 -29.328 -24.234 1 37.16 107 ALA B O 1
ATOM 3427 N N . LEU B 1 108 ? 21.109 -27.219 -24.391 1 37.75 108 LEU B N 1
ATOM 3428 C CA . LEU B 1 108 ? 21.016 -27.094 -22.938 1 37.75 108 LEU B CA 1
ATOM 3429 C C . LEU B 1 108 ? 19.844 -27.906 -22.391 1 37.75 108 LEU B C 1
ATOM 3431 O O . LEU B 1 108 ? 19.891 -28.375 -21.266 1 37.75 108 LEU B O 1
ATOM 3435 N N . ASP B 1 109 ? 18.812 -28.172 -23.047 1 37.84 109 ASP B N 1
ATOM 3436 C CA . ASP B 1 109 ? 17.703 -29.031 -22.672 1 37.84 109 ASP B CA 1
ATOM 3437 C C . ASP B 1 109 ? 18.156 -30.484 -22.516 1 37.84 109 ASP B C 1
ATOM 3439 O O . ASP B 1 109 ? 17.688 -31.188 -21.609 1 37.84 109 ASP B O 1
ATOM 3443 N N . ARG B 1 110 ? 19.047 -30.844 -23.328 1 39.22 110 ARG B N 1
ATOM 3444 C CA . ARG B 1 110 ? 19.609 -32.188 -23.328 1 39.22 110 ARG B CA 1
ATOM 3445 C C . ARG B 1 110 ? 20.406 -32.469 -22.062 1 39.22 110 ARG B C 1
ATOM 3447 O O . ARG B 1 110 ? 20.344 -33.562 -21.5 1 39.22 110 ARG B O 1
ATOM 3454 N N . ILE B 1 111 ? 21.141 -31.438 -21.547 1 39.41 111 ILE B N 1
ATOM 3455 C CA . ILE B 1 111 ? 22.016 -31.641 -20.406 1 39.41 111 ILE B CA 1
ATOM 3456 C C . ILE B 1 111 ? 21.188 -31.797 -19.125 1 39.41 111 ILE B C 1
ATOM 3458 O O . ILE B 1 111 ? 21.453 -32.688 -18.297 1 39.41 111 ILE B O 1
ATOM 3462 N N . ARG B 1 112 ? 20.094 -31.141 -18.938 1 37.22 112 ARG B N 1
ATOM 3463 C CA . ARG B 1 112 ? 19.281 -31.234 -17.719 1 37.22 112 ARG B CA 1
ATOM 3464 C C . ARG B 1 112 ? 18.531 -32.562 -17.672 1 37.22 112 ARG B C 1
ATOM 3466 O O . ARG B 1 112 ? 18.281 -33.094 -16.594 1 37.22 112 ARG B O 1
ATOM 3473 N N . LEU B 1 113 ? 18.172 -33.125 -18.781 1 37.41 113 LEU B N 1
ATOM 3474 C CA . LEU B 1 113 ? 17.531 -34.438 -18.828 1 37.41 113 LEU B CA 1
ATOM 3475 C C . LEU B 1 113 ? 18.469 -35.5 -18.281 1 37.41 113 LEU B C 1
ATOM 3477 O O . LEU B 1 113 ? 18.031 -36.438 -17.578 1 37.41 113 LEU B O 1
ATOM 3481 N N . GLN B 1 114 ? 19.719 -35.375 -18.625 1 36.62 114 GLN B N 1
ATOM 3482 C CA . GLN B 1 114 ? 20.672 -36.406 -18.234 1 36.62 114 GLN B CA 1
ATOM 3483 C C . GLN B 1 114 ? 20.906 -36.406 -16.719 1 36.62 114 GLN B C 1
ATOM 3485 O O . GLN B 1 114 ? 21.062 -37.438 -16.109 1 36.62 114 GLN B O 1
ATOM 3490 N N . MET B 1 115 ? 20.906 -35.219 -16.125 1 35.84 115 MET B N 1
ATOM 3491 C CA . MET B 1 115 ? 21.297 -35.219 -14.719 1 35.84 115 MET B CA 1
ATOM 3492 C C . MET B 1 115 ? 20.172 -35.719 -13.836 1 35.84 115 MET B C 1
ATOM 3494 O O . MET B 1 115 ? 20.406 -36.219 -12.742 1 35.84 115 MET B O 1
ATOM 3498 N N . ARG B 1 116 ? 18.859 -35.562 -14.188 1 33.72 116 ARG B N 1
ATOM 3499 C CA . ARG B 1 116 ? 17.766 -36.094 -13.383 1 33.72 116 ARG B CA 1
ATOM 3500 C C . ARG B 1 116 ? 17.781 -37.625 -13.359 1 33.72 116 ARG B C 1
ATOM 3502 O O . ARG B 1 116 ? 17.141 -38.25 -12.508 1 33.72 116 ARG B O 1
ATOM 3509 N N . GLN B 1 117 ? 18.297 -38.219 -14.383 1 33.81 117 GLN B N 1
ATOM 3510 C CA . GLN B 1 117 ? 18.203 -39.656 -14.398 1 33.81 117 GLN B CA 1
ATOM 3511 C C . GLN B 1 117 ? 18.984 -40.281 -13.242 1 33.81 117 GLN B C 1
ATOM 3513 O O . GLN B 1 117 ? 18.75 -41.438 -12.867 1 33.81 117 GLN B O 1
ATOM 3518 N N . ARG B 1 118 ? 20.062 -39.625 -12.82 1 30.41 118 ARG B N 1
ATOM 3519 C CA . ARG B 1 118 ? 20.906 -40.469 -11.969 1 30.41 118 ARG B CA 1
ATOM 3520 C C . ARG B 1 118 ? 20.312 -40.594 -10.57 1 30.41 118 ARG B C 1
ATOM 3522 O O . ARG B 1 118 ? 20.578 -41.562 -9.859 1 30.41 118 ARG B O 1
ATOM 3529 N N . ASP B 1 119 ? 19.75 -39.5 -9.984 1 31.47 119 ASP B N 1
ATOM 3530 C CA . ASP B 1 119 ? 19.578 -39.625 -8.539 1 31.47 119 ASP B CA 1
ATOM 3531 C C . ASP B 1 119 ? 18.359 -40.5 -8.203 1 31.47 119 ASP B C 1
ATOM 3533 O O . ASP B 1 119 ? 17.891 -40.5 -7.059 1 31.47 119 ASP B O 1
ATOM 3537 N N . SER B 1 120 ? 17.625 -41.062 -9.18 1 30.19 120 SER B N 1
ATOM 3538 C CA . SER B 1 120 ? 16.469 -41.906 -8.859 1 30.19 120 SER B CA 1
ATOM 3539 C C . SER B 1 120 ? 16.859 -43.094 -7.996 1 30.19 120 SER B C 1
ATOM 3541 O O . SER B 1 120 ? 16.031 -43.969 -7.719 1 30.19 120 SER B O 1
ATOM 3543 N N . ARG B 1 121 ? 18.109 -43.469 -7.863 1 27.98 121 ARG B N 1
ATOM 3544 C CA . ARG B 1 121 ? 18.203 -44.844 -7.363 1 27.98 121 ARG B CA 1
ATOM 3545 C C . ARG B 1 121 ? 17.906 -44.906 -5.871 1 27.98 121 ARG B C 1
ATOM 3547 O O . ARG B 1 121 ? 18.109 -45.938 -5.23 1 27.98 121 ARG B O 1
ATOM 3554 N N . GLY B 1 122 ? 17.922 -43.781 -5.133 1 25.44 122 GLY B N 1
ATOM 3555 C CA . GLY B 1 122 ? 18.141 -44.219 -3.764 1 25.44 122 GLY B CA 1
ATOM 3556 C C . GLY B 1 122 ? 17.047 -45.125 -3.244 1 25.44 122 GLY B C 1
ATOM 3557 O O . GLY B 1 122 ? 16.031 -45.344 -3.924 1 25.44 122 GLY B O 1
ATOM 3558 N N . THR B 1 123 ? 16.828 -45.094 -1.824 1 27.47 123 THR B N 1
ATOM 3559 C CA . THR B 1 123 ? 16.5 -46 -0.75 1 27.47 123 THR B CA 1
ATOM 3560 C C . THR B 1 123 ? 15.031 -46.406 -0.791 1 27.47 123 THR B C 1
ATOM 3562 O O . THR B 1 123 ? 14.188 -45.594 -1.221 1 27.47 123 THR B O 1
ATOM 3565 N N . GLY B 1 124 ? 14.719 -47.688 -0.863 1 24.95 124 GLY B N 1
ATOM 3566 C CA . GLY B 1 124 ? 13.578 -48.594 -0.832 1 24.95 124 GLY B CA 1
ATOM 3567 C C . GLY B 1 124 ? 12.641 -48.312 0.337 1 24.95 124 GLY B C 1
ATOM 3568 O O . GLY B 1 124 ? 12.586 -49.125 1.277 1 24.95 124 GLY B O 1
ATOM 3569 N N . ALA B 1 125 ? 12.68 -47.125 0.981 1 24.16 125 ALA B N 1
ATOM 3570 C CA . ALA B 1 125 ? 11.836 -47.188 2.17 1 24.16 125 ALA B CA 1
ATOM 3571 C C . ALA B 1 125 ? 10.43 -47.688 1.824 1 24.16 125 ALA B C 1
ATOM 3573 O O . ALA B 1 125 ? 9.93 -47.406 0.726 1 24.16 125 ALA B O 1
ATOM 3574 N N . SER B 1 126 ? 10.062 -48.812 2.465 1 26.92 126 SER B N 1
ATOM 3575 C CA . SER B 1 126 ? 8.805 -49.562 2.521 1 26.92 126 SER B CA 1
ATOM 3576 C C . SER B 1 126 ? 7.621 -48.625 2.742 1 26.92 126 SER B C 1
ATOM 3578 O O . SER B 1 126 ? 7.371 -48.188 3.867 1 26.92 126 SER B O 1
ATOM 3580 N N . GLY B 1 127 ? 7.688 -47.5 2.139 1 22.8 127 GLY B N 1
ATOM 3581 C CA . GLY B 1 127 ? 6.559 -46.625 2.426 1 22.8 127 GLY B CA 1
ATOM 3582 C C . GLY B 1 127 ? 5.219 -47.312 2.186 1 22.8 127 GLY B C 1
ATOM 3583 O O . GLY B 1 127 ? 4.996 -47.906 1.129 1 22.8 127 GLY B O 1
ATOM 3584 N N . ALA B 1 128 ? 4.691 -47.875 3.309 1 27.81 128 ALA B N 1
ATOM 3585 C CA . ALA B 1 128 ? 3.312 -48.344 3.365 1 27.81 128 ALA B CA 1
ATOM 3586 C C . ALA B 1 128 ? 2.385 -47.438 2.564 1 27.81 128 ALA B C 1
ATOM 3588 O O . ALA B 1 128 ? 2.471 -46.219 2.662 1 27.81 128 ALA B O 1
ATOM 3589 N N . SER B 1 129 ? 2.08 -47.875 1.454 1 28.58 129 SER B N 1
ATOM 3590 C CA . SER B 1 129 ? 1.08 -47.344 0.523 1 28.58 129 SER B CA 1
ATOM 3591 C C . SER B 1 129 ? -0.25 -47.094 1.225 1 28.58 129 SER B C 1
ATOM 3593 O O . SER B 1 129 ? -0.979 -48.062 1.541 1 28.58 129 SER B O 1
ATOM 3595 N N . HIS B 1 130 ? -0.232 -46.438 2.41 1 27.61 130 HIS B N 1
ATOM 3596 C CA . HIS B 1 130 ? -1.606 -46.062 2.748 1 27.61 130 HIS B CA 1
ATOM 3597 C C . HIS B 1 130 ? -2.377 -45.625 1.512 1 27.61 130 HIS B C 1
ATOM 3599 O O . HIS B 1 130 ? -1.973 -44.656 0.835 1 27.61 130 HIS B O 1
ATOM 3605 N N . SER B 1 131 ? -2.922 -46.562 0.843 1 30.5 131 SER B N 1
ATOM 3606 C CA . SER B 1 131 ? -3.973 -46.375 -0.154 1 30.5 131 SER B CA 1
ATOM 3607 C C . SER B 1 131 ? -5.031 -45.406 0.329 1 30.5 131 SER B C 1
ATOM 3609 O O . SER B 1 131 ? -6.008 -45.781 0.967 1 30.5 131 SER B O 1
ATOM 3611 N N . ASP B 1 132 ? -4.73 -44.5 1.213 1 30.83 132 ASP B N 1
ATOM 3612 C CA . ASP B 1 132 ? -5.844 -43.562 1.421 1 30.83 132 ASP B CA 1
ATOM 3613 C C . ASP B 1 132 ? -6.535 -43.219 0.1 1 30.83 132 ASP B C 1
ATOM 3615 O O . ASP B 1 132 ? -5.926 -42.625 -0.788 1 30.83 132 ASP B O 1
ATOM 3619 N N . LEU B 1 133 ? -7.336 -44.125 -0.413 1 31.69 133 LEU B N 1
ATOM 3620 C CA . LEU B 1 133 ? -8.453 -43.844 -1.311 1 31.69 133 LEU B CA 1
ATOM 3621 C C . LEU B 1 133 ? -9.008 -42.438 -1.068 1 31.69 133 LEU B C 1
ATOM 3623 O O . LEU B 1 133 ? -9.914 -42.25 -0.259 1 31.69 133 LEU B O 1
ATOM 3627 N N . GLU B 1 134 ? -8.305 -41.5 -0.592 1 35.03 134 GLU B N 1
ATOM 3628 C CA . GLU B 1 134 ? -8.789 -40.125 -0.523 1 35.03 134 GLU B CA 1
ATOM 3629 C C . GLU B 1 134 ? -9.742 -39.812 -1.673 1 35.03 134 GLU B C 1
ATOM 3631 O O . GLU B 1 134 ? -9.609 -40.375 -2.764 1 35.03 134 GLU B O 1
ATOM 3636 N N . ASP B 1 135 ? -10.914 -39.188 -1.348 1 34.66 135 ASP B N 1
ATOM 3637 C CA . ASP B 1 135 ? -12.086 -38.75 -2.113 1 34.66 135 ASP B CA 1
ATOM 3638 C C . ASP B 1 135 ? -11.68 -38.219 -3.488 1 34.66 135 ASP B C 1
ATOM 3640 O O . ASP B 1 135 ? -11.203 -37.094 -3.609 1 34.66 135 ASP B O 1
ATOM 3644 N N . VAL B 1 136 ? -11.102 -38.875 -4.363 1 40.19 136 VAL B N 1
ATOM 3645 C CA . VAL B 1 136 ? -10.984 -38.781 -5.816 1 40.19 136 VAL B CA 1
ATOM 3646 C C . VAL B 1 136 ? -12.195 -38.062 -6.398 1 40.19 136 VAL B C 1
ATOM 3648 O O . VAL B 1 136 ? -12.32 -37.938 -7.617 1 40.19 136 VAL B O 1
ATOM 3651 N N . GLY B 1 137 ? -13.367 -38.094 -5.688 1 44.5 137 GLY B N 1
ATOM 3652 C CA . GLY B 1 137 ? -14.672 -37.625 -6.121 1 44.5 137 GLY B CA 1
ATOM 3653 C C . GLY B 1 137 ? -14.719 -36.125 -6.398 1 44.5 137 GLY B C 1
ATOM 3654 O O . GLY B 1 137 ? -15.695 -35.625 -6.957 1 44.5 137 GLY B O 1
ATOM 3655 N N . GLY B 1 138 ? -13.969 -35.344 -5.738 1 52.44 138 GLY B N 1
ATOM 3656 C CA . GLY B 1 138 ? -14.281 -33.906 -5.738 1 52.44 138 GLY B CA 1
ATOM 3657 C C . GLY B 1 138 ? -14.227 -33.281 -7.121 1 52.44 138 GLY B C 1
ATOM 3658 O O . GLY B 1 138 ? -15.023 -32.406 -7.434 1 52.44 138 GLY B O 1
ATOM 3659 N N . CYS B 1 139 ? -13.125 -33.594 -7.832 1 67 139 CYS B N 1
ATOM 3660 C CA . CYS B 1 139 ? -13.125 -33 -9.156 1 67 139 CYS B CA 1
ATOM 3661 C C . CYS B 1 139 ? -14.117 -33.688 -10.078 1 67 139 CYS B C 1
ATOM 3663 O O . CYS B 1 139 ? -14.398 -33.188 -11.18 1 67 139 CYS B O 1
ATOM 3665 N N . GLN B 1 140 ? -14.43 -34.906 -9.547 1 59.19 140 GLN B N 1
ATOM 3666 C CA . GLN B 1 140 ? -15.492 -35.531 -10.344 1 59.19 140 GLN B CA 1
ATOM 3667 C C . GLN B 1 140 ? -16.812 -34.812 -10.117 1 59.19 140 GLN B C 1
ATOM 3669 O O . GLN B 1 140 ? -17.172 -34.469 -8.984 1 59.19 140 GLN B O 1
ATOM 3674 N N . GLY B 1 141 ? -17.375 -34.281 -11.148 1 63.03 141 GLY B N 1
ATOM 3675 C CA . GLY B 1 141 ? -18.625 -33.531 -11.117 1 63.03 141 GLY B CA 1
ATOM 3676 C C . GLY B 1 141 ? -18.406 -32.031 -11.086 1 63.03 141 GLY B C 1
ATOM 3677 O O . GLY B 1 141 ? -17.75 -31.453 -11.969 1 63.03 141 GLY B O 1
ATOM 3678 N N . ASN B 1 142 ? -18.953 -31.469 -9.836 1 67.62 142 ASN B N 1
ATOM 3679 C CA . ASN B 1 142 ? -18.984 -30.016 -9.703 1 67.62 142 ASN B CA 1
ATOM 3680 C C . ASN B 1 142 ? -17.781 -29.5 -8.93 1 67.62 142 ASN B C 1
ATOM 3682 O O . ASN B 1 142 ? -17.812 -28.391 -8.375 1 67.62 142 ASN B O 1
ATOM 3686 N N . GLY B 1 143 ? -16.797 -30.344 -8.828 1 76.5 143 GLY B N 1
ATOM 3687 C CA . GLY B 1 143 ? -15.633 -29.922 -8.062 1 76.5 143 GLY B CA 1
ATOM 3688 C C . GLY B 1 143 ? -14.781 -28.891 -8.797 1 76.5 143 GLY B C 1
ATOM 3689 O O . GLY B 1 143 ? -14.961 -28.672 -9.992 1 76.5 143 GLY B O 1
ATOM 3690 N N . MET B 1 144 ? -14.016 -28.125 -7.953 1 83.19 144 MET B N 1
ATOM 3691 C CA . MET B 1 144 ? -13.141 -27.078 -8.5 1 83.19 144 MET B CA 1
ATOM 3692 C C . MET B 1 144 ? -11.688 -27.547 -8.492 1 83.19 144 MET B C 1
ATOM 3694 O O . MET B 1 144 ? -11.281 -28.328 -7.625 1 83.19 144 MET B O 1
ATOM 3698 N N . CYS B 1 145 ? -11.023 -27.281 -9.57 1 89.19 145 CYS B N 1
ATOM 3699 C CA . CYS B 1 145 ? -9.578 -27.469 -9.609 1 89.19 145 CYS B CA 1
ATOM 3700 C C . CYS B 1 145 ? -8.852 -26.188 -9.219 1 89.19 145 CYS B C 1
ATOM 3702 O O . CYS B 1 145 ? -8.859 -25.203 -9.969 1 89.19 145 CYS B O 1
ATOM 3704 N N . GLU B 1 146 ? -8.32 -26.188 -8.016 1 89 146 GLU B N 1
ATOM 3705 C CA . GLU B 1 146 ? -7.754 -24.953 -7.508 1 89 146 GLU B CA 1
ATOM 3706 C C . GLU B 1 146 ? -6.352 -25.172 -6.945 1 89 146 GLU B C 1
ATOM 3708 O O . GLU B 1 146 ? -5.992 -26.297 -6.59 1 89 146 GLU B O 1
ATOM 3713 N N . PRO B 1 147 ? -5.602 -24.125 -6.816 1 89.94 147 PRO B N 1
ATOM 3714 C CA . PRO B 1 147 ? -4.266 -24.234 -6.23 1 89.94 147 PRO B CA 1
ATOM 3715 C C . PRO B 1 147 ? -4.297 -24.625 -4.754 1 89.94 147 PRO B C 1
ATOM 3717 O O . PRO B 1 147 ? -5.145 -24.141 -4.004 1 89.94 147 PRO B O 1
ATOM 3720 N N . THR B 1 148 ? -3.461 -25.578 -4.414 1 83.88 148 THR B N 1
ATOM 3721 C CA . THR B 1 148 ? -3.312 -25.938 -3.008 1 83.88 148 THR B CA 1
ATOM 3722 C C . THR B 1 148 ? -2.406 -24.938 -2.287 1 83.88 148 THR B C 1
ATOM 3724 O O . THR B 1 148 ? -2.693 -24.531 -1.157 1 83.88 148 THR B O 1
ATOM 3727 N N . ARG B 1 149 ? -1.359 -24.609 -2.939 1 87.38 149 ARG B N 1
ATOM 3728 C CA . ARG B 1 149 ? -0.351 -23.719 -2.377 1 87.38 149 ARG B CA 1
ATOM 3729 C C . ARG B 1 149 ? 0.183 -22.75 -3.436 1 87.38 149 ARG B C 1
ATOM 3731 O O . ARG B 1 149 ? 0.451 -23.156 -4.57 1 87.38 149 ARG B O 1
ATOM 3738 N N . THR B 1 150 ? 0.162 -21.562 -3.035 1 94.81 150 THR B N 1
ATOM 3739 C CA . THR B 1 150 ? 0.688 -20.531 -3.924 1 94.81 150 THR B CA 1
ATOM 3740 C C . THR B 1 150 ? 1.831 -19.766 -3.254 1 94.81 150 THR B C 1
ATOM 3742 O O . THR B 1 150 ? 1.74 -19.406 -2.078 1 94.81 150 THR B O 1
ATOM 3745 N N . ARG B 1 151 ? 2.869 -19.641 -3.932 1 95.81 151 ARG B N 1
ATOM 3746 C CA . ARG B 1 151 ? 4.016 -18.906 -3.416 1 95.81 151 ARG B CA 1
ATOM 3747 C C . ARG B 1 151 ? 4.078 -17.5 -4.02 1 95.81 151 ARG B C 1
ATOM 3749 O O . ARG B 1 151 ? 3.854 -17.328 -5.219 1 95.81 151 ARG B O 1
ATOM 3756 N N . VAL B 1 152 ? 4.352 -16.641 -3.119 1 96 152 VAL B N 1
ATOM 3757 C CA . VAL B 1 152 ? 4.543 -15.273 -3.592 1 96 152 VAL B CA 1
ATOM 3758 C C . VAL B 1 152 ? 6.031 -14.992 -3.779 1 96 152 VAL B C 1
ATOM 3760 O O . VAL B 1 152 ? 6.809 -15.07 -2.824 1 96 152 VAL B O 1
ATOM 3763 N N . GLN B 1 153 ? 6.367 -14.672 -4.984 1 91 153 GLN B N 1
ATOM 3764 C CA . GLN B 1 153 ? 7.77 -14.414 -5.297 1 91 153 GLN B CA 1
ATOM 3765 C C . GLN B 1 153 ? 7.988 -12.945 -5.645 1 91 153 GLN B C 1
ATOM 3767 O O . GLN B 1 153 ? 7.336 -12.406 -6.547 1 91 153 GLN B O 1
ATOM 3772 N N . GLU B 1 154 ? 8.883 -12.406 -4.93 1 89.19 154 GLU B N 1
ATOM 3773 C CA . GLU B 1 154 ? 9.25 -11.031 -5.234 1 89.19 154 GLU B CA 1
ATOM 3774 C C . GLU B 1 154 ? 10.383 -10.969 -6.254 1 89.19 154 GLU B C 1
ATOM 3776 O O . GLU B 1 154 ? 11.43 -11.594 -6.066 1 89.19 154 GLU B O 1
ATOM 3781 N N . LEU B 1 155 ? 10.219 -10.219 -7.281 1 88.25 155 LEU B N 1
ATOM 3782 C CA . LEU B 1 155 ? 11.211 -10.102 -8.344 1 88.25 155 LEU B CA 1
ATOM 3783 C C . LEU B 1 155 ? 11.672 -8.656 -8.5 1 88.25 155 LEU B C 1
ATOM 3785 O O . LEU B 1 155 ? 10.867 -7.727 -8.398 1 88.25 155 LEU B O 1
ATOM 3789 N N . GLN B 1 156 ? 12.922 -8.562 -8.68 1 86.12 156 GLN B N 1
ATOM 3790 C CA . GLN B 1 156 ? 13.477 -7.238 -8.93 1 86.12 156 GLN B CA 1
ATOM 3791 C C . GLN B 1 156 ? 13.594 -6.965 -10.43 1 86.12 156 GLN B C 1
ATOM 3793 O O . GLN B 1 156 ? 14.445 -7.547 -11.109 1 86.12 156 GLN B O 1
ATOM 3798 N N . LEU B 1 157 ? 12.805 -6.07 -10.867 1 88.31 157 LEU B N 1
ATOM 3799 C CA . LEU B 1 157 ? 12.797 -5.734 -12.281 1 88.31 157 LEU B CA 1
ATOM 3800 C C . LEU B 1 157 ? 13.375 -4.34 -12.516 1 88.31 157 LEU B C 1
ATOM 3802 O O . LEU B 1 157 ? 13.641 -3.607 -11.555 1 88.31 157 LEU B O 1
ATOM 3806 N N . LEU B 1 158 ? 13.547 -4.027 -13.75 1 80.69 158 LEU B N 1
ATOM 3807 C CA . LEU B 1 158 ? 14.07 -2.729 -14.156 1 80.69 158 LEU B CA 1
ATOM 3808 C C . LEU B 1 158 ? 13.141 -1.605 -13.703 1 80.69 158 LEU B C 1
ATOM 3810 O O . LEU B 1 158 ? 13.609 -0.537 -13.297 1 80.69 158 LEU B O 1
ATOM 3814 N N . ASP B 1 159 ? 11.914 -1.864 -13.758 1 75.56 159 ASP B N 1
ATOM 3815 C CA . ASP B 1 159 ? 10.922 -0.834 -13.445 1 75.56 159 ASP B CA 1
ATOM 3816 C C . ASP B 1 159 ? 10.531 -0.882 -11.969 1 75.56 159 ASP B C 1
ATOM 3818 O O . ASP B 1 159 ? 9.648 -0.134 -11.539 1 75.56 159 ASP B O 1
ATOM 3822 N N . GLY B 1 160 ? 11.148 -1.773 -11.203 1 79.38 160 GLY B N 1
ATOM 3823 C CA . GLY B 1 160 ? 10.812 -1.891 -9.789 1 79.38 160 GLY B CA 1
ATOM 3824 C C . GLY B 1 160 ? 10.445 -3.305 -9.383 1 79.38 160 GLY B C 1
ATOM 3825 O O . GLY B 1 160 ? 10.289 -4.184 -10.227 1 79.38 160 GLY B O 1
ATOM 3826 N N . PRO B 1 161 ? 10.312 -3.422 -8.141 1 83.94 161 PRO B N 1
ATOM 3827 C CA . PRO B 1 161 ? 9.969 -4.758 -7.648 1 83.94 161 PRO B CA 1
ATOM 3828 C C . PRO B 1 161 ? 8.523 -5.145 -7.941 1 83.94 161 PRO B C 1
ATOM 3830 O O . PRO B 1 161 ? 7.637 -4.285 -7.934 1 83.94 161 PRO B O 1
ATOM 3833 N N . VAL B 1 162 ? 8.367 -6.449 -8.227 1 90.25 162 VAL B N 1
ATOM 3834 C CA . VAL B 1 162 ? 7.023 -6.965 -8.477 1 90.25 162 VAL B CA 1
ATOM 3835 C C . VAL B 1 162 ? 6.844 -8.305 -7.762 1 90.25 162 VAL B C 1
ATOM 3837 O O . VAL B 1 162 ? 7.773 -9.109 -7.703 1 90.25 162 VAL B O 1
ATOM 3840 N N . ASP B 1 163 ? 5.617 -8.438 -7.32 1 92.5 163 ASP B N 1
ATOM 3841 C CA . ASP B 1 163 ? 5.266 -9.727 -6.727 1 92.5 163 ASP B CA 1
ATOM 3842 C C . ASP B 1 163 ? 4.52 -10.602 -7.73 1 92.5 163 ASP B C 1
ATOM 3844 O O . ASP B 1 163 ? 3.611 -10.141 -8.414 1 92.5 163 ASP B O 1
ATOM 3848 N N . VAL B 1 164 ? 4.961 -11.852 -7.738 1 94.19 164 VAL B N 1
ATOM 3849 C CA . VAL B 1 164 ? 4.297 -12.805 -8.617 1 94.19 164 VAL B CA 1
ATOM 3850 C C . VAL B 1 164 ? 3.824 -14.016 -7.809 1 94.19 164 VAL B C 1
ATOM 3852 O O . VAL B 1 164 ? 4.57 -14.539 -6.98 1 94.19 164 VAL B O 1
ATOM 3855 N N . GLU B 1 165 ? 2.6 -14.352 -8.133 1 95.38 165 GLU B N 1
ATOM 3856 C CA . GLU B 1 165 ? 2.072 -15.547 -7.484 1 95.38 165 GLU B CA 1
ATOM 3857 C C . GLU B 1 165 ? 2.334 -16.797 -8.328 1 95.38 165 GLU B C 1
ATOM 3859 O O . GLU B 1 165 ? 1.924 -16.859 -9.484 1 95.38 165 GLU B O 1
ATOM 3864 N N . VAL B 1 166 ? 2.967 -17.797 -7.707 1 95.88 166 VAL B N 1
ATOM 3865 C CA . VAL B 1 166 ? 3.311 -19.031 -8.414 1 95.88 166 VAL B CA 1
ATOM 3866 C C . VAL B 1 166 ? 2.564 -20.203 -7.789 1 95.88 166 VAL B C 1
ATOM 3868 O O . VAL B 1 166 ? 2.715 -20.484 -6.598 1 95.88 166 VAL B O 1
ATOM 3871 N N . ILE B 1 167 ? 1.823 -20.891 -8.648 1 95 167 ILE B N 1
ATOM 3872 C CA . ILE B 1 167 ? 1.093 -22.062 -8.18 1 95 167 ILE B CA 1
ATOM 3873 C C . ILE B 1 167 ? 2.039 -23.25 -8.078 1 95 167 ILE B C 1
ATOM 3875 O O . ILE B 1 167 ? 2.697 -23.609 -9.055 1 95 167 ILE B O 1
ATOM 3879 N N . GLU B 1 168 ? 2.084 -23.859 -6.934 1 90.12 168 GLU B N 1
ATOM 3880 C CA . GLU B 1 168 ? 2.998 -24.984 -6.73 1 90.12 168 GLU B CA 1
ATOM 3881 C C . GLU B 1 168 ? 2.299 -26.312 -6.961 1 90.12 168 GLU B C 1
ATOM 3883 O O . GLU B 1 168 ? 2.896 -27.25 -7.492 1 90.12 168 GLU B O 1
ATOM 3888 N N . ASP B 1 169 ? 1.1 -26.328 -6.531 1 87.62 169 ASP B N 1
ATOM 3889 C CA . ASP B 1 169 ? 0.345 -27.562 -6.668 1 87.62 169 ASP B CA 1
ATOM 3890 C C . ASP B 1 169 ? -1.152 -27.297 -6.785 1 87.62 169 ASP B C 1
ATOM 3892 O O . ASP B 1 169 ? -1.617 -26.203 -6.43 1 87.62 169 ASP B O 1
ATOM 3896 N N . CYS B 1 170 ? -1.779 -28.281 -7.398 1 90 170 CYS B N 1
ATOM 3897 C CA . CYS B 1 170 ? -3.223 -28.172 -7.578 1 90 170 CYS B CA 1
ATOM 3898 C C . CYS B 1 170 ? -3.941 -29.359 -6.945 1 90 170 CYS B C 1
ATOM 3900 O O . CYS B 1 170 ? -3.328 -30.391 -6.676 1 90 170 CYS B O 1
ATOM 3902 N N . HIS B 1 171 ? -5.195 -29.125 -6.605 1 86.19 171 HIS B N 1
ATOM 3903 C CA . HIS B 1 171 ? -6.012 -30.203 -6.051 1 86.19 171 HIS B CA 1
ATOM 3904 C C . HIS B 1 171 ? -7.488 -30 -6.375 1 86.19 171 HIS B C 1
ATOM 3906 O O 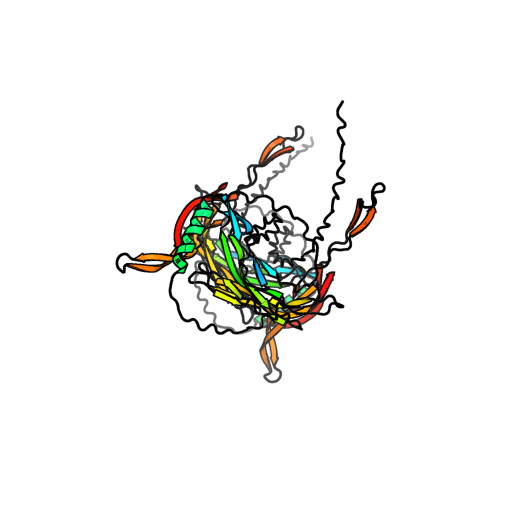. HIS B 1 171 ? -7.891 -28.906 -6.777 1 86.19 171 HIS B O 1
ATOM 3912 N N . CYS B 1 172 ? -8.102 -31.062 -6.215 1 86.62 172 CYS B N 1
ATOM 3913 C CA . CYS B 1 172 ? -9.547 -30.984 -6.375 1 86.62 172 CYS B CA 1
ATOM 3914 C C . CYS B 1 172 ? -10.227 -30.641 -5.059 1 86.62 172 CYS B C 1
ATOM 3916 O O . CYS B 1 172 ? -9.852 -31.156 -4.004 1 86.62 172 CYS B O 1
ATOM 3918 N N . ALA B 1 173 ? -11.039 -29.578 -5.102 1 84.31 173 ALA B N 1
ATOM 3919 C CA . ALA B 1 173 ? -11.805 -29.188 -3.92 1 84.31 173 ALA B CA 1
ATOM 3920 C C . ALA B 1 173 ? -13.297 -29.156 -4.211 1 84.31 173 ALA B C 1
ATOM 3922 O O . ALA B 1 173 ? -13.727 -28.703 -5.273 1 84.31 173 ALA B O 1
ATOM 3923 N N . PRO B 1 174 ? -14.016 -29.719 -3.369 1 83.38 174 PRO B N 1
ATOM 3924 C CA . PRO B 1 174 ? -15.469 -29.656 -3.562 1 83.38 174 PRO B CA 1
ATOM 3925 C C . PRO B 1 174 ? -16 -28.219 -3.502 1 83.38 174 PRO B C 1
ATOM 3927 O O . PRO B 1 174 ? -15.453 -27.391 -2.775 1 83.38 174 PRO B O 1
ATOM 3930 N N . ARG B 1 175 ? -16.969 -27.969 -4.277 1 83.88 175 ARG B N 1
ATOM 3931 C CA . ARG B 1 175 ? -17.641 -26.688 -4.191 1 83.88 175 ARG B CA 1
ATOM 3932 C C . ARG B 1 175 ? -18.609 -26.641 -3.018 1 83.88 175 ARG B C 1
ATOM 3934 O O . ARG B 1 175 ? -19.484 -27.516 -2.9 1 83.88 175 ARG B O 1
ATOM 3941 N N . PRO B 1 176 ? -18.406 -25.641 -2.166 1 88.69 176 PRO B N 1
ATOM 3942 C CA . PRO B 1 176 ? -19.344 -25.562 -1.045 1 88.69 176 PRO B CA 1
ATOM 3943 C C . PRO B 1 176 ? -20.781 -25.281 -1.494 1 88.69 176 PRO B C 1
ATOM 3945 O O . PRO B 1 176 ? -21 -24.547 -2.463 1 88.69 176 PRO B O 1
ATOM 3948 N N . PRO B 1 177 ? -21.672 -25.828 -0.84 1 88.44 177 PRO B N 1
ATOM 3949 C CA . PRO B 1 177 ? -23.078 -25.656 -1.211 1 88.44 177 PRO B CA 1
ATOM 3950 C C . PRO B 1 177 ? -23.562 -24.219 -1.012 1 88.44 177 PRO B C 1
ATOM 3952 O O . PRO B 1 177 ? -24.5 -23.781 -1.689 1 88.44 177 PRO B O 1
ATOM 3955 N N . SER B 1 178 ? -22.953 -23.594 0.032 1 93.62 178 SER B N 1
ATOM 3956 C CA . SER B 1 178 ? -23.312 -22.203 0.282 1 93.62 178 SER B CA 1
ATOM 3957 C C . SER B 1 178 ? -22.062 -21.328 0.396 1 93.62 178 SER B C 1
ATOM 3959 O O . SER B 1 178 ? -20.953 -21.844 0.494 1 93.62 178 SER B O 1
ATOM 3961 N N . CYS B 1 179 ? -22.328 -20.078 0.301 1 96.31 179 CYS B N 1
ATOM 3962 C CA . CYS B 1 179 ? -21.219 -19.125 0.359 1 96.31 179 CYS B CA 1
ATOM 3963 C C . CYS B 1 179 ? -20.484 -19.219 1.687 1 96.31 179 CYS B C 1
ATOM 3965 O O . CYS B 1 179 ? -21.078 -19.062 2.752 1 96.31 179 CYS B O 1
ATOM 3967 N N . GLU B 1 180 ? -19.188 -19.484 1.565 1 96.06 180 GLU B N 1
ATOM 3968 C CA . GLU B 1 180 ? -18.375 -19.578 2.779 1 96.06 180 GLU B CA 1
ATOM 3969 C C . GLU B 1 180 ? -16.922 -19.203 2.514 1 96.06 180 GLU B C 1
ATOM 3971 O O . GLU B 1 180 ? -16.5 -19.125 1.36 1 96.06 180 GLU B O 1
ATOM 3976 N N . ARG B 1 181 ? -16.281 -18.922 3.574 1 96.31 181 ARG B N 1
ATOM 3977 C CA . ARG B 1 181 ? -14.844 -18.656 3.496 1 96.31 181 ARG B CA 1
ATOM 3978 C C . ARG B 1 181 ? -14.047 -19.953 3.465 1 96.31 181 ARG B C 1
ATOM 3980 O O . ARG B 1 181 ? -14.18 -20.797 4.359 1 96.31 181 ARG B O 1
ATOM 3987 N N . SER B 1 182 ? -13.281 -20.141 2.473 1 92.19 182 SER B N 1
ATOM 3988 C CA . SER B 1 182 ? -12.422 -21.312 2.354 1 92.19 182 SER B CA 1
ATOM 3989 C C . SER B 1 182 ? -10.953 -20.953 2.533 1 92.19 182 SER B C 1
ATOM 3991 O O . SER B 1 182 ? -10.531 -19.859 2.164 1 92.19 182 SER B O 1
ATOM 3993 N N . PRO B 1 183 ? -10.258 -21.812 3.146 1 91.69 183 PRO B N 1
ATOM 3994 C CA . PRO B 1 183 ? -8.828 -21.547 3.318 1 91.69 183 PRO B CA 1
ATOM 3995 C C . PRO B 1 183 ? -8.078 -21.484 1.991 1 91.69 183 PRO B C 1
ATOM 3997 O O . PRO B 1 183 ? -8.398 -22.234 1.065 1 91.69 183 PRO B O 1
ATOM 4000 N N . ARG B 1 184 ? -7.27 -20.562 1.838 1 92.06 184 ARG B N 1
ATOM 4001 C CA . ARG B 1 184 ? -6.32 -20.406 0.74 1 92.06 184 ARG B CA 1
ATOM 4002 C C . ARG B 1 184 ? -4.953 -19.969 1.254 1 92.06 184 ARG B C 1
ATOM 4004 O O . ARG B 1 184 ? -4.789 -18.828 1.698 1 92.06 184 ARG B O 1
ATOM 4011 N N . LYS B 1 185 ? -4.043 -20.812 1.077 1 93.31 185 LYS B N 1
ATOM 4012 C CA . LYS B 1 185 ? -2.738 -20.578 1.693 1 93.31 185 LYS B CA 1
ATOM 4013 C C . LYS B 1 185 ? -1.762 -19.969 0.695 1 93.31 185 LYS B C 1
ATOM 4015 O O . LYS B 1 185 ? -1.673 -20.422 -0.451 1 93.31 185 LYS B O 1
ATOM 4020 N N . LYS B 1 186 ? -1.107 -19.016 1.121 1 95.56 186 LYS B N 1
ATOM 4021 C CA . LYS B 1 186 ? -0.016 -18.391 0.372 1 95.56 186 LYS B CA 1
ATOM 4022 C C . LYS B 1 186 ? 1.284 -18.422 1.169 1 95.56 186 LYS B C 1
ATOM 4024 O O . LYS B 1 186 ? 1.28 -18.203 2.381 1 95.56 186 LYS B O 1
ATOM 4029 N N . VAL B 1 187 ? 2.322 -18.703 0.483 1 96.5 187 VAL B N 1
ATOM 4030 C CA . VAL B 1 187 ? 3.629 -18.766 1.132 1 96.5 187 VAL B CA 1
ATOM 4031 C C . VAL B 1 187 ? 4.461 -17.547 0.725 1 96.5 187 VAL B C 1
ATOM 4033 O O . VAL B 1 187 ? 4.672 -17.312 -0.465 1 96.5 187 VAL B O 1
ATOM 4036 N N . TYR B 1 188 ? 4.895 -16.906 1.741 1 96.44 188 TYR B N 1
ATOM 4037 C CA . TYR B 1 188 ? 5.738 -15.734 1.52 1 96.44 188 TYR B CA 1
ATOM 4038 C C . TYR B 1 188 ? 7.191 -16.031 1.86 1 96.44 188 TYR B C 1
ATOM 4040 O O . TYR B 1 188 ? 7.473 -16.812 2.771 1 96.44 188 TYR B O 1
ATOM 4048 N N . PHE B 1 189 ? 8.102 -15.461 1.114 1 94.56 189 PHE B N 1
ATOM 4049 C CA . PHE B 1 189 ? 9.539 -15.617 1.296 1 94.56 189 PHE B CA 1
ATOM 4050 C C . PHE B 1 189 ? 9.922 -17.094 1.32 1 94.56 189 PHE B C 1
ATOM 4052 O O . PHE B 1 189 ? 10.625 -17.547 2.23 1 94.56 189 PHE B O 1
ATOM 4059 N N . ALA B 1 190 ? 9.414 -17.734 0.356 1 91.5 190 ALA B N 1
ATOM 4060 C CA . ALA B 1 190 ? 9.656 -19.172 0.292 1 91.5 190 ALA B CA 1
ATOM 4061 C C . ALA B 1 190 ? 11.148 -19.484 0.257 1 91.5 190 ALA B C 1
ATOM 4063 O O . ALA B 1 190 ? 11.914 -18.797 -0.424 1 91.5 190 ALA B O 1
ATOM 4064 N N . ASP B 1 191 ? 11.594 -20.469 1.07 1 88.12 191 ASP B N 1
ATOM 4065 C CA . ASP B 1 191 ? 12.953 -20.984 1.096 1 88.12 191 ASP B CA 1
ATOM 4066 C C . ASP B 1 191 ? 13.922 -19.984 1.733 1 88.12 191 ASP B C 1
ATOM 4068 O O . ASP B 1 191 ? 15.07 -19.875 1.309 1 88.12 191 ASP B O 1
ATOM 4072 N N . THR B 1 192 ? 13.422 -19.062 2.508 1 91.75 192 THR B N 1
ATOM 4073 C CA . THR B 1 192 ? 14.234 -18.156 3.311 1 91.75 192 THR B CA 1
ATOM 4074 C C . THR B 1 192 ? 13.914 -18.312 4.793 1 91.75 192 THR B C 1
ATOM 4076 O O . THR B 1 192 ? 12.93 -18.969 5.156 1 91.75 192 THR B O 1
ATOM 4079 N N . PRO B 1 193 ? 14.781 -17.812 5.641 1 93.38 193 PRO B N 1
ATOM 4080 C CA . PRO B 1 193 ? 14.492 -17.891 7.074 1 93.38 193 PRO B CA 1
ATOM 4081 C C . PRO B 1 193 ? 13.211 -17.172 7.461 1 93.38 193 PRO B C 1
ATOM 4083 O O . PRO B 1 193 ? 12.695 -17.344 8.57 1 93.38 193 PRO B O 1
ATOM 4086 N N . PHE B 1 194 ? 12.656 -16.391 6.547 1 96.06 194 PHE B N 1
ATOM 4087 C CA . PHE B 1 194 ? 11.469 -15.594 6.832 1 96.06 194 PHE B CA 1
ATOM 4088 C C . PHE B 1 194 ? 10.227 -16.266 6.254 1 96.06 194 PHE B C 1
ATOM 4090 O O . PHE B 1 194 ? 9.148 -15.656 6.215 1 96.06 194 PHE B O 1
ATOM 4097 N N . GLU B 1 195 ? 10.359 -17.438 5.785 1 95.31 195 GLU B N 1
ATOM 4098 C CA . GLU B 1 195 ? 9.227 -18.125 5.16 1 95.31 195 GLU B CA 1
ATOM 4099 C C . GLU B 1 195 ? 8.023 -18.172 6.098 1 95.31 195 GLU B C 1
ATOM 4101 O O . GLU B 1 195 ? 8.164 -18.516 7.273 1 95.31 195 GLU B O 1
ATOM 4106 N N . THR B 1 196 ? 6.934 -17.75 5.539 1 96.69 196 THR B N 1
ATOM 4107 C CA . THR B 1 196 ? 5.703 -17.75 6.324 1 96.69 196 THR B CA 1
ATOM 4108 C C . THR B 1 196 ? 4.504 -18.125 5.461 1 96.69 196 THR B C 1
ATOM 4110 O O . THR B 1 196 ? 4.375 -17.656 4.328 1 96.69 196 THR B O 1
ATOM 4113 N N . GLU B 1 197 ? 3.715 -18.953 6.008 1 96.12 197 GLU B N 1
ATOM 4114 C CA . GLU B 1 197 ? 2.467 -19.344 5.352 1 96.12 197 GLU B CA 1
ATOM 4115 C C . GLU B 1 197 ? 1.28 -18.594 5.945 1 96.12 197 GLU B C 1
ATOM 4117 O O . GLU B 1 197 ? 1.124 -18.531 7.168 1 96.12 197 GLU B O 1
ATOM 4122 N N . VAL B 1 198 ? 0.533 -18 5.051 1 96.81 198 VAL B N 1
ATOM 4123 C CA . VAL B 1 198 ? -0.624 -17.234 5.504 1 96.81 198 VAL B CA 1
ATOM 4124 C C . VAL B 1 198 ? -1.89 -17.766 4.832 1 96.81 198 VAL B C 1
ATOM 4126 O O . VAL B 1 198 ? -1.918 -17.969 3.617 1 96.81 198 VAL B O 1
ATOM 4129 N N . ASP B 1 199 ? -2.863 -18.0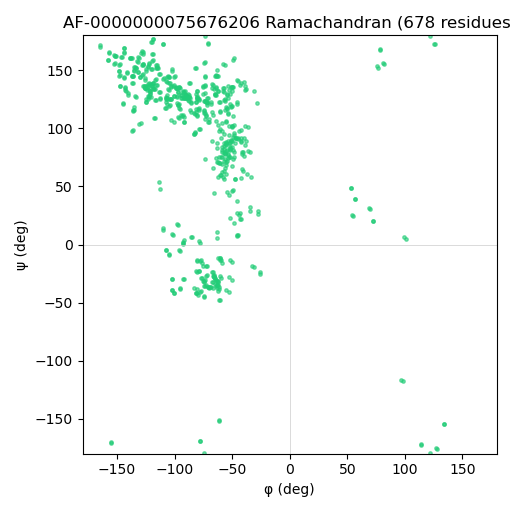62 5.641 1 96.19 199 ASP B N 1
ATOM 4130 C CA . ASP B 1 199 ? -4.18 -18.344 5.078 1 96.19 199 ASP B CA 1
ATOM 4131 C C . ASP B 1 199 ? -4.906 -17.047 4.715 1 96.19 199 ASP B C 1
ATOM 4133 O O . ASP B 1 199 ? -5.512 -16.406 5.578 1 96.19 199 ASP B O 1
ATOM 4137 N N . ILE B 1 200 ? -4.898 -16.656 3.465 1 96.31 200 ILE B N 1
ATOM 4138 C CA . ILE B 1 200 ? -5.488 -15.398 3.029 1 96.31 200 ILE B CA 1
ATOM 4139 C C . ILE B 1 200 ? -7.004 -15.555 2.92 1 96.31 200 ILE B C 1
ATOM 4141 O O . ILE B 1 200 ? -7.73 -14.555 2.904 1 96.31 200 ILE B O 1
ATOM 4145 N N . GLY B 1 201 ? -7.461 -16.656 2.777 1 95.38 201 GLY B N 1
ATOM 4146 C CA . GLY B 1 201 ? -8.883 -16.906 2.635 1 95.38 201 GLY B CA 1
ATOM 4147 C C . GLY B 1 201 ? -9.422 -16.562 1.26 1 95.38 201 GLY B C 1
ATOM 4148 O O . GLY B 1 201 ? -8.844 -15.719 0.562 1 95.38 201 GLY B O 1
ATOM 4149 N N . VAL B 1 202 ? -10.484 -17.25 0.86 1 93.31 202 VAL B N 1
ATOM 4150 C CA . VAL B 1 202 ? -11.188 -16.953 -0.387 1 93.31 202 VAL B CA 1
ATOM 4151 C C . VAL B 1 202 ? -12.672 -17.266 -0.223 1 93.31 202 VAL B C 1
ATOM 4153 O O . VAL B 1 202 ? -13.062 -18.109 0.581 1 93.31 202 VAL B O 1
ATOM 4156 N N . CYS B 1 203 ? -13.422 -16.484 -0.86 1 96 203 CYS B N 1
ATOM 4157 C CA . CYS B 1 203 ? -14.859 -16.719 -0.804 1 96 203 CYS B CA 1
ATOM 4158 C C . CYS B 1 203 ? -15.32 -17.625 -1.938 1 96 203 CYS B C 1
ATOM 4160 O O . CYS B 1 203 ? -15.039 -17.344 -3.107 1 96 203 CYS B O 1
ATOM 4162 N N . ARG B 1 204 ? -16.016 -18.688 -1.464 1 91.81 204 ARG B N 1
ATOM 4163 C CA . ARG B 1 204 ? -16.5 -19.656 -2.43 1 91.81 204 ARG B CA 1
ATOM 4164 C C . ARG B 1 204 ? -17.938 -20.094 -2.098 1 91.81 204 ARG B C 1
ATOM 4166 O O . ARG B 1 204 ? -18.359 -20 -0.946 1 91.81 204 ARG B O 1
ATOM 4173 N N . GLY B 1 205 ? -18.531 -20.641 -3.197 1 90.62 205 GLY B N 1
ATOM 4174 C CA . GLY B 1 205 ? -19.859 -21.203 -2.99 1 90.62 205 GLY B CA 1
ATOM 4175 C C . GLY B 1 205 ? -20.922 -20.562 -3.883 1 90.62 205 GLY B C 1
ATOM 4176 O O . GLY B 1 205 ? -20.625 -19.656 -4.66 1 90.62 205 GLY B O 1
ATOM 4177 N N . ARG B 1 206 ? -22.109 -21.062 -3.711 1 89.62 206 ARG B N 1
ATOM 4178 C CA . ARG B 1 206 ? -23.203 -20.672 -4.598 1 89.62 206 ARG B CA 1
ATOM 4179 C C . ARG B 1 206 ? -24.047 -19.562 -3.961 1 89.62 206 ARG B C 1
ATOM 4181 O O . ARG B 1 206 ? -24.219 -19.547 -2.74 1 89.62 206 ARG B O 1
ATOM 4188 N N . CYS B 1 207 ? -24.297 -18.688 -4.711 1 93.62 207 CYS B N 1
ATOM 4189 C CA . CYS B 1 207 ? -25.25 -17.641 -4.363 1 93.62 207 CYS B CA 1
ATOM 4190 C C . CYS B 1 207 ? -26.406 -17.609 -5.359 1 93.62 207 CYS B C 1
ATOM 4192 O O . CYS B 1 207 ? -26.5 -18.469 -6.242 1 93.62 207 CYS B O 1
ATOM 4194 N N . SER B 1 208 ? -27.344 -16.797 -5.07 1 87.38 208 SER B N 1
ATOM 4195 C CA . SER B 1 208 ? -28.547 -16.766 -5.902 1 87.38 208 SER B CA 1
ATOM 4196 C C . SER B 1 208 ? -28.234 -16.203 -7.285 1 87.38 208 SER B C 1
ATOM 4198 O O . SER B 1 208 ? -27.75 -15.078 -7.414 1 87.38 208 SER B O 1
ATOM 4200 N N . ALA B 1 209 ? -28.547 -17.031 -8.266 1 81.06 209 ALA B N 1
ATOM 4201 C CA . ALA B 1 209 ? -28.375 -16.562 -9.641 1 81.06 209 ALA B CA 1
ATOM 4202 C C . ALA B 1 209 ? -29.438 -15.531 -10.008 1 81.06 209 ALA B C 1
ATOM 4204 O O . ALA B 1 209 ? -29.156 -14.586 -10.742 1 81.06 209 ALA B O 1
ATOM 4205 N N . ASP B 1 210 ? -30.625 -15.695 -9.5 1 80.56 210 ASP B N 1
ATOM 4206 C CA . ASP B 1 210 ? -31.734 -14.797 -9.805 1 80.56 210 ASP B CA 1
ATOM 4207 C C . ASP B 1 210 ? -31.453 -13.383 -9.312 1 80.56 210 ASP B C 1
ATOM 4209 O O . ASP B 1 210 ? -31.812 -12.406 -9.977 1 80.56 210 ASP B O 1
ATOM 4213 N N . ARG B 1 211 ? -30.781 -13.336 -8.211 1 80.81 211 ARG B N 1
ATOM 4214 C CA . ARG B 1 211 ? -30.5 -12.031 -7.621 1 80.81 211 ARG B CA 1
ATOM 4215 C C . ARG B 1 211 ? -29.156 -11.5 -8.086 1 80.81 211 ARG B C 1
ATOM 4217 O O . ARG B 1 211 ? -28.734 -10.414 -7.676 1 80.81 211 ARG B O 1
ATOM 4224 N N . HIS B 1 212 ? -28.469 -12.25 -8.922 1 84.88 212 HIS B N 1
ATOM 4225 C CA . HIS B 1 212 ? -27.172 -11.859 -9.477 1 84.88 212 HIS B CA 1
ATOM 4226 C C . HIS B 1 212 ? -26.172 -11.57 -8.359 1 84.88 212 HIS B C 1
ATOM 4228 O O . HIS B 1 212 ? -25.484 -10.547 -8.398 1 84.88 212 HIS B O 1
ATOM 4234 N N . THR B 1 213 ? -26.25 -12.359 -7.371 1 92.19 213 THR B N 1
ATOM 4235 C CA . THR B 1 213 ? -25.312 -12.195 -6.262 1 92.19 213 THR B CA 1
ATOM 4236 C C . THR B 1 213 ? -24.172 -13.195 -6.363 1 92.19 213 THR B C 1
ATOM 4238 O O . THR B 1 213 ? -24.344 -14.281 -6.926 1 92.19 213 THR B O 1
ATOM 4241 N N . GLY B 1 214 ? -23 -12.773 -5.961 1 93.88 214 GLY B N 1
ATOM 4242 C CA . GLY B 1 214 ? -21.828 -13.633 -5.84 1 93.88 214 GLY B CA 1
ATOM 4243 C C . GLY B 1 214 ? -21.281 -13.695 -4.426 1 93.88 214 GLY B C 1
ATOM 4244 O O . GLY B 1 214 ? -21.625 -12.875 -3.578 1 93.88 214 GLY B O 1
ATOM 4245 N N . CYS B 1 215 ? -20.562 -14.75 -4.199 1 96.38 215 CYS B N 1
ATOM 4246 C CA . CYS B 1 215 ? -19.922 -14.891 -2.895 1 96.38 215 CYS B CA 1
ATOM 4247 C C . CYS B 1 215 ? -18.75 -13.938 -2.752 1 96.38 215 CYS B C 1
ATOM 4249 O O . CYS B 1 215 ? -17.719 -14.102 -3.414 1 96.38 215 CYS B O 1
ATOM 4251 N N . LYS B 1 216 ? -18.891 -12.93 -1.869 1 96.81 216 LYS B N 1
ATOM 4252 C CA . LYS B 1 216 ? -17.906 -11.844 -1.783 1 96.81 216 LYS B CA 1
ATOM 4253 C C . LYS B 1 216 ? -17.422 -11.664 -0.351 1 96.81 216 LYS B C 1
ATOM 4255 O O . LYS B 1 216 ? -18.094 -12.055 0.601 1 96.81 216 LYS B O 1
ATOM 4260 N N . ALA B 1 217 ? -16.234 -11.125 -0.209 1 97.62 217 ALA B N 1
ATOM 4261 C CA . ALA B 1 217 ? -15.688 -10.812 1.106 1 97.62 217 ALA B CA 1
ATOM 4262 C C . ALA B 1 217 ? -16.359 -9.586 1.71 1 97.62 217 ALA B C 1
ATOM 4264 O O . ALA B 1 217 ? -16.188 -8.469 1.218 1 97.62 217 ALA B O 1
ATOM 4265 N N . VAL B 1 218 ? -17.047 -9.758 2.781 1 97.62 218 VAL B N 1
ATOM 4266 C CA . VAL B 1 218 ? -17.797 -8.656 3.373 1 97.62 218 VAL B CA 1
ATOM 4267 C C . VAL B 1 218 ? -17.078 -8.156 4.621 1 97.62 218 VAL B C 1
ATOM 4269 O O . VAL B 1 218 ? -17.453 -7.133 5.199 1 97.62 218 VAL B O 1
ATOM 4272 N N . LYS B 1 219 ? -16.078 -8.852 5.051 1 97.56 219 LYS B N 1
ATOM 4273 C CA . LYS B 1 219 ? -15.18 -8.438 6.121 1 97.56 219 LYS B CA 1
ATOM 4274 C C . LYS B 1 219 ? -13.742 -8.859 5.82 1 97.56 219 LYS B C 1
ATOM 4276 O O . LYS B 1 219 ? -13.492 -10.008 5.457 1 97.56 219 LYS B O 1
ATOM 4281 N N . ASN B 1 220 ? -12.875 -7.898 5.992 1 96.56 220 ASN B N 1
ATOM 4282 C CA . ASN B 1 220 ? -11.461 -8.148 5.711 1 96.56 220 ASN B CA 1
ATOM 4283 C C . ASN B 1 220 ? -10.578 -7.758 6.891 1 96.56 220 ASN B C 1
ATOM 4285 O O . ASN B 1 220 ? -11.039 -7.102 7.828 1 96.56 220 ASN B O 1
ATOM 4289 N N . GLY B 1 221 ? -9.359 -8.203 6.84 1 95.94 221 GLY B N 1
ATOM 4290 C CA . GLY B 1 221 ? -8.352 -7.875 7.836 1 95.94 221 GLY B CA 1
ATOM 4291 C C . GLY B 1 221 ? -6.938 -7.973 7.305 1 95.94 221 GLY B C 1
ATOM 4292 O O . GLY B 1 221 ? -6.723 -7.973 6.09 1 95.94 221 GLY B O 1
ATOM 4293 N N . THR B 1 222 ? -6.047 -7.871 8.289 1 97 222 THR B N 1
ATOM 4294 C CA . THR B 1 222 ? -4.648 -7.988 7.887 1 97 222 THR B CA 1
ATOM 4295 C C . THR B 1 222 ? -3.887 -8.891 8.852 1 97 222 THR B C 1
ATOM 4297 O O . THR B 1 222 ? -4.266 -9.023 10.016 1 97 222 THR B O 1
ATOM 4300 N N . VAL B 1 223 ? -2.879 -9.539 8.289 1 96.12 223 VAL B N 1
ATOM 4301 C CA . VAL B 1 223 ? -1.941 -10.336 9.062 1 96.12 223 VAL B CA 1
ATOM 4302 C C . VAL B 1 223 ? -0.516 -9.844 8.82 1 96.12 223 VAL B C 1
ATOM 4304 O O . VAL B 1 223 ? -0.124 -9.602 7.68 1 96.12 223 VAL B O 1
ATOM 4307 N N . THR B 1 224 ? 0.21 -9.758 9.93 1 97 224 THR B N 1
ATOM 4308 C CA . THR B 1 224 ? 1.573 -9.25 9.82 1 97 224 THR B CA 1
ATOM 4309 C C . THR B 1 224 ? 2.562 -10.398 9.633 1 97 224 THR B C 1
ATOM 4311 O O . THR B 1 224 ? 2.496 -11.406 10.336 1 97 224 THR B O 1
ATOM 4314 N N . ILE B 1 225 ? 3.391 -10.18 8.672 1 96.81 225 ILE B N 1
ATOM 4315 C CA . ILE B 1 225 ? 4.488 -11.125 8.5 1 96.81 225 ILE B CA 1
ATOM 4316 C C . ILE B 1 225 ? 5.82 -10.383 8.555 1 96.81 225 ILE B C 1
ATOM 4318 O O . ILE B 1 225 ? 5.883 -9.18 8.281 1 96.81 225 ILE B O 1
ATOM 4322 N N . THR B 1 226 ? 6.773 -11.102 8.945 1 96 226 THR B N 1
ATOM 4323 C CA . THR B 1 226 ? 8.102 -10.5 9.062 1 96 226 THR B CA 1
ATOM 4324 C C . THR B 1 226 ? 8.938 -10.805 7.828 1 96 226 THR B C 1
ATOM 4326 O O . THR B 1 226 ? 8.969 -11.945 7.355 1 96 226 THR B O 1
ATOM 4329 N N . GLY B 1 227 ? 9.5 -9.773 7.223 1 94.19 227 GLY B N 1
ATOM 4330 C CA . GLY B 1 227 ? 10.406 -9.93 6.098 1 94.19 227 GLY B CA 1
ATOM 4331 C C . GLY B 1 227 ? 11.797 -9.383 6.371 1 94.19 227 GLY B C 1
ATOM 4332 O O . GLY B 1 227 ? 12.055 -8.844 7.449 1 94.19 227 GLY B O 1
ATOM 4333 N N . PRO B 1 228 ? 12.656 -9.539 5.441 1 92.56 228 PRO B N 1
ATOM 4334 C CA . PRO B 1 228 ? 14.047 -9.094 5.617 1 92.56 228 PRO B CA 1
ATOM 4335 C C . PRO B 1 228 ? 14.172 -7.578 5.75 1 92.56 228 PRO B C 1
ATOM 4337 O O . PRO B 1 228 ? 15.148 -7.082 6.309 1 92.56 228 PRO B O 1
ATOM 4340 N N . ASN B 1 229 ? 13.273 -6.805 5.207 1 93.56 229 ASN B N 1
ATOM 4341 C CA . ASN B 1 229 ? 13.344 -5.348 5.211 1 93.56 229 ASN B CA 1
ATOM 4342 C C . ASN B 1 229 ? 12.281 -4.738 6.113 1 93.56 229 ASN B C 1
ATOM 4344 O O . ASN B 1 229 ? 11.992 -3.543 6.023 1 93.56 229 ASN B O 1
ATOM 4348 N N . GLY B 1 230 ? 11.711 -5.594 6.879 1 93.94 230 GLY B N 1
ATOM 4349 C CA . GLY B 1 230 ? 10.664 -5.137 7.773 1 93.94 230 GLY B CA 1
ATOM 4350 C C . GLY B 1 230 ? 9.383 -5.953 7.66 1 93.94 230 GLY B C 1
ATOM 4351 O O . GLY B 1 230 ? 9.344 -6.945 6.934 1 93.94 230 GLY B O 1
ATOM 4352 N N . ASN B 1 231 ? 8.445 -5.5 8.391 1 95.94 231 ASN B N 1
ATOM 4353 C CA . ASN B 1 231 ? 7.172 -6.207 8.414 1 95.94 231 ASN B CA 1
ATOM 4354 C C . ASN B 1 231 ? 6.301 -5.836 7.219 1 95.94 231 ASN B C 1
ATOM 4356 O O . ASN B 1 231 ? 6.445 -4.754 6.652 1 95.94 231 ASN B O 1
ATOM 4360 N N . GLN B 1 232 ? 5.504 -6.797 6.887 1 95.44 232 GLN B N 1
ATOM 4361 C CA . GLN B 1 232 ? 4.496 -6.594 5.852 1 95.44 232 GLN B CA 1
ATOM 4362 C C . GLN B 1 232 ? 3.113 -7.004 6.344 1 95.44 232 GLN B C 1
ATOM 4364 O O . GLN B 1 232 ? 2.982 -7.938 7.137 1 95.44 232 GLN B O 1
ATOM 4369 N N . CYS B 1 233 ? 2.16 -6.273 5.855 1 96.38 233 CYS B N 1
ATOM 4370 C CA . CYS B 1 233 ? 0.782 -6.621 6.18 1 96.38 233 CYS B CA 1
ATOM 4371 C C . CYS B 1 233 ? 0.077 -7.242 4.98 1 96.38 233 CYS B C 1
ATOM 4373 O O . CYS B 1 233 ? 0.046 -6.656 3.9 1 96.38 233 CYS B O 1
ATOM 4375 N N . ILE B 1 234 ? -0.437 -8.391 5.305 1 96.88 234 ILE B N 1
ATOM 4376 C CA . ILE B 1 234 ? -1.121 -9.125 4.246 1 96.88 234 ILE B CA 1
ATOM 4377 C C . ILE B 1 234 ? -2.631 -9.047 4.457 1 96.88 234 ILE B C 1
ATOM 4379 O O . ILE B 1 234 ? -3.121 -9.266 5.57 1 96.88 234 ILE B O 1
ATOM 4383 N N . HIS B 1 235 ? -3.324 -8.75 3.373 1 96.62 235 HIS B N 1
ATOM 4384 C CA . HIS B 1 235 ? -4.781 -8.703 3.439 1 96.62 235 HIS B CA 1
ATOM 4385 C C . HIS B 1 235 ? -5.375 -10.109 3.475 1 96.62 235 HIS B C 1
ATOM 4387 O O . HIS B 1 235 ? -4.934 -10.992 2.738 1 96.62 235 HIS B O 1
ATOM 4393 N N . VAL B 1 236 ? -6.34 -10.297 4.348 1 97.75 236 VAL B N 1
ATOM 4394 C CA . VAL B 1 236 ? -6.988 -11.594 4.477 1 97.75 236 VAL B CA 1
ATOM 4395 C C . VAL B 1 236 ? -8.5 -11.414 4.539 1 97.75 236 VAL B C 1
ATOM 4397 O O . VAL B 1 236 ? -8.992 -10.383 5.016 1 97.75 236 VAL B O 1
ATOM 4400 N N . VAL B 1 237 ? -9.195 -12.453 4.105 1 97.69 237 VAL B N 1
ATOM 4401 C CA . VAL B 1 237 ? -10.648 -12.469 4.176 1 97.69 237 VAL B CA 1
ATOM 4402 C C . VAL B 1 237 ? -11.094 -13.039 5.523 1 97.69 237 VAL B C 1
ATOM 4404 O O . VAL B 1 237 ? -10.656 -14.117 5.926 1 97.69 237 VAL B O 1
ATOM 4407 N N . LYS B 1 238 ? -11.961 -12.336 6.199 1 97.75 238 LYS B N 1
ATOM 4408 C CA . LYS B 1 238 ? -12.445 -12.789 7.5 1 97.75 238 LYS B CA 1
ATOM 4409 C C . LYS B 1 238 ? -13.844 -13.391 7.387 1 97.75 238 LYS B C 1
ATOM 4411 O O . LYS B 1 238 ? -14.156 -14.383 8.047 1 97.75 238 LYS B O 1
ATOM 4416 N N . GLU B 1 239 ? -14.664 -12.758 6.547 1 98.06 239 GLU B N 1
ATOM 4417 C CA . GLU B 1 239 ? -16.031 -13.227 6.406 1 98.06 239 GLU B CA 1
ATOM 4418 C C . GLU B 1 239 ? -16.531 -13.078 4.965 1 98.06 239 GLU B C 1
ATOM 4420 O O . GLU B 1 239 ? -16.172 -12.117 4.281 1 98.06 239 GLU B O 1
ATOM 4425 N N . CYS B 1 240 ? -17.312 -14.055 4.578 1 97.94 240 CYS B N 1
ATOM 4426 C CA . CYS B 1 240 ? -17.891 -14.047 3.24 1 97.94 240 CYS B CA 1
ATOM 4427 C C . CYS B 1 240 ? -19.406 -14.039 3.305 1 97.94 240 CYS B C 1
ATOM 4429 O O . CYS B 1 240 ? -20 -14.531 4.266 1 97.94 240 CYS B O 1
ATOM 4431 N N . ALA B 1 241 ? -20.047 -13.453 2.273 1 97.19 241 ALA B N 1
ATOM 4432 C CA . ALA B 1 241 ? -21.5 -13.445 2.141 1 97.19 241 ALA B CA 1
ATOM 4433 C C . ALA B 1 241 ? -21.922 -13.219 0.69 1 97.19 241 ALA B C 1
ATOM 4435 O O . ALA B 1 241 ? -21.125 -12.75 -0.125 1 97.19 241 ALA B O 1
ATOM 4436 N N . CYS B 1 242 ? -23.109 -13.625 0.434 1 96.88 242 CYS B N 1
ATOM 4437 C CA . CYS B 1 242 ? -23.641 -13.359 -0.897 1 96.88 242 CYS B CA 1
ATOM 4438 C C . CYS B 1 242 ? -24 -11.883 -1.061 1 96.88 242 CYS B C 1
ATOM 4440 O O . CYS B 1 242 ? -24.734 -11.328 -0.25 1 96.88 242 CYS B O 1
ATOM 4442 N N . ALA B 1 243 ? -23.406 -11.289 -2.07 1 95 243 ALA B N 1
ATOM 4443 C CA . ALA B 1 243 ? -23.625 -9.867 -2.307 1 95 243 ALA B CA 1
ATOM 4444 C C . ALA B 1 243 ? -23.609 -9.547 -3.801 1 95 243 ALA B C 1
ATOM 4446 O O . ALA B 1 243 ? -23.094 -10.32 -4.602 1 95 243 ALA B O 1
ATOM 4447 N N . GLY B 1 244 ? -24.156 -8.422 -4.117 1 91.38 244 GLY B N 1
ATOM 4448 C CA . GLY B 1 244 ? -24.203 -8 -5.508 1 91.38 244 GLY B CA 1
ATOM 4449 C C . GLY B 1 244 ? -22.875 -7.453 -6.004 1 91.38 244 GLY B C 1
ATOM 4450 O O . GLY B 1 244 ? -21.844 -7.625 -5.355 1 91.38 244 GLY B O 1
ATOM 4451 N N . GLU B 1 245 ? -22.922 -6.836 -7.211 1 89 245 GLU B N 1
ATOM 4452 C CA . GLU B 1 245 ? -21.703 -6.312 -7.828 1 89 245 GLU B CA 1
ATOM 4453 C C . GLU B 1 245 ? -21.188 -5.094 -7.078 1 89 245 GLU B C 1
ATOM 4455 O O . GLU B 1 245 ? -19.984 -4.809 -7.098 1 89 245 GLU B O 1
ATOM 4460 N N . CYS B 1 246 ? -22.109 -4.355 -6.656 1 93 246 CYS B N 1
ATOM 4461 C CA . CYS B 1 246 ? -21.797 -3.277 -5.727 1 93 246 CYS B CA 1
ATOM 4462 C C . CYS B 1 246 ? -22.297 -3.598 -4.328 1 93 246 CYS B C 1
ATOM 4464 O O . CYS B 1 246 ? -23.5 -3.736 -4.113 1 93 246 CYS B O 1
ATOM 4466 N N . TYR B 1 247 ? -21.344 -3.699 -3.373 1 94.38 247 TYR B N 1
ATOM 4467 C CA . TYR B 1 247 ? -21.781 -4.207 -2.078 1 94.38 247 TYR B CA 1
ATOM 4468 C C . TYR B 1 247 ? -21.031 -3.521 -0.94 1 94.38 247 TYR B C 1
ATOM 4470 O O . TYR B 1 247 ? -20 -2.885 -1.163 1 94.38 247 TYR B O 1
ATOM 4478 N N . ARG B 1 248 ? -21.562 -3.691 0.184 1 95.81 248 ARG B N 1
ATOM 4479 C CA . ARG B 1 248 ? -21 -3.078 1.387 1 95.81 248 ARG B CA 1
ATOM 4480 C C . ARG B 1 248 ? -20.094 -4.047 2.119 1 95.81 248 ARG B C 1
ATOM 4482 O O . ARG B 1 248 ? -20.422 -5.227 2.279 1 95.81 248 ARG B O 1
ATOM 4489 N N . THR B 1 249 ? -18.938 -3.551 2.547 1 96.12 249 THR B N 1
ATOM 4490 C CA . THR B 1 249 ? -18.016 -4.309 3.396 1 96.12 249 THR B CA 1
ATOM 4491 C C . THR B 1 249 ? -17.875 -3.643 4.762 1 96.12 249 THR B C 1
ATOM 4493 O O . THR B 1 249 ? -18.031 -2.426 4.883 1 96.12 249 THR B O 1
ATOM 4496 N N . SER B 1 250 ? -17.578 -4.43 5.73 1 96.56 250 SER B N 1
ATOM 4497 C CA . SER B 1 250 ? -17.438 -3.92 7.09 1 96.56 250 SER B CA 1
ATOM 4498 C C . SER B 1 250 ? -16.141 -3.125 7.254 1 96.56 250 SER B C 1
ATOM 4500 O O . SER B 1 250 ? -15.102 -3.5 6.711 1 96.56 250 SER B O 1
ATOM 4502 N N . GLN B 1 251 ? -16.25 -2.055 7.902 1 95 251 GLN B N 1
ATOM 4503 C CA . GLN B 1 251 ? -15.156 -1.188 8.32 1 95 251 GLN B CA 1
ATOM 4504 C C . GLN B 1 251 ? -15.438 -0.551 9.672 1 95 251 GLN B C 1
ATOM 4506 O O . GLN B 1 251 ? -16.344 0.286 9.797 1 95 251 GLN B O 1
ATOM 4511 N N . ARG B 1 252 ? -14.57 -0.829 10.562 1 94.75 252 ARG B N 1
ATOM 4512 C CA . ARG B 1 252 ? -14.875 -0.411 11.93 1 94.75 252 ARG B CA 1
ATOM 4513 C C . ARG B 1 252 ? -14.039 0.806 12.32 1 94.75 252 ARG B C 1
ATOM 4515 O O . ARG B 1 252 ? -12.875 0.919 11.938 1 94.75 252 ARG B O 1
ATOM 4522 N N . GLU B 1 253 ? -14.688 1.596 13.055 1 93.44 253 GLU B N 1
ATOM 4523 C CA . GLU B 1 253 ? -14.039 2.701 13.75 1 93.44 253 GLU B CA 1
ATOM 4524 C C . GLU B 1 253 ? -14.406 2.725 15.227 1 93.44 253 GLU B C 1
ATOM 4526 O O . GLU B 1 253 ? -15.531 2.385 15.602 1 93.44 253 GLU B O 1
ATOM 4531 N N . VAL B 1 254 ? -13.453 3.094 16.016 1 94.5 254 VAL B N 1
ATOM 4532 C CA . VAL B 1 254 ? -13.68 3.109 17.453 1 94.5 254 VAL B CA 1
ATOM 4533 C C . VAL B 1 254 ? -13.352 4.492 18.016 1 94.5 254 VAL B C 1
ATOM 4535 O O . VAL B 1 254 ? -12.312 5.074 17.672 1 94.5 254 VAL B O 1
ATOM 4538 N N . TYR B 1 255 ? -14.219 4.957 18.844 1 92.94 255 TYR B N 1
ATOM 4539 C CA . TYR B 1 255 ? -14.055 6.273 19.453 1 92.94 255 TYR B CA 1
ATOM 4540 C C . TYR B 1 255 ? -14.273 6.211 20.953 1 92.94 255 TYR B C 1
ATOM 4542 O O . TYR B 1 255 ? -14.859 5.254 21.469 1 92.94 255 TYR B O 1
ATOM 4550 N N . TYR B 1 256 ? -13.68 7.203 21.594 1 94.12 256 TYR B N 1
ATOM 4551 C CA . TYR B 1 256 ? -14.062 7.41 22.984 1 94.12 256 TYR B CA 1
ATOM 4552 C C . TYR B 1 256 ? -15.297 8.305 23.094 1 94.12 256 TYR B C 1
ATOM 4554 O O . TYR B 1 256 ? -15.32 9.398 22.531 1 94.12 256 TYR B O 1
ATOM 4562 N N . GLU B 1 257 ? -16.25 7.824 23.766 1 93.88 257 GLU B N 1
ATOM 4563 C CA . GLU B 1 257 ? -17.469 8.586 23.984 1 93.88 257 GLU B CA 1
ATOM 4564 C C . GLU B 1 257 ? -17.641 8.961 25.453 1 93.88 257 GLU B C 1
ATOM 4566 O O . GLU B 1 257 ? -17.453 8.117 26.328 1 93.88 257 GLU B O 1
ATOM 4571 N N . ALA B 1 258 ? -17.922 10.234 25.625 1 93.31 258 ALA B N 1
ATOM 4572 C CA . ALA B 1 258 ? -18.25 10.719 26.969 1 93.31 258 ALA B CA 1
ATOM 4573 C C . ALA B 1 258 ? -19.75 10.719 27.188 1 93.31 258 ALA B C 1
ATOM 4575 O O . ALA B 1 258 ? -20.516 11.102 26.312 1 93.31 258 ALA B O 1
ATOM 4576 N N . PHE B 1 259 ? -20.141 10.102 28.297 1 90.25 259 PHE B N 1
ATOM 4577 C CA . PHE B 1 259 ? -21.562 10.102 28.625 1 90.25 259 PHE B CA 1
ATOM 4578 C C . PHE B 1 259 ? -21.797 10.398 30.094 1 90.25 259 PHE B C 1
ATOM 4580 O O . PHE B 1 259 ? -20.906 10.148 30.922 1 90.25 259 PHE B O 1
ATOM 4587 N N . PHE B 1 260 ? -22.859 11.094 30.359 1 88.44 260 PHE B N 1
ATOM 4588 C CA . PHE B 1 260 ? -23.203 11.445 31.734 1 88.44 260 PHE B CA 1
ATOM 4589 C C . PHE B 1 260 ? -23.938 10.289 32.406 1 88.44 260 PHE B C 1
ATOM 4591 O O . PHE B 1 260 ? -24.984 9.844 31.953 1 88.44 260 PHE B O 1
ATOM 4598 N N . ASN B 1 261 ? -23.203 9.758 33.406 1 88.75 261 ASN B N 1
ATOM 4599 C CA . ASN B 1 261 ? -23.812 8.719 34.219 1 88.75 261 ASN B CA 1
ATOM 4600 C C . ASN B 1 261 ? -24.734 9.312 35.281 1 88.75 261 ASN B C 1
ATOM 4602 O O . ASN B 1 261 ? -24.266 9.93 36.25 1 88.75 261 ASN B O 1
ATOM 4606 N N . GLU B 1 262 ? -26.016 9.125 35.156 1 88.69 262 GLU B N 1
ATOM 4607 C CA . GLU B 1 262 ? -27.016 9.695 36.062 1 88.69 262 GLU B CA 1
ATOM 4608 C C . GLU B 1 262 ? -26.875 9.117 37.469 1 88.69 262 GLU B C 1
ATOM 4610 O O . GLU B 1 262 ? -27.156 9.797 38.469 1 88.69 262 GLU B O 1
ATOM 4615 N N . THR B 1 263 ? -26.406 7.883 37.562 1 89.81 263 THR B N 1
ATOM 4616 C CA . THR B 1 263 ? -26.266 7.227 38.875 1 89.81 263 THR B CA 1
ATOM 4617 C C . THR B 1 263 ? -25.078 7.801 39.625 1 89.81 263 THR B C 1
ATOM 4619 O O . THR B 1 263 ? -25.219 8.164 40.812 1 89.81 263 THR B O 1
ATOM 4622 N N . THR B 1 264 ? -23.938 7.977 38.938 1 88.62 264 THR B N 1
ATOM 4623 C CA . THR B 1 264 ? -22.719 8.461 39.625 1 88.62 264 THR B CA 1
ATOM 4624 C C . THR B 1 264 ? -22.609 9.977 39.469 1 88.62 264 THR B C 1
ATOM 4626 O O . THR B 1 264 ? -21.781 10.602 40.156 1 88.62 264 THR B O 1
ATOM 4629 N N . GLN B 1 265 ? -23.516 10.578 38.688 1 88.25 265 GLN B N 1
ATOM 4630 C CA . GLN B 1 265 ? -23.562 12.016 38.438 1 88.25 265 GLN B CA 1
ATOM 4631 C C . GLN B 1 265 ? -22.219 12.531 37.906 1 88.25 265 GLN B C 1
ATOM 4633 O O . GLN B 1 265 ? -21.766 13.609 38.312 1 88.25 265 GLN B O 1
ATOM 4638 N N . GLU B 1 266 ? -21.406 11.594 37.25 1 88.56 266 GLU B N 1
ATOM 4639 C CA . GLU B 1 266 ? -20.109 11.961 36.656 1 88.56 266 GLU B CA 1
ATOM 4640 C C . GLU B 1 266 ? -20.047 11.578 35.188 1 88.56 266 GLU B C 1
ATOM 4642 O O . GLU B 1 266 ? -20.75 10.68 34.75 1 88.56 266 GLU B O 1
ATOM 4647 N N . PHE B 1 267 ? -19.25 12.406 34.562 1 87 267 PHE B N 1
ATOM 4648 C CA . PHE B 1 267 ? -18.969 12.047 33.156 1 87 267 PHE B CA 1
ATOM 4649 C C . PHE B 1 267 ? -18.031 10.852 33.094 1 87 267 PHE B C 1
ATOM 4651 O O . PHE B 1 267 ? -17.031 10.789 33.812 1 87 267 PHE B O 1
ATOM 4658 N N . GLN B 1 268 ? -18.578 9.836 32.406 1 91.12 268 GLN B N 1
ATOM 4659 C CA . GLN B 1 268 ? -17.781 8.633 32.188 1 91.12 268 GLN B CA 1
ATOM 4660 C C . GLN B 1 268 ? -17.484 8.43 30.703 1 91.12 268 GLN B C 1
ATOM 4662 O O . GLN B 1 268 ? -18.094 9.078 29.859 1 91.12 268 GLN B O 1
ATOM 4667 N N . GLU B 1 269 ? -16.359 7.711 30.484 1 91.12 269 GLU B N 1
ATOM 4668 C CA . GLU B 1 269 ? -15.945 7.449 29.109 1 91.12 269 GLU B CA 1
ATOM 4669 C C . GLU B 1 269 ? -16.172 5.988 28.734 1 91.12 269 GLU B C 1
ATOM 4671 O O . GLU B 1 269 ? -16.016 5.094 29.562 1 91.12 269 GLU B O 1
ATOM 4676 N N . ARG B 1 270 ? -16.594 5.742 27.594 1 92.94 270 ARG B N 1
ATOM 4677 C CA . ARG B 1 270 ? -16.703 4.383 27.062 1 92.94 270 ARG B CA 1
ATOM 4678 C C . ARG B 1 270 ? -16.25 4.324 25.609 1 92.94 270 ARG B C 1
ATOM 4680 O O . ARG B 1 270 ? -16.125 5.355 24.938 1 92.94 270 ARG B O 1
ATOM 4687 N N . GLU B 1 271 ? -15.938 3.111 25.188 1 94.5 271 GLU B N 1
ATOM 4688 C CA . GLU B 1 271 ? -15.555 2.906 23.781 1 94.5 271 GLU B CA 1
ATOM 4689 C C . GLU B 1 271 ? -16.781 2.705 22.906 1 94.5 271 GLU B C 1
ATOM 4691 O O . GLU B 1 271 ? -17.656 1.9 23.219 1 94.5 271 GLU B O 1
ATOM 4696 N N . LYS B 1 272 ? -16.844 3.543 22 1 94.56 272 LYS B N 1
ATOM 4697 C CA . LYS B 1 272 ? -17.906 3.424 21 1 94.56 272 LYS B CA 1
ATOM 4698 C C . LYS B 1 272 ? -17.375 2.881 19.688 1 94.56 272 LYS B C 1
ATOM 4700 O O . LYS B 1 272 ? -16.531 3.51 19.047 1 94.56 272 LYS B O 1
ATOM 4705 N N . GLU B 1 273 ? -17.906 1.733 19.266 1 95.88 273 GLU B N 1
ATOM 4706 C CA . GLU B 1 273 ? -17.516 1.131 18 1 95.88 273 GLU B CA 1
ATOM 4707 C C . GLU B 1 273 ? -18.594 1.314 16.938 1 95.88 273 GLU B C 1
ATOM 4709 O O . GLU B 1 273 ? -19.766 1.026 17.188 1 95.88 273 GLU B O 1
ATOM 4714 N N . ILE B 1 274 ? -18.219 1.877 15.828 1 95.69 274 ILE B N 1
ATOM 4715 C CA . ILE B 1 274 ? -19.141 2.096 14.727 1 95.69 274 ILE B CA 1
ATOM 4716 C C . ILE B 1 274 ? -18.641 1.378 13.477 1 95.69 274 ILE B C 1
ATOM 4718 O O . ILE B 1 274 ? -17.484 1.548 13.078 1 95.69 274 ILE B O 1
ATOM 4722 N N . ASP B 1 275 ? -19.5 0.573 12.906 1 96.69 275 ASP B N 1
ATOM 4723 C CA . ASP B 1 275 ? -19.203 0.027 11.586 1 96.69 275 ASP B CA 1
ATOM 4724 C C . ASP B 1 275 ? -19.578 1.016 10.484 1 96.69 275 ASP B C 1
ATOM 4726 O O . ASP B 1 275 ? -20.719 1.026 10.008 1 96.69 275 ASP B O 1
ATOM 4730 N N . VAL B 1 276 ? -18.609 1.779 10.062 1 94.81 276 VAL B N 1
ATOM 4731 C CA . VAL B 1 276 ? -18.859 2.838 9.086 1 94.81 276 VAL B CA 1
ATOM 4732 C C . VAL B 1 276 ? -19.062 2.23 7.703 1 94.81 276 VAL B C 1
ATOM 4734 O O . VAL B 1 276 ? -19.719 2.826 6.848 1 94.81 276 VAL B O 1
ATOM 4737 N N . GLY B 1 277 ? -18.422 1.161 7.414 1 94.94 277 GLY B N 1
ATOM 4738 C CA . GLY B 1 277 ? -18.594 0.451 6.156 1 94.94 277 GLY B CA 1
ATOM 4739 C C . GLY B 1 277 ? -17.859 1.1 5 1 94.94 277 GLY B C 1
ATOM 4740 O O . GLY B 1 277 ? -17.391 2.234 5.109 1 94.94 277 GLY B O 1
ATOM 4741 N N . ARG B 1 278 ? -17.781 0.35 3.887 1 93.19 278 ARG B N 1
ATOM 4742 C CA . ARG B 1 278 ? -17.219 0.792 2.621 1 93.19 278 ARG B CA 1
ATOM 4743 C C . ARG B 1 278 ? -17.906 0.123 1.44 1 93.19 278 ARG B C 1
ATOM 4745 O O . ARG B 1 278 ? -18.406 -1.003 1.558 1 93.19 278 ARG B O 1
ATOM 4752 N N . CYS B 1 279 ? -17.906 0.89 0.433 1 93.25 279 CYS B N 1
ATOM 4753 C CA . CYS B 1 279 ? -18.5 0.308 -0.769 1 93.25 279 CYS B CA 1
ATOM 4754 C C . CYS B 1 279 ? -17.422 -0.255 -1.686 1 93.25 279 CYS B C 1
ATOM 4756 O O . CYS B 1 279 ? -16.422 0.418 -1.972 1 93.25 279 CYS B O 1
ATOM 4758 N N . MET B 1 280 ? -17.688 -1.465 -2.076 1 92.31 280 MET B N 1
ATOM 4759 C CA . MET B 1 280 ? -16.75 -2.158 -2.951 1 92.31 280 MET B CA 1
ATOM 4760 C C . MET B 1 280 ? -17.469 -2.711 -4.184 1 92.31 280 MET B C 1
ATOM 4762 O O . MET B 1 280 ? -18.672 -2.928 -4.164 1 92.31 280 MET B O 1
ATOM 4766 N N . GLY B 1 281 ? -16.578 -2.848 -5.27 1 89.31 281 GLY B N 1
ATOM 4767 C CA . GLY B 1 281 ? -17.125 -3.459 -6.473 1 89.31 281 GLY B CA 1
ATOM 4768 C C . GLY B 1 281 ? -17.188 -2.504 -7.648 1 89.31 281 GLY B C 1
ATOM 4769 O O . GLY B 1 281 ? -16.484 -1.49 -7.672 1 89.31 281 GLY B O 1
ATOM 4770 N N . SER B 1 282 ? -17.875 -3.043 -8.719 1 83.75 282 SER B N 1
ATOM 4771 C CA . SER B 1 282 ? -17.938 -2.262 -9.945 1 83.75 282 SER B CA 1
ATOM 4772 C C . SER B 1 282 ? -19.359 -2.225 -10.5 1 83.75 282 SER B C 1
ATOM 4774 O O . SER B 1 282 ? -20.203 -3.041 -10.125 1 83.75 282 SER B O 1
ATOM 4776 N N . CYS B 1 283 ? -19.516 -1.115 -11.172 1 84.31 283 CYS B N 1
ATOM 4777 C CA . CYS B 1 283 ? -20.812 -0.957 -11.82 1 84.31 283 CYS B CA 1
ATOM 4778 C C . CYS B 1 283 ? -20.688 -1.127 -13.328 1 84.31 283 CYS B C 1
ATOM 4780 O O . CYS B 1 283 ? -19.641 -0.846 -13.906 1 84.31 283 CYS B O 1
ATOM 4782 N N . MET B 1 284 ? -21.531 -2.02 -13.828 1 71.31 284 MET B N 1
ATOM 4783 C CA . MET B 1 284 ? -21.516 -2.396 -15.242 1 71.31 284 MET B CA 1
ATOM 4784 C C . MET B 1 284 ? -21.531 -1.16 -16.141 1 71.31 284 MET B C 1
ATOM 4786 O O . MET B 1 284 ? -22.031 -0.106 -15.742 1 71.31 284 MET B O 1
ATOM 4790 N N . GLU B 1 285 ? -20.641 -1.303 -17.125 1 64.94 285 GLU B N 1
ATOM 4791 C CA . GLU B 1 285 ? -20.547 -0.301 -18.172 1 64.94 285 GLU B CA 1
ATOM 4792 C C . GLU B 1 285 ? -21.922 -0.013 -18.781 1 64.94 285 GLU B C 1
ATOM 4794 O O . GLU B 1 285 ? -22.766 -0.91 -18.891 1 64.94 285 GLU B O 1
ATOM 4799 N N . GLY B 1 286 ? -22.188 1.297 -18.562 1 59.25 286 GLY B N 1
ATOM 4800 C CA . GLY B 1 286 ? -23.406 1.753 -19.203 1 59.25 286 GLY B CA 1
ATOM 4801 C C . GLY B 1 286 ? -23.594 1.171 -20.594 1 59.25 286 GLY B C 1
ATOM 4802 O O . GLY B 1 286 ? -22.656 0.654 -21.188 1 59.25 286 GLY B O 1
ATOM 4803 N N . HIS B 1 287 ? -24.844 0.822 -20.891 1 61.31 287 HIS B N 1
ATOM 4804 C CA . HIS B 1 287 ? -25.281 0.38 -22.219 1 61.31 287 HIS B CA 1
ATOM 4805 C C . HIS B 1 287 ? -24.891 1.387 -23.297 1 61.31 287 HIS B C 1
ATOM 4807 O O . HIS B 1 287 ? -25 2.598 -23.094 1 61.31 287 HIS B O 1
ATOM 4813 N N . HIS B 1 288 ? -23.906 0.82 -24.141 1 64.31 288 HIS B N 1
ATOM 4814 C CA . HIS B 1 288 ? -23.719 1.578 -25.375 1 64.31 288 HIS B CA 1
ATOM 4815 C C . HIS B 1 288 ? -24.922 1.44 -26.297 1 64.31 288 HIS B C 1
ATOM 4817 O O . HIS B 1 288 ? -25.359 0.327 -26.578 1 64.31 288 HIS B O 1
ATOM 4823 N N . ARG B 1 289 ? -25.641 2.543 -26.297 1 71.81 289 ARG B N 1
ATOM 4824 C CA . ARG B 1 289 ? -26.703 2.529 -27.297 1 71.81 289 ARG B CA 1
ATOM 4825 C C . ARG B 1 289 ? -26.25 3.238 -28.578 1 71.81 289 ARG B C 1
ATOM 4827 O O . ARG B 1 289 ? -25.969 4.434 -28.562 1 71.81 289 ARG B O 1
ATOM 4834 N N . CYS B 1 290 ? -26.062 2.424 -29.531 1 76.62 290 CYS B N 1
ATOM 4835 C CA . CYS B 1 290 ? -25.734 3.033 -30.812 1 76.62 290 CYS B CA 1
ATOM 4836 C C . CYS B 1 290 ? -26.859 3.947 -31.281 1 76.62 290 CYS B C 1
ATOM 4838 O O . CYS B 1 290 ? -28.016 3.527 -31.359 1 76.62 290 CYS B O 1
ATOM 4840 N N . VAL B 1 291 ? -26.594 5.156 -31.359 1 81.38 291 VAL B N 1
ATOM 4841 C CA . VAL B 1 291 ? -27.625 6.102 -31.797 1 81.38 291 VAL B CA 1
ATOM 4842 C C . VAL B 1 291 ? -27.547 6.309 -33.312 1 81.38 291 VAL B C 1
ATOM 4844 O O . VAL B 1 291 ? -28.5 6.777 -33.938 1 81.38 291 VAL B O 1
ATOM 4847 N N . MET B 1 292 ? -26.297 6.152 -33.781 1 81.88 292 MET B N 1
ATOM 4848 C CA . MET B 1 292 ? -26.188 6.359 -35.219 1 81.88 292 MET B CA 1
ATOM 4849 C C . MET B 1 292 ? -25.328 5.273 -35.844 1 81.88 292 MET B C 1
ATOM 4851 O O . MET B 1 292 ? -24.188 5.051 -35.438 1 81.88 292 MET B O 1
ATOM 4855 N N . ARG B 1 293 ? -25.875 4.535 -36.688 1 82.12 293 ARG B N 1
ATOM 4856 C CA . ARG B 1 293 ? -25.172 3.492 -37.406 1 82.12 293 ARG B CA 1
ATOM 4857 C C . ARG B 1 293 ? -24.844 3.939 -38.844 1 82.12 293 ARG B C 1
ATOM 4859 O O . ARG B 1 293 ? -25.469 4.879 -39.344 1 82.12 293 ARG B O 1
ATOM 4866 N N . SER B 1 294 ? -23.719 3.35 -39.25 1 84.19 294 SER B N 1
ATOM 4867 C CA . SER B 1 294 ? -23.328 3.637 -40.625 1 84.19 294 SER B CA 1
ATOM 4868 C C . SER B 1 294 ? -24.438 3.252 -41.594 1 84.19 294 SER B C 1
ATOM 4870 O O . SER B 1 294 ? -25.078 2.205 -41.438 1 84.19 294 SER B O 1
ATOM 4872 N N . GLU B 1 295 ? -24.719 4.195 -42.469 1 85.25 295 GLU B N 1
ATOM 4873 C CA . GLU B 1 295 ? -25.688 3.904 -43.531 1 85.25 295 GLU B CA 1
ATOM 4874 C C . GLU B 1 295 ? -25.188 2.779 -44.438 1 85.25 295 GLU B C 1
ATOM 4876 O O . GLU B 1 295 ? -25.984 1.972 -44.938 1 85.25 295 GLU B O 1
ATOM 4881 N N . ASP B 1 296 ? -23.859 2.732 -44.594 1 85.88 296 ASP B N 1
ATOM 4882 C CA . ASP B 1 296 ? -23.281 1.773 -45.531 1 85.88 296 ASP B CA 1
ATOM 4883 C C . ASP B 1 296 ? -23.141 0.395 -44.875 1 85.88 296 ASP B C 1
ATOM 4885 O O . ASP B 1 296 ? -23.297 -0.627 -45.562 1 85.88 296 ASP B O 1
ATOM 4889 N N . ASP B 1 297 ? -22.781 0.394 -43.562 1 83.88 297 ASP B N 1
ATOM 4890 C CA . ASP B 1 297 ? -22.625 -0.862 -42.844 1 83.88 297 ASP B CA 1
ATOM 4891 C C . ASP B 1 297 ? -23.25 -0.774 -41.469 1 83.88 297 ASP B C 1
ATOM 4893 O O . ASP B 1 297 ? -22.641 -0.251 -40.531 1 83.88 297 ASP B O 1
ATOM 4897 N N . PRO B 1 298 ? -24.453 -1.262 -41.375 1 82.38 298 PRO B N 1
ATOM 4898 C CA . PRO B 1 298 ? -25.203 -1.126 -40.125 1 82.38 298 PRO B CA 1
ATOM 4899 C C . PRO B 1 298 ? -24.5 -1.784 -38.938 1 82.38 298 PRO B C 1
ATOM 4901 O O . PRO B 1 298 ? -24.859 -1.523 -37.781 1 82.38 298 PRO B O 1
ATOM 4904 N N . SER B 1 299 ? -23.594 -2.525 -39.219 1 82.12 299 SER B N 1
ATOM 4905 C CA . SER B 1 299 ? -22.891 -3.152 -38.125 1 82.12 299 SER B CA 1
ATOM 4906 C C . SER B 1 299 ? -21.922 -2.176 -37.469 1 82.12 299 SER B C 1
ATOM 4908 O O . SER B 1 299 ? -21.516 -2.377 -36.312 1 82.12 299 SER B O 1
ATOM 4910 N N . VAL B 1 300 ? -21.797 -1.161 -38.25 1 80.62 300 VAL B N 1
ATOM 4911 C CA . VAL B 1 300 ? -20.844 -0.167 -37.75 1 80.62 300 VAL B CA 1
ATOM 4912 C C . VAL B 1 300 ? 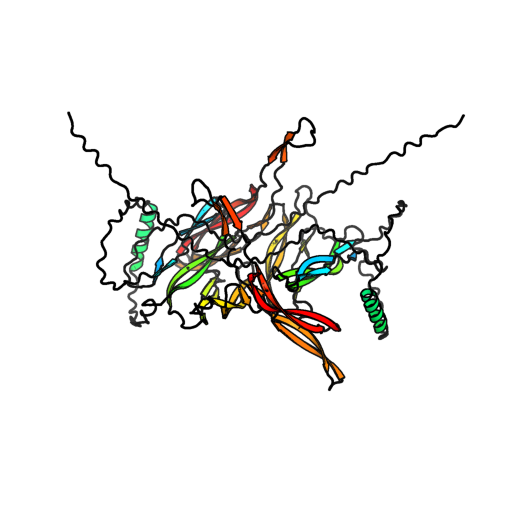-21.578 0.933 -37 1 80.62 300 VAL B C 1
ATOM 4914 O O . 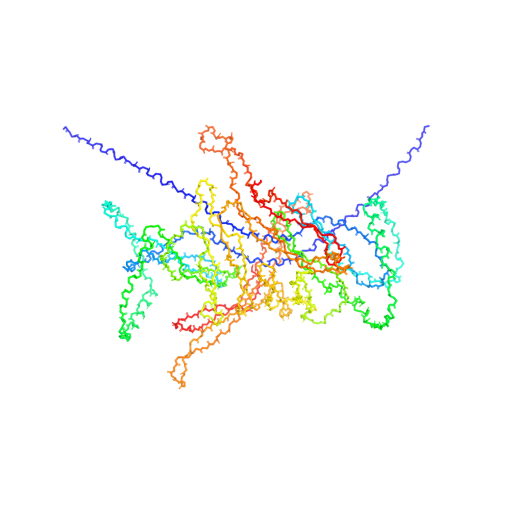VAL B 1 300 ? -22.453 1.595 -37.562 1 80.62 300 VAL B O 1
ATOM 4917 N N . CYS B 1 301 ? -21.312 1.066 -35.781 1 78.56 301 CYS B N 1
ATOM 4918 C CA . CYS B 1 301 ? -21.891 2.143 -35 1 78.56 301 CYS B CA 1
ATOM 4919 C C . CYS B 1 301 ? -21.047 3.412 -35.094 1 78.56 301 CYS B C 1
ATOM 4921 O O . CYS B 1 301 ? -19.859 3.406 -34.781 1 78.56 301 CYS B O 1
ATOM 4923 N N . LEU B 1 302 ? -21.734 4.441 -35.719 1 80.06 302 LEU B N 1
ATOM 4924 C CA . LEU B 1 302 ? -21.031 5.703 -35.906 1 80.06 302 LEU B CA 1
ATOM 4925 C C . LEU B 1 302 ? -21.062 6.551 -34.656 1 80.06 302 LEU B C 1
ATOM 4927 O O . LEU B 1 302 ? -20.094 7.266 -34.344 1 80.06 302 LEU B O 1
ATOM 4931 N N . MET B 1 303 ? -22.25 6.566 -34 1 79.38 303 MET B N 1
ATOM 4932 C CA . MET B 1 303 ? -22.375 7.332 -32.75 1 79.38 303 MET B CA 1
ATOM 4933 C C . MET B 1 303 ? -23.078 6.512 -31.688 1 79.38 303 MET B C 1
ATOM 4935 O O . MET B 1 303 ? -24.078 5.848 -31.953 1 79.38 303 MET B O 1
ATOM 4939 N N . SER B 1 304 ? -22.453 6.402 -30.531 1 74.81 304 SER B N 1
ATOM 4940 C CA . SER B 1 304 ? -23.062 5.66 -29.422 1 74.81 304 SER B CA 1
ATOM 4941 C C . SER B 1 304 ? -23.203 6.527 -28.188 1 74.81 304 SER B C 1
ATOM 4943 O O . SER B 1 304 ? -22.406 7.434 -27.953 1 74.81 304 SER B O 1
ATOM 4945 N N . LEU B 1 305 ? -24.453 6.578 -27.719 1 72.12 305 LEU B N 1
ATOM 4946 C CA . LEU B 1 305 ? -24.641 7.176 -26.391 1 72.12 305 LEU B CA 1
ATOM 4947 C C . LEU B 1 305 ? -24.016 6.305 -25.312 1 72.12 305 LEU B C 1
ATOM 4949 O O . LEU B 1 305 ? -24.156 5.082 -25.328 1 72.12 305 LEU B O 1
ATOM 4953 N N . PHE B 1 306 ? -23.078 6.875 -24.797 1 65.94 306 PHE B N 1
ATOM 4954 C CA . PHE B 1 306 ? -22.328 6.172 -23.766 1 65.94 306 PHE B CA 1
ATOM 4955 C C . PHE B 1 306 ? -22.703 6.695 -22.375 1 65.94 306 PHE B C 1
ATOM 4957 O O . PHE B 1 306 ? -22.672 7.902 -22.141 1 65.94 306 PHE B O 1
ATOM 4964 N N . ARG B 1 307 ? -23.469 5.82 -21.641 1 64.69 307 ARG B N 1
ATOM 4965 C CA . ARG B 1 307 ? -23.625 6.203 -20.234 1 64.69 307 ARG B CA 1
ATOM 4966 C C . ARG B 1 307 ? -22.422 5.785 -19.406 1 64.69 307 ARG B C 1
ATOM 4968 O O . ARG B 1 307 ? -22.031 4.613 -19.422 1 64.69 307 ARG B O 1
ATOM 4975 N N . PRO B 1 308 ? -21.766 6.754 -18.953 1 67.88 308 PRO B N 1
ATOM 4976 C CA . PRO B 1 308 ? -20.578 6.418 -18.141 1 67.88 308 PRO B CA 1
ATOM 4977 C C . PRO B 1 308 ? -20.875 5.391 -17.062 1 67.88 308 PRO B C 1
ATOM 4979 O O . PRO B 1 308 ? -22.016 5.309 -16.578 1 67.88 308 PRO B O 1
ATOM 4982 N N . LYS B 1 309 ? -20.031 4.461 -16.922 1 71.69 309 LYS B N 1
ATOM 4983 C CA . LYS B 1 309 ? -20.141 3.463 -15.867 1 71.69 309 LYS B CA 1
ATOM 4984 C C . LYS B 1 309 ? -20.453 4.117 -14.523 1 71.69 309 LYS B C 1
ATOM 4986 O O . LYS B 1 309 ? -19.875 5.148 -14.18 1 71.69 309 LYS B O 1
ATOM 4991 N N . GLY B 1 310 ? -21.625 3.645 -14 1 76.5 310 GLY B N 1
ATOM 4992 C CA . GLY B 1 310 ? -21.953 4.156 -12.68 1 76.5 310 GLY B CA 1
ATOM 4993 C C . GLY B 1 310 ? -20.859 3.898 -11.648 1 76.5 310 GLY B C 1
ATOM 4994 O O . GLY B 1 310 ? -19.938 3.127 -11.898 1 76.5 310 GLY B O 1
ATOM 4995 N N . ARG B 1 311 ? -20.812 4.684 -10.664 1 83.5 311 ARG B N 1
ATOM 4996 C CA . ARG B 1 311 ? -19.891 4.484 -9.547 1 83.5 311 ARG B CA 1
ATOM 4997 C C . ARG B 1 311 ? -20.578 3.77 -8.391 1 83.5 311 ARG B C 1
ATOM 4999 O O . ARG B 1 311 ? -21.766 3.99 -8.133 1 83.5 311 ARG B O 1
ATOM 5006 N N . CYS B 1 312 ? -19.922 2.82 -7.836 1 90.69 312 CYS B N 1
ATOM 5007 C CA . CYS B 1 312 ? -20.422 2.164 -6.629 1 90.69 312 CYS B CA 1
ATOM 5008 C C . CYS B 1 312 ? -20.25 3.064 -5.41 1 90.69 312 CYS B C 1
ATOM 5010 O O . CYS B 1 312 ? -19.125 3.346 -4.992 1 90.69 312 CYS B O 1
ATOM 5012 N N . ALA B 1 313 ? -21.406 3.471 -4.91 1 89.75 313 ALA B N 1
ATOM 5013 C CA . ALA B 1 313 ? -21.344 4.434 -3.814 1 89.75 313 ALA B CA 1
ATOM 5014 C C . ALA B 1 313 ? -22.453 4.184 -2.801 1 89.75 313 ALA B C 1
ATOM 5016 O O . ALA B 1 313 ? -23.375 3.408 -3.064 1 89.75 313 ALA B O 1
ATOM 5017 N N . ALA B 1 314 ? -22.312 4.859 -1.688 1 92.38 314 ALA B N 1
ATOM 5018 C CA . ALA B 1 314 ? -23.328 4.734 -0.642 1 92.38 314 ALA B CA 1
ATOM 5019 C C . ALA B 1 314 ? -24.672 5.27 -1.113 1 92.38 314 ALA B C 1
ATOM 5021 O O . ALA B 1 314 ? -24.75 6.375 -1.656 1 92.38 314 ALA B O 1
ATOM 5022 N N . THR B 1 315 ? -25.75 4.473 -0.959 1 91.5 315 THR B N 1
ATOM 5023 C CA . THR B 1 315 ? -27.094 4.898 -1.318 1 91.5 315 THR B CA 1
ATOM 5024 C C . THR B 1 315 ? -27.891 5.289 -0.074 1 91.5 315 THR B C 1
ATOM 5026 O O . THR B 1 315 ? -28.812 6.113 -0.149 1 91.5 315 THR B O 1
ATOM 5029 N N . ARG B 1 316 ? -27.562 4.648 1.029 1 94.56 316 ARG B N 1
ATOM 5030 C CA . ARG B 1 316 ? -28.156 4.957 2.322 1 94.56 316 ARG B CA 1
ATOM 5031 C C . ARG B 1 316 ? -27.109 5 3.422 1 94.56 316 ARG B C 1
ATOM 5033 O O . ARG B 1 316 ? -26.156 4.207 3.416 1 94.56 316 ARG B O 1
ATOM 5040 N N . PHE B 1 317 ? -27.25 5.969 4.301 1 94.38 317 PHE B N 1
ATOM 5041 C CA . PHE B 1 317 ? -26.297 6.078 5.406 1 94.38 317 PHE B CA 1
ATOM 5042 C C . PHE B 1 317 ? -26.984 6.645 6.648 1 94.38 317 PHE B C 1
ATOM 5044 O O . PHE B 1 317 ? -28.047 7.246 6.555 1 94.38 317 PHE B O 1
ATOM 5051 N N . THR B 1 318 ? -26.438 6.324 7.754 1 96.19 318 THR B N 1
ATOM 5052 C CA . THR B 1 318 ? -26.922 6.801 9.039 1 96.19 318 THR B CA 1
ATOM 5053 C C . THR B 1 318 ? -25.859 7.629 9.75 1 96.19 318 THR B C 1
ATOM 5055 O O . THR B 1 318 ? -24.656 7.328 9.656 1 96.19 318 THR B O 1
ATOM 5058 N N . GLU B 1 319 ? -26.297 8.664 10.336 1 94.44 319 GLU B N 1
ATOM 5059 C CA . GLU B 1 319 ? -25.391 9.516 11.102 1 94.44 319 GLU B CA 1
ATOM 5060 C C . GLU B 1 319 ? -25.391 9.133 12.578 1 94.44 319 GLU B C 1
ATOM 5062 O O . GLU B 1 319 ? -26.438 9.055 13.203 1 94.44 319 GLU B O 1
ATOM 5067 N N . HIS B 1 320 ? -24.234 8.891 13.078 1 94.75 320 HIS B N 1
ATOM 5068 C CA . HIS B 1 320 ? -24.047 8.633 14.5 1 94.75 320 HIS B CA 1
ATOM 5069 C C . HIS B 1 320 ? -23.469 9.852 15.211 1 94.75 320 HIS B C 1
ATOM 5071 O O . HIS B 1 320 ? -22.391 10.336 14.844 1 94.75 320 HIS B O 1
ATOM 5077 N N . ARG B 1 321 ? -24.156 10.266 16.219 1 94.31 321 ARG B N 1
ATOM 5078 C CA . ARG B 1 321 ? -23.688 11.422 16.984 1 94.31 321 ARG B CA 1
ATOM 5079 C C . ARG B 1 321 ? -23.328 11.031 18.406 1 94.31 321 ARG B C 1
ATOM 5081 O O . ARG B 1 321 ? -24.031 10.227 19.031 1 94.31 321 ARG B O 1
ATOM 5088 N N . PHE B 1 322 ? -22.234 11.555 18.859 1 93.06 322 PHE B N 1
ATOM 5089 C CA . PHE B 1 322 ? -21.812 11.305 20.234 1 93.06 322 PHE B CA 1
ATOM 5090 C C . PHE B 1 322 ? -20.875 12.406 20.719 1 93.06 322 PHE B C 1
ATOM 5092 O O . PHE B 1 322 ? -20.438 13.25 19.938 1 93.06 322 PHE B O 1
ATOM 5099 N N . ILE B 1 323 ? -20.672 12.438 21.969 1 92.56 323 ILE B N 1
ATOM 5100 C CA . ILE B 1 323 ? -19.766 13.406 22.578 1 92.56 323 ILE B CA 1
ATOM 5101 C C . ILE B 1 323 ? -18.406 12.766 22.812 1 92.56 323 ILE B C 1
ATOM 5103 O O . ILE B 1 323 ? -18.312 11.719 23.469 1 92.56 323 ILE B O 1
ATOM 5107 N N . SER B 1 324 ? -17.453 13.398 22.203 1 89.44 324 SER B N 1
ATOM 5108 C CA . SER B 1 324 ? -16.094 12.875 22.328 1 89.44 324 SER B CA 1
ATOM 5109 C C . SER B 1 324 ? -15.539 13.102 23.734 1 89.44 324 SER B C 1
ATOM 5111 O O . SER B 1 324 ? -16.188 13.742 24.562 1 89.44 324 SER B O 1
ATOM 5113 N N . ARG B 1 325 ? -14.422 12.547 23.953 1 85.38 325 ARG B N 1
ATOM 5114 C CA . ARG B 1 325 ? -13.773 12.695 25.25 1 85.38 325 ARG B CA 1
ATOM 5115 C C . ARG B 1 325 ? -13.484 14.156 25.562 1 85.38 325 ARG B C 1
ATOM 5117 O O . ARG B 1 325 ? -13.477 14.562 26.719 1 85.38 325 ARG B O 1
ATOM 5124 N N . ASP B 1 326 ? -13.273 14.992 24.531 1 83.5 326 ASP B N 1
ATOM 5125 C CA . ASP B 1 326 ? -13.016 16.422 24.688 1 83.5 326 ASP B CA 1
ATOM 5126 C C . ASP B 1 326 ? -14.32 17.203 24.797 1 83.5 326 ASP B C 1
ATOM 5128 O O . ASP B 1 326 ? -14.32 18.438 24.703 1 83.5 326 ASP B O 1
ATOM 5132 N N . GLN B 1 327 ? -15.391 16.438 24.859 1 85.38 327 GLN B N 1
ATOM 5133 C CA . GLN B 1 327 ? -16.719 17 25.062 1 85.38 327 GLN B CA 1
ATOM 5134 C C . GLN B 1 327 ? -17.172 17.781 23.844 1 85.38 327 GLN B C 1
ATOM 5136 O O . GLN B 1 327 ? -17.797 18.828 23.969 1 85.38 327 GLN B O 1
ATOM 5141 N N . LYS B 1 328 ? -16.703 17.312 22.75 1 87.94 328 LYS B N 1
ATOM 5142 C CA . LYS B 1 328 ? -17.141 17.859 21.484 1 87.94 328 LYS B CA 1
ATOM 5143 C C . LYS B 1 328 ? -18.109 16.922 20.781 1 87.94 328 LYS B C 1
ATOM 5145 O O . LYS B 1 328 ? -17.938 15.695 20.828 1 87.94 328 LYS B O 1
ATOM 5150 N N . LEU B 1 329 ? -19.062 17.531 20.25 1 91.75 329 LEU B N 1
ATOM 5151 C CA . LEU B 1 329 ? -20.031 16.719 19.5 1 91.75 329 LEU B CA 1
ATOM 5152 C C . LEU B 1 329 ? -19.422 16.219 18.203 1 91.75 329 LEU B C 1
ATOM 5154 O O . LEU B 1 329 ? -18.922 17 17.391 1 91.75 329 LEU B O 1
ATOM 5158 N N . GLN B 1 330 ? -19.5 14.961 18.047 1 91 330 GLN B N 1
ATOM 5159 C CA . GLN B 1 330 ? -18.953 14.344 16.844 1 91 330 GLN B CA 1
ATOM 5160 C C . GLN B 1 330 ? -20.062 13.672 16.031 1 91 330 GLN B C 1
ATOM 5162 O O . GLN B 1 330 ? -21.016 13.141 16.594 1 91 330 GLN B O 1
ATOM 5167 N N . SER B 1 331 ? -19.859 13.836 14.766 1 90.69 331 SER B N 1
ATOM 5168 C CA . SER B 1 331 ? -20.797 13.203 13.852 1 90.69 331 SER B CA 1
ATOM 5169 C C . SER B 1 331 ? -20.078 12.297 12.852 1 90.69 331 SER B C 1
ATOM 5171 O O . SER B 1 331 ? -19.203 12.758 12.117 1 90.69 331 SER B O 1
ATOM 5173 N N . ILE B 1 332 ? -20.516 11.023 12.891 1 91.75 332 ILE B N 1
ATOM 5174 C CA . ILE B 1 332 ? -19.891 10.062 12 1 91.75 332 ILE B CA 1
ATOM 5175 C C . ILE B 1 332 ? -20.938 9.438 11.078 1 91.75 332 ILE B C 1
ATOM 5177 O O . ILE B 1 332 ? -21.984 9.008 11.531 1 91.75 332 ILE B O 1
ATOM 5181 N N . LEU B 1 333 ? -20.594 9.422 9.844 1 93.56 333 LEU B N 1
ATOM 5182 C CA . LEU B 1 333 ? -21.5 8.805 8.883 1 93.56 333 LEU B CA 1
ATOM 5183 C C . LEU B 1 333 ? -21.156 7.336 8.672 1 93.56 333 LEU B C 1
ATOM 5185 O O . LEU B 1 333 ? -19.984 6.984 8.5 1 93.56 333 LEU B O 1
ATOM 5189 N N . ALA B 1 334 ? -22.219 6.496 8.758 1 95.5 334 ALA B N 1
ATOM 5190 C CA . ALA B 1 334 ? -22.062 5.062 8.516 1 95.5 334 ALA B CA 1
ATOM 5191 C C . ALA B 1 334 ? -22.906 4.613 7.324 1 95.5 334 ALA B C 1
ATOM 5193 O O . ALA B 1 334 ? -24.094 4.91 7.254 1 95.5 334 ALA B O 1
ATOM 5194 N N . ILE B 1 335 ? -22.297 3.852 6.48 1 95.38 335 ILE B N 1
ATOM 5195 C CA . ILE B 1 335 ? -22.969 3.381 5.277 1 95.38 335 ILE B CA 1
ATOM 5196 C C . ILE B 1 335 ? -23.859 2.195 5.617 1 95.38 335 ILE B C 1
ATOM 5198 O O . ILE B 1 335 ? -23.422 1.229 6.242 1 95.38 335 ILE B O 1
ATOM 5202 N N . ASP B 1 336 ? -25.094 2.227 5.16 1 96.38 336 ASP B N 1
ATOM 5203 C CA . ASP B 1 336 ? -26.016 1.12 5.359 1 96.38 336 ASP B CA 1
ATOM 5204 C C . ASP B 1 336 ? -26.125 0.254 4.109 1 96.38 336 ASP B C 1
ATOM 5206 O O . ASP B 1 336 ? -26.141 -0.976 4.195 1 96.38 336 ASP B O 1
ATOM 5210 N N . ASP B 1 337 ? -26.172 0.954 2.992 1 94.81 337 ASP B N 1
ATOM 5211 C CA . ASP B 1 337 ? -26.328 0.24 1.729 1 94.81 337 ASP B CA 1
ATOM 5212 C C . ASP B 1 337 ? -25.484 0.884 0.628 1 94.81 337 ASP B C 1
ATOM 5214 O O . ASP B 1 337 ? -25.266 2.098 0.635 1 94.81 337 ASP B O 1
ATOM 5218 N N . CYS B 1 338 ? -25.047 0.03 -0.234 1 93.75 338 CYS B N 1
ATOM 5219 C CA . CYS B 1 338 ? -24.297 0.478 -1.407 1 93.75 338 CYS B CA 1
ATOM 5220 C C . CYS B 1 338 ? -25.078 0.178 -2.688 1 93.75 338 CYS B C 1
ATOM 5222 O O . CYS B 1 338 ? -25.891 -0.746 -2.725 1 93.75 338 CYS B O 1
ATOM 5224 N N . GLY B 1 339 ? -24.828 1.009 -3.699 1 90.38 339 GLY B N 1
ATOM 5225 C CA . GLY B 1 339 ? -25.438 0.816 -5 1 90.38 339 GLY B CA 1
ATOM 5226 C C . GLY B 1 339 ? -24.766 1.615 -6.102 1 90.38 339 GLY B C 1
ATOM 5227 O O . GLY B 1 339 ? -23.875 2.426 -5.836 1 90.38 339 GLY B O 1
ATOM 5228 N N . CYS B 1 340 ? -25.219 1.297 -7.309 1 86.44 340 CYS B N 1
ATOM 5229 C CA . CYS B 1 340 ? -24.641 1.981 -8.461 1 86.44 340 CYS B CA 1
ATOM 5230 C C . CYS B 1 340 ? -25.391 3.271 -8.758 1 86.44 340 CYS B C 1
ATOM 5232 O O . CYS B 1 340 ? -26.625 3.295 -8.734 1 86.44 340 CYS B O 1
ATOM 5234 N N . LYS B 1 341 ? -24.609 4.414 -8.797 1 81.12 341 LYS B N 1
ATOM 5235 C CA . LYS B 1 341 ? -25.172 5.719 -9.133 1 81.12 341 LYS B CA 1
ATOM 5236 C C . LYS B 1 341 ? -24.578 6.258 -10.43 1 81.12 341 LYS B C 1
ATOM 5238 O O . LYS B 1 341 ? -23.406 6.004 -10.734 1 81.12 341 LYS B O 1
#

Secondary structure (DSSP, 8-state):
-----------------------------------------------------SEEEE--EEEEEE-TTS-EEEEE--EEEE------------------------HHHHHHHHHHTGGGG--------------TTSSSSS-EEEEEEEEEEEEEETTEEEEEEEEEEEEEEPPPSS-EEE--EEEESTTSTT-EEEE--EEES---TTTT-EEEEEEEEEEEEEETTEEEEEEEEEEEEEE-SEEEE--EEEEEEEEEETTTTEEEEEEEEEE--EEEE------EEEEEE-SS-TTSEEEEEE-----EEEEEEEEEEEEBTTS-EEEEEEEEEEEE-/-----------------------------------------------------SEEEE--EEEEEE-TTS-EEEEE--EEEE------------------------HHHHHHHHHHTGGGG--------------TTSSSSS-EEEEEEEEEEEEEETTEEEEEEEEEEEEEEPPPSS-EEE--EEEESTTSTT-EEEE--EEES---TTTT-EEEEEEEEEEEEEETTEEEEEEEEEEEEEE-SEEEE--EEEEEEEEEETTTTEEEEEEEEEE--EEEE------EEEEEE-SS-TTSEEEEEE-PPPPEEEEEEEEEEEEBTTS-EEEEEEEEEEEE-

Sequence (682 aa):
MARSGLLSGFLCCFAFVLLARPGSAAQGYKAKFKVFGNLPSRLYSSESVGNHECCVRHRKLVSVGYDISGKEMVVDIGHCSRKCATSSHEVGSKTDDFEPPARPLSALDRIRLQMRQRDSRGTGASGASHSDLEDVGGCQGNGMCEPTRTRVQELQLLDGPVDVEVIEDCHCAPRPPSCERSPRKKVYFADTPFETEVDIGVCRGRCSADRHTGCKAVKNGTVTITGPNGNQCIHVVKECACAGECYRTSQREVYYEAFFNETTQEFQEREKEIDVGRCMGSCMEGHHRCVMRSEDDPSVCLMSLFRPKGRCAATRFTEHRFISRDQKLQSILAIDDCGCKMARSGLLSGFLCCFAFVLLARPGSAAQGYKAKFKVFGNLPSRLYSSESVGNHECCVRHRKLVSVGYDISGKEMVVDIGHCSRKCATSSHEVGSKTDDFEPPARPLSALDRIRLQMRQRDSRGTGASGASHSDLEDVGGCQGNGMCEPTRTRVQELQLLDGPVDVEVIEDCHCAPRPPSCERSPRKKVYFADTPFETEVDIGVCRGRCSADRHTGCKAVKNGTVTITGPNGNQCIHVVKECACAGECYRTSQREVYYEAFFNETTQEFQEREKEIDVGRCMGSCMEGHHRCVMRSEDDPSVCLMSLFRPKGRCAATRFTEHRFISRDQKLQSILAIDDCGCK

Radius of gyration: 33.75 Å; Cα contacts (8 Å, |Δi|>4): 1312; chains: 2; bounding box: 68×130×115 Å

Nearest PDB structures (foldseek):
  8pnq-assembly1_B  TM=2.830E-01  e=8.130E+00  Influenza A virus (A/Zhejiang/DTID-ZJU01/2013(H7N9))

Organism: Branchiostoma floridae (NCBI:txid7739)

Foldseek 3Di:
DDPPDCPPPPPPPPPPPPPPPPPPPPPPPPPQPPCPPPPPFPQPFDDPDPDQQQKWKGFTWDWPAAAQVGHTDIDRQIDIDGPHPPVPPPPDDDDPPPPPDDPDDPPVNVVVVVVVVPPPPDDPPPPPPPVPVPPSCQSPDQKDKDAQEWEWDWGQHNVGIYIGIHGDTIHIDHFDAAKWKDWDWYWYPPPDPQIDIDGQIDITHDDDVVVQWDKDQQEKDWDWGADPVGIDIDIHGDTIDTDHQKWKHWDKDKAWFWDQDPVVRDIDIDIDMDGQIDIDHFADWADFDQPDADPVDRVRRPDTDGDGTFDKDAPDWDWDWGQHPVRDIDIGIHGDTIDTD/DPCPPPPPPPPPPPPPPPPPPPPPPPPPPPPQPPCPPPPPFPQPPDDPDPDQQQKWKGFTWDWPAAAQVGHTDIDRQIDIDGPHPPPPPPPDDDDPPPPDDDPDDPPVNVVVVVVVVPPPDDDPPPPDPPVPPPPSCQSPDQKDKDAQEWEWDWGQHNVGIYIGIHGDTIHIDHFDAAKWKDWDWYWYPPPDPQIDIDGQIDITHDDDVVVQWDKDQQEKDWDWGADPVGIDIDIHGDTIDTDHQKWKHWDKDKAWFWDQDPVVRDIDIDIDMDGQIDIDHFADWPDFDQPDADPVDRVRRPDTDGDGTFDKDAPDWDWDWGQHPVRDIDIGIHGDTIDTD

pLDDT: mean 70.83, std 28.28, range [20.31, 98.06]